Protein AF-0000000066578939 (afdb_homodimer)

Sequence (402 aa):
MLNGKLEQSAEQLTTLGKTLGEEHRAAEQANLSSRFVGEAQAFATSPAANLRFYAARGPRGLETGLQGSLHTEAAELLGLHNVAQIADRHGLTQVSMENLLRWQPDIILVQEAVTADFIRRDPLWQGVKAVAEQRILFLSGLPFGWLDAPPGINRLLGLRRLHAWLDPAINRQFKSDMQHYAQLFWHCSLSDADYQKLVASMLNGKLEQSAEQLTTLGKTLGEEHRAAEQANLSSRFVGEAQAFATSPAANLRFYAARGPRGLETGLQGSLHTEAAELLGLHNVAQIADRHGLTQVSMENLLRWQPDIILVQEAVTADFIRRDPLWQGVKAVAEQRILFLSGLPFGWLDAPPGINRLLGLRRLHAWLDPAINRQFKSDMQHYAQLFWHCSLSDADYQKLVAS

Radius of gyration: 23.44 Å; Cα contacts (8 Å, |Δi|>4): 737; chains: 2; bounding box: 38×71×52 Å

Secondary structure (DSSP, 8-state):
-----GGGHHHHHHHHHHHHT-HHHHHHHHHHHHHHHHHHHHHHTSGGG--EEEEEBSTTS-EEEPTT-GGGHHHHHTTPEES---TT--SEEE--HHHHHHH--SEEEE--HHHHHHHHH-TTGGGSHHHHTT-EEE--SSTTS-----TTHHHHHHHHHHHHHH-HHHHHHHHHHHHHHIIIII-----HHHHHHHHH-/-----GGGHHHHHHHHHHHHT-HHHHHHHHHHHHHHHHHHHHHHTSGGG--EEEEEBSTTS-EEEPTT-GGGHHHHHTTPEES---TT--SEEE--HHHHHHH--SEEEE--HHHHHHHHH-TTGGGSHHHHTT-EEE--SSTTS-----TTHHHHHHHHHHHHHH-HHHHHHHHHHHHHHIIIII-----HHHHHHHHH-

InterPro domains:
  IPR002491 ABC transporter periplasmic binding domain [PF01497] (7-139)
  IPR002491 ABC transporter periplasmic binding domain [PS50983] (1-170)
  IPR050902 ABC Transporter Solute-Binding [PTHR30535] (4-183)

Nearest PDB structures (foldseek):
  4pag-assembly1_A  TM=6.757E-01  e=1.975E-11  Sulfurospirillum deleyianum DSM 6946
  4hn9-assembly1_A  TM=6.663E-01  e=2.135E-07  Lachnospira eligens ATCC 27750
  2q8q-assembly1_A  TM=6.846E-01  e=2.444E-06  Staphylococcus aureus subsp. aureus N315
  4mlz-assembly2_B  TM=7.057E-01  e=8.767E-06  Jonesia denitrificans DSM 20603
  5ysc-assembly1_A  TM=7.267E-01  e=1.976E-05  Vibrio cholerae O395

Organism: Shigella dysenteriae serotype 1 (strain Sd197) (NCBI:txid300267)

pLDDT: mean 80.68, std 15.75, range [33.38, 97.94]

Foldseek 3Di:
DCPVQLCCQLVVLCVVCVVVVNNPVSNVVSVVSCVVLVVLQVQLPDPVLAFEEFEFDDLQRFKGFEPPAPRCRSSVSSNYHYLRHDPPDGTMDGHDLVSQLVSLTLAYEYADPSNLVNLLPPPSNCSRVNSVVVRYDHPYQQVVVVPPPPPCVVVVLVVLLVVLVVDVVSVVCNVVVVQVCCCVPVSDGQDPVNVCVVNVD/DCPVQLCCQLVVLCVVCVVVVNNPVSNVVSVVSCVVLVVLQVLLPDPVLAFEEFEFDDLQRFKGFEPPAPLCRSSVSSNYHYLRHDPPDGTMDGHDLVSQLVSQTLAYEYADPSNLVNLLPPPSNCSRVNSVVVRYDHPYQQVVVVPPPPPCVVVVLVVLLVVLVVDVVSVVCNVVVVQVCCCVPVSDGQDPVNVCVVNVD

Structure (mmCIF, N/CA/C/O backbone):
data_AF-0000000066578939-model_v1
#
loop_
_entity.id
_entity.type
_entity.pdbx_description
1 polymer 'ATP-binding protein of ABC transporter'
#
loop_
_atom_site.group_PDB
_atom_site.id
_atom_site.type_symbol
_atom_site.label_atom_id
_atom_site.label_alt_id
_atom_site.label_comp_id
_atom_site.label_asym_id
_atom_site.label_entity_id
_atom_site.label_seq_id
_atom_site.pdbx_PDB_ins_code
_atom_site.Cartn_x
_atom_site.Cartn_y
_atom_site.Cartn_z
_atom_site.occupancy
_atom_site.B_iso_or_equiv
_atom_site.auth_seq_id
_atom_site.auth_comp_id
_atom_site.auth_asym_id
_atom_site.auth_atom_id
_atom_site.pdbx_PDB_model_num
ATOM 1 N N . MET A 1 1 ? -7.539 -10.328 14.578 1 33.38 1 MET A N 1
ATOM 2 C CA . MET A 1 1 ? -6.172 -10.266 14.07 1 33.38 1 MET A CA 1
ATOM 3 C C . MET A 1 1 ? -6.152 -10.391 12.547 1 33.38 1 MET A C 1
ATOM 5 O O . MET A 1 1 ? -6.785 -11.281 11.984 1 33.38 1 MET A O 1
ATOM 9 N N . LEU A 1 2 ? -6.059 -9.266 11.867 1 47.5 2 LEU A N 1
ATOM 10 C CA . LEU A 1 2 ? -6.109 -9.227 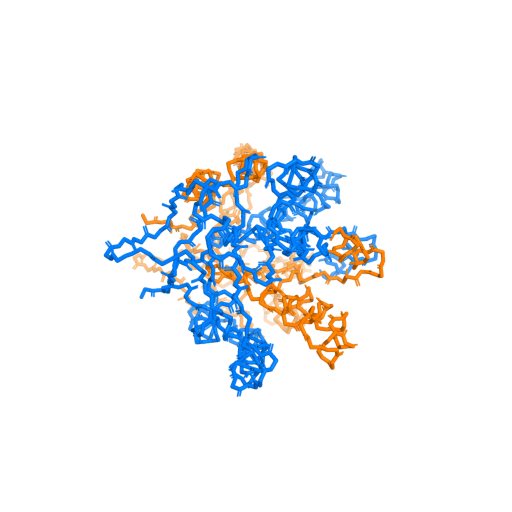10.406 1 47.5 2 LEU A CA 1
ATOM 11 C C . LEU A 1 2 ? -5.176 -10.273 9.805 1 47.5 2 LEU A C 1
ATOM 13 O O . LEU A 1 2 ? -3.961 -10.227 10.023 1 47.5 2 LEU A O 1
ATOM 17 N N . ASN A 1 3 ? -5.613 -11.5 9.859 1 54.28 3 ASN A N 1
ATOM 18 C CA . ASN A 1 3 ? -4.816 -12.664 9.477 1 54.28 3 ASN A CA 1
ATOM 19 C C . ASN A 1 3 ? -4.285 -12.523 8.047 1 54.28 3 ASN A C 1
ATOM 21 O O . ASN A 1 3 ? -3.527 -13.375 7.578 1 54.28 3 ASN A O 1
ATOM 25 N N . GLY A 1 4 ? -4.566 -11.359 7.441 1 67.12 4 GLY A N 1
ATOM 26 C CA . GLY A 1 4 ? -3.922 -11.008 6.188 1 67.12 4 GLY A CA 1
ATOM 27 C C . GLY A 1 4 ? -4.34 -11.898 5.035 1 67.12 4 GLY A C 1
ATOM 28 O O . GLY A 1 4 ? -3.787 -11.797 3.936 1 67.12 4 GLY A O 1
ATOM 29 N N . LYS A 1 5 ? -5.359 -12.938 5.25 1 80.12 5 LYS A N 1
ATOM 30 C CA . LYS A 1 5 ? -5.801 -13.797 4.16 1 80.12 5 LYS A CA 1
ATOM 31 C C . LYS A 1 5 ? -6.523 -13 3.08 1 80.12 5 LYS A C 1
ATOM 33 O O . LYS A 1 5 ? -7.32 -12.109 3.389 1 80.12 5 LYS A O 1
ATOM 38 N N . LEU A 1 6 ? -6.262 -13.383 1.863 1 83.44 6 LEU A N 1
ATOM 39 C CA . LEU A 1 6 ? -6.848 -12.68 0.728 1 83.44 6 LEU A CA 1
ATOM 40 C C . LEU A 1 6 ? -8.367 -12.773 0.76 1 83.44 6 LEU A C 1
ATOM 42 O O . LEU A 1 6 ? -9.062 -11.789 0.476 1 83.44 6 LEU A O 1
ATOM 46 N N . GLU A 1 7 ? -8.867 -13.883 1.212 1 88.56 7 GLU A N 1
ATOM 47 C CA . GLU A 1 7 ? -10.312 -14.094 1.229 1 88.56 7 GLU A CA 1
ATOM 48 C C . GLU A 1 7 ? -11 -13.141 2.199 1 88.56 7 GLU A C 1
ATOM 50 O O . GLU A 1 7 ? -12.188 -12.836 2.049 1 88.56 7 GLU A O 1
ATOM 55 N N . GLN A 1 8 ? -10.25 -12.648 3.1 1 87.31 8 GLN A N 1
ATOM 56 C CA . GLN A 1 8 ? -10.812 -11.766 4.121 1 87.31 8 GLN A CA 1
ATOM 57 C C . GLN A 1 8 ? -10.445 -10.312 3.859 1 87.31 8 GLN A C 1
ATOM 59 O O . GLN A 1 8 ? -10.695 -9.438 4.695 1 87.31 8 GLN A O 1
ATOM 64 N N . SER A 1 9 ? -9.859 -10.086 2.717 1 85 9 SER A N 1
ATOM 65 C CA . SER A 1 9 ? -9.336 -8.75 2.445 1 85 9 SER A CA 1
ATOM 66 C C . SER A 1 9 ? -10.453 -7.711 2.443 1 85 9 SER A C 1
ATOM 68 O O . SER A 1 9 ? -10.289 -6.613 2.984 1 85 9 SER A O 1
ATOM 70 N N . ALA A 1 10 ? -11.625 -8.07 1.878 1 87.69 10 ALA A N 1
ATOM 71 C CA . ALA A 1 10 ? -12.727 -7.113 1.847 1 87.69 10 ALA A CA 1
ATOM 72 C C . ALA A 1 10 ? -13.188 -6.766 3.258 1 87.69 10 ALA A C 1
ATOM 74 O O . ALA A 1 10 ? -13.398 -5.594 3.576 1 87.69 10 ALA A O 1
ATOM 75 N N . GLU A 1 11 ? -13.328 -7.734 4.086 1 88.56 11 GLU A N 1
ATOM 76 C CA . GLU A 1 11 ? -13.734 -7.516 5.473 1 88.56 11 GLU A CA 1
ATOM 77 C C . GLU A 1 11 ? -12.688 -6.715 6.238 1 88.56 11 GLU A C 1
ATOM 79 O O . GLU A 1 11 ? -13.023 -5.836 7.031 1 88.56 11 GLU A O 1
ATOM 84 N N . GLN A 1 12 ? -11.461 -7.066 6 1 81.62 12 GLN A N 1
ATOM 85 C CA . GLN A 1 12 ? -10.367 -6.359 6.66 1 81.62 12 GLN A CA 1
ATOM 86 C C . GLN A 1 12 ? -10.344 -4.891 6.258 1 81.62 12 GLN A C 1
ATOM 88 O O . GLN A 1 12 ? -10.141 -4.012 7.102 1 81.62 12 GLN A O 1
ATOM 93 N N . LEU A 1 13 ? -10.516 -4.645 4.977 1 81.12 13 LEU A N 1
ATOM 94 C CA . LEU A 1 13 ? -10.555 -3.275 4.477 1 81.12 13 LEU A CA 1
ATOM 95 C C . LEU A 1 13 ? -11.727 -2.508 5.07 1 81.12 13 LEU A C 1
ATOM 97 O O . LEU A 1 13 ? -11.578 -1.355 5.484 1 81.12 13 LEU A O 1
ATOM 101 N N . THR A 1 14 ? -12.867 -3.158 5.129 1 84.06 14 THR A N 1
ATOM 102 C CA . THR A 1 14 ? -14.055 -2.537 5.699 1 84.06 14 THR A CA 1
ATOM 103 C C . THR A 1 14 ? -13.836 -2.191 7.172 1 84.06 14 THR A C 1
ATOM 105 O O . THR A 1 14 ? -14.141 -1.081 7.605 1 84.06 14 THR A O 1
ATOM 108 N N . THR A 1 15 ? -13.289 -3.123 7.918 1 79.56 15 THR A N 1
ATOM 109 C CA . THR A 1 15 ? -13.023 -2.916 9.336 1 79.56 15 THR A CA 1
ATOM 110 C C . THR A 1 15 ? -12.016 -1.782 9.539 1 79.56 15 THR A C 1
ATOM 112 O O . THR A 1 15 ? -12.211 -0.921 10.398 1 79.56 15 THR A O 1
ATOM 115 N N . LEU A 1 16 ? -11.023 -1.852 8.734 1 71.12 16 LEU A N 1
ATOM 116 C CA . LEU A 1 16 ? -10.008 -0.807 8.82 1 71.12 16 LEU A CA 1
ATOM 117 C C . LEU A 1 16 ? -10.609 0.559 8.5 1 71.12 16 LEU A C 1
ATOM 119 O O . LEU A 1 16 ? -10.281 1.553 9.148 1 71.12 16 LEU A O 1
ATOM 123 N N . GLY A 1 17 ? -11.391 0.582 7.445 1 70.44 17 GLY A N 1
ATOM 124 C CA . GLY A 1 17 ? -12.062 1.822 7.094 1 70.44 17 GLY A CA 1
ATOM 125 C C . GLY A 1 17 ? -12.891 2.395 8.227 1 70.44 17 GLY A C 1
ATOM 126 O O . GLY A 1 17 ? -12.859 3.602 8.477 1 70.44 17 GLY A O 1
ATOM 127 N N . LYS A 1 18 ? -13.625 1.529 8.93 1 72 18 LYS A N 1
ATOM 128 C CA . LYS A 1 18 ? -14.422 1.959 10.078 1 72 18 LYS A CA 1
ATOM 129 C C . LYS A 1 18 ? -13.523 2.508 11.188 1 72 18 LYS A C 1
ATOM 131 O O . LYS A 1 18 ? -13.828 3.549 11.773 1 72 18 LYS A O 1
ATOM 136 N N . THR A 1 19 ? -12.469 1.725 11.383 1 62.31 19 THR A N 1
ATOM 137 C CA . THR A 1 19 ? -11.547 2.1 12.453 1 62.31 19 THR A CA 1
ATOM 138 C C . THR A 1 19 ? -10.906 3.453 12.164 1 62.31 19 THR A C 1
ATOM 140 O O . THR A 1 19 ? -10.688 4.25 13.078 1 62.31 19 THR A O 1
ATOM 143 N N . LEU A 1 20 ? -10.742 3.672 10.867 1 58.97 20 LEU A N 1
ATOM 144 C CA . LEU A 1 20 ? -9.992 4.863 10.484 1 58.97 20 LEU A CA 1
ATOM 145 C C . LEU A 1 20 ? -10.938 5.992 10.086 1 58.97 20 LEU A C 1
ATOM 147 O O . LEU A 1 20 ? -10.492 7.117 9.844 1 58.97 20 LEU A O 1
ATOM 151 N N . GLY A 1 21 ? -12.172 5.664 10.055 1 58.69 21 GLY A N 1
ATOM 152 C CA . GLY A 1 21 ? -13.125 6.664 9.602 1 58.69 21 GLY A CA 1
ATOM 153 C C . GLY A 1 21 ? -13.078 6.906 8.109 1 58.69 21 GLY A C 1
ATOM 154 O O . GLY A 1 21 ? -13.328 8.023 7.648 1 58.69 21 GLY A O 1
ATOM 155 N N . GLU A 1 22 ? -12.562 6.047 7.371 1 63.19 22 GLU A N 1
ATOM 156 C CA . GLU A 1 22 ? -12.469 6.109 5.914 1 63.19 22 GLU A CA 1
ATOM 157 C C . GLU A 1 22 ? -13.398 5.09 5.262 1 63.19 22 GLU A C 1
ATOM 159 O O . GLU A 1 22 ? -12.977 4.34 4.375 1 63.19 22 GLU A O 1
ATOM 164 N N . GLU A 1 23 ? -14.594 5.129 5.676 1 72.44 23 GLU A N 1
ATOM 165 C CA . GLU A 1 23 ? -15.531 4.074 5.293 1 72.44 23 GLU A CA 1
ATOM 166 C C . GLU A 1 23 ? -15.82 4.109 3.793 1 72.44 23 GLU A C 1
ATOM 168 O O . GLU A 1 23 ? -15.945 3.062 3.156 1 72.44 23 GLU A O 1
ATOM 17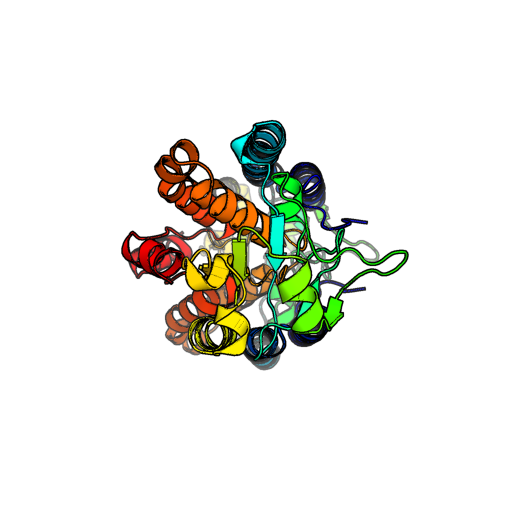3 N N . HIS A 1 24 ? -15.938 5.273 3.234 1 71.81 24 HIS A N 1
ATOM 174 C CA . HIS A 1 24 ? -16.281 5.367 1.82 1 71.81 24 HIS A CA 1
ATOM 175 C C . HIS A 1 24 ? -15.172 4.789 0.948 1 71.81 24 HIS A C 1
ATOM 177 O O . HIS A 1 24 ? -15.43 3.951 0.081 1 71.81 24 HIS A O 1
ATOM 183 N N . ARG A 1 25 ? -14.023 5.191 1.188 1 71.19 25 ARG A N 1
ATOM 184 C CA . ARG A 1 25 ? -12.883 4.68 0.436 1 71.19 25 ARG A CA 1
ATOM 185 C C . ARG A 1 25 ? -12.695 3.184 0.675 1 71.19 25 ARG A C 1
ATOM 187 O O . ARG A 1 25 ? -12.453 2.424 -0.265 1 71.19 25 ARG A O 1
ATOM 194 N N . ALA A 1 26 ? -12.766 2.834 1.927 1 77.12 26 ALA A N 1
ATOM 195 C CA . ALA A 1 26 ? -12.625 1.423 2.279 1 77.12 26 ALA A CA 1
ATOM 196 C C . ALA A 1 26 ? -13.672 0.571 1.562 1 77.12 26 ALA A C 1
ATOM 198 O O . ALA A 1 26 ? -13.391 -0.568 1.178 1 77.12 26 ALA A O 1
ATOM 199 N N . ALA A 1 27 ? -14.812 1.209 1.387 1 83 27 ALA A N 1
ATOM 200 C CA . ALA A 1 27 ? -15.875 0.472 0.704 1 83 27 ALA A CA 1
ATOM 201 C C . ALA A 1 27 ? -15.508 0.205 -0.753 1 83 27 ALA A C 1
ATOM 203 O O . ALA A 1 27 ? -15.734 -0.893 -1.268 1 83 27 ALA A O 1
ATOM 204 N N . GLU A 1 28 ? -14.953 1.174 -1.376 1 81.75 28 GLU A N 1
ATOM 205 C CA . GLU A 1 28 ? -14.523 0.999 -2.762 1 81.75 28 GLU A CA 1
ATOM 206 C C . GLU A 1 28 ? -13.406 -0.037 -2.867 1 81.75 28 GLU A C 1
ATOM 208 O O . GLU A 1 28 ? -13.422 -0.882 -3.764 1 81.75 28 GLU A O 1
ATOM 213 N N . GLN A 1 29 ? -12.477 0.012 -1.959 1 82.44 29 GLN A N 1
ATOM 214 C CA . GLN A 1 29 ? -11.383 -0.961 -1.92 1 82.44 29 GLN A CA 1
ATOM 215 C C . GLN A 1 29 ? -11.914 -2.363 -1.63 1 82.44 29 GLN A C 1
ATOM 217 O O . GLN A 1 29 ? -11.516 -3.33 -2.281 1 82.44 29 GLN A O 1
ATOM 222 N N . ALA A 1 30 ? -12.805 -2.414 -0.69 1 86.94 30 ALA A N 1
ATOM 223 C CA . ALA A 1 30 ? -13.398 -3.699 -0.318 1 86.94 30 ALA A CA 1
ATOM 224 C C . ALA A 1 30 ? -14.188 -4.297 -1.479 1 86.94 30 ALA A C 1
ATOM 226 O O . ALA A 1 30 ? -14.141 -5.508 -1.708 1 86.94 30 ALA A O 1
ATOM 227 N N . ASN A 1 31 ? -14.883 -3.455 -2.197 1 90.06 31 ASN A N 1
ATOM 228 C CA . ASN A 1 31 ? -15.648 -3.918 -3.352 1 90.06 31 ASN A CA 1
ATOM 229 C C . ASN A 1 31 ? -14.742 -4.516 -4.422 1 90.06 31 ASN A C 1
ATOM 231 O O . ASN A 1 31 ? -15.062 -5.559 -5 1 90.06 31 ASN A O 1
ATOM 235 N N . LEU A 1 32 ? -13.711 -3.871 -4.688 1 88.88 32 LEU A N 1
ATOM 236 C CA . LEU A 1 32 ? -12.773 -4.387 -5.676 1 88.88 32 LEU A CA 1
ATOM 237 C C . LEU A 1 32 ? -12.164 -5.707 -5.211 1 88.88 32 LEU A C 1
ATOM 239 O O . LEU A 1 32 ? -12.039 -6.652 -5.996 1 88.88 32 LEU A O 1
ATOM 243 N N . SER A 1 33 ? -11.789 -5.703 -3.924 1 89.06 33 SER A N 1
ATOM 244 C CA . SER A 1 33 ? -11.258 -6.934 -3.348 1 89.06 33 SER A CA 1
ATOM 245 C C . SER A 1 33 ? -12.258 -8.078 -3.477 1 89.06 33 SER A C 1
ATOM 247 O O . SER A 1 33 ? -11.898 -9.172 -3.916 1 89.06 33 SER A O 1
ATOM 249 N N . SER A 1 34 ? -13.484 -7.777 -3.141 1 93.25 34 SER A N 1
ATOM 250 C CA . SER A 1 34 ? -14.539 -8.781 -3.236 1 93.25 34 SER A CA 1
ATOM 251 C C . SER A 1 34 ? -14.703 -9.273 -4.668 1 93.25 34 SER A C 1
ATOM 253 O O . SER A 1 34 ? -14.906 -10.469 -4.898 1 93.25 34 SER A O 1
ATOM 255 N N . ARG A 1 35 ? -14.664 -8.445 -5.559 1 94 35 ARG A N 1
ATOM 256 C CA . ARG A 1 35 ? -14.812 -8.828 -6.957 1 94 35 ARG A CA 1
ATOM 257 C C . ARG A 1 35 ? -13.672 -9.742 -7.398 1 94 35 ARG A C 1
ATOM 259 O O . ARG A 1 35 ? -13.914 -10.812 -7.961 1 94 35 ARG A O 1
ATOM 266 N N . PHE A 1 36 ? -12.414 -9.32 -7.152 1 90.81 36 PHE A N 1
ATOM 267 C CA . PHE A 1 36 ? -11.258 -10.117 -7.547 1 90.81 36 PHE A CA 1
ATOM 268 C C . PHE A 1 36 ? -11.32 -11.5 -6.906 1 90.81 36 PHE A C 1
ATOM 270 O O . PHE A 1 36 ? -11.156 -12.516 -7.59 1 90.81 36 PHE A O 1
ATOM 277 N N . VAL A 1 37 ? -11.602 -11.523 -5.551 1 93.31 37 VAL A N 1
ATOM 278 C CA . VAL A 1 37 ? -11.617 -12.781 -4.805 1 93.31 37 VAL A CA 1
ATOM 279 C C . VAL A 1 37 ? -12.781 -13.648 -5.285 1 93.31 37 VAL A C 1
ATOM 281 O O . VAL A 1 37 ? -12.617 -14.852 -5.492 1 93.31 37 VAL A O 1
ATOM 284 N N . GLY A 1 38 ? -13.93 -13.031 -5.465 1 95 38 GLY A N 1
ATOM 285 C CA . GLY A 1 38 ? -15.086 -13.773 -5.941 1 95 38 GLY A CA 1
ATOM 286 C C . GLY A 1 38 ? -14.867 -14.406 -7.305 1 95 38 GLY A C 1
ATOM 287 O O . GLY A 1 38 ? -15.203 -15.57 -7.516 1 95 38 GLY A O 1
ATOM 288 N N . GLU A 1 39 ? -14.352 -13.68 -8.227 1 94.12 39 GLU A N 1
ATOM 289 C CA . GLU A 1 39 ? -14.094 -14.188 -9.57 1 94.12 39 GLU A CA 1
ATOM 290 C C . GLU A 1 39 ? -13.023 -15.281 -9.547 1 94.12 39 GLU A C 1
ATOM 292 O O . GLU A 1 39 ? -13.086 -16.234 -10.328 1 94.12 39 GLU A O 1
ATOM 297 N N . ALA A 1 40 ? -12.047 -15.109 -8.664 1 93.75 40 ALA A N 1
ATOM 298 C CA . ALA A 1 40 ? -11.031 -16.156 -8.5 1 93.75 40 ALA A CA 1
ATOM 299 C C . ALA A 1 40 ? -11.656 -17.453 -7.992 1 93.75 40 ALA A C 1
ATOM 301 O O . ALA A 1 40 ? -11.336 -18.531 -8.484 1 93.75 40 ALA A O 1
ATOM 302 N N . GLN A 1 41 ? -12.531 -17.297 -6.996 1 95.25 41 GLN A N 1
ATOM 303 C CA . GLN A 1 41 ? -13.195 -18.469 -6.434 1 95.25 41 GLN A CA 1
ATOM 304 C C . GLN A 1 41 ? -14.086 -19.156 -7.469 1 95.25 41 GLN A C 1
ATOM 306 O O . GLN A 1 41 ? -14.18 -20.375 -7.504 1 95.25 41 GLN A O 1
ATOM 311 N N . ALA A 1 42 ? -14.711 -18.359 -8.305 1 95.19 42 ALA A N 1
ATOM 312 C CA . ALA A 1 42 ? -15.5 -18.922 -9.398 1 95.19 42 ALA A CA 1
ATOM 313 C C . ALA A 1 42 ? -14.609 -19.672 -10.383 1 95.19 42 ALA A C 1
ATOM 315 O O . ALA A 1 42 ? -14.945 -20.781 -10.805 1 95.19 42 ALA A O 1
ATOM 316 N N . PHE A 1 43 ? -13.508 -19.109 -10.758 1 93.38 43 PHE A N 1
ATOM 317 C CA . PHE A 1 43 ? -12.547 -19.766 -11.648 1 93.38 43 PHE A CA 1
ATOM 318 C C . PHE A 1 43 ? -12.078 -21.078 -11.07 1 93.38 43 PHE A C 1
ATOM 320 O O . PHE A 1 43 ? -11.891 -22.062 -11.797 1 93.38 43 PHE A O 1
ATOM 327 N N . ALA A 1 44 ? -11.891 -21.062 -9.734 1 95.69 44 ALA A N 1
ATOM 328 C CA . ALA A 1 44 ? -11.344 -22.234 -9.039 1 95.69 44 ALA A CA 1
ATOM 329 C C . ALA A 1 44 ? -12.219 -23.453 -9.266 1 95.69 44 ALA A C 1
ATOM 331 O O . ALA A 1 44 ? -11.742 -24.594 -9.156 1 95.69 44 ALA A O 1
ATOM 332 N N . THR A 1 45 ? -13.453 -23.219 -9.594 1 95.88 45 THR A N 1
ATOM 333 C CA . THR A 1 45 ? -14.375 -24.344 -9.789 1 95.88 45 THR A CA 1
ATOM 334 C C . THR A 1 45 ? -14.414 -24.766 -11.258 1 95.88 45 THR A C 1
ATOM 336 O O . THR A 1 45 ? -15.086 -25.734 -11.609 1 95.88 45 THR A O 1
ATOM 339 N N . SER A 1 46 ? -13.711 -24.094 -12.141 1 94.19 46 SER A N 1
ATOM 340 C CA . SER A 1 46 ? -13.695 -24.422 -13.562 1 94.19 46 SER A CA 1
ATOM 341 C C . SER A 1 46 ? -12.625 -25.453 -13.891 1 94.19 46 SER A C 1
ATOM 343 O O . SER A 1 46 ? -11.656 -25.594 -13.148 1 94.19 46 SER A O 1
ATOM 345 N N . PRO A 1 47 ? -12.75 -26.156 -15 1 93.12 47 PRO A N 1
ATOM 346 C CA . PRO A 1 47 ? -11.734 -27.125 -15.422 1 93.12 47 PRO A CA 1
ATOM 347 C C . PRO A 1 47 ? -10.375 -26.469 -15.688 1 93.12 47 PRO A C 1
ATOM 349 O O . PRO A 1 47 ? -9.336 -27.125 -15.523 1 93.12 47 PRO A O 1
ATOM 352 N N . ALA A 1 48 ? -10.398 -25.219 -16.016 1 90.56 48 ALA A N 1
ATOM 353 C CA . ALA A 1 48 ? -9.156 -24.516 -16.359 1 90.56 48 ALA A CA 1
ATOM 354 C C . ALA A 1 48 ? -8.266 -24.359 -15.133 1 90.56 48 ALA A C 1
ATOM 356 O O . ALA A 1 48 ? -7.059 -24.156 -15.258 1 90.56 48 ALA A O 1
ATOM 357 N N . ALA A 1 49 ? -8.875 -24.484 -13.961 1 93.81 49 ALA A N 1
ATOM 358 C CA . ALA A 1 49 ? -8.117 -24.312 -12.727 1 93.81 49 ALA A CA 1
ATOM 359 C C . ALA A 1 49 ? -7.359 -25.578 -12.352 1 93.81 49 ALA A C 1
ATOM 361 O O . ALA A 1 49 ? -6.477 -25.547 -11.492 1 93.81 49 ALA A O 1
ATOM 362 N N . ASN A 1 50 ? -7.68 -26.672 -13 1 94.94 50 ASN A N 1
ATOM 363 C CA . ASN A 1 50 ? -7.059 -27.938 -12.656 1 94.94 50 ASN A CA 1
ATOM 364 C C . ASN A 1 50 ? -5.621 -28.016 -13.156 1 94.94 50 ASN A C 1
ATOM 366 O O . ASN A 1 50 ? -5.312 -28.797 -14.062 1 94.94 50 ASN A O 1
ATOM 370 N N . LEU A 1 51 ? -4.734 -27.234 -12.633 1 96 51 LEU A N 1
ATOM 371 C CA . LEU A 1 51 ? -3.312 -27.156 -12.961 1 96 51 LEU A CA 1
ATOM 372 C C . LEU A 1 51 ? -2.461 -27.328 -11.703 1 96 51 LEU A C 1
ATOM 374 O O . LEU A 1 51 ? -2.816 -26.844 -10.633 1 96 51 LEU A O 1
ATOM 378 N N . ARG A 1 52 ? -1.443 -28.062 -11.828 1 97.31 52 ARG A N 1
ATOM 379 C CA . ARG A 1 52 ? -0.429 -28.203 -10.781 1 97.31 52 ARG A CA 1
ATOM 380 C C . ARG A 1 52 ? 0.653 -27.125 -10.945 1 97.31 52 ARG A C 1
ATOM 382 O O . ARG A 1 52 ? 1.155 -26.906 -12.047 1 97.31 52 ARG A O 1
ATOM 389 N N . PHE A 1 53 ? 0.956 -26.484 -9.773 1 96.12 53 PHE A N 1
ATOM 390 C CA . PHE A 1 53 ? 1.939 -25.422 -9.914 1 96.12 53 PHE A CA 1
ATOM 391 C C . PHE A 1 53 ? 3.055 -25.578 -8.883 1 96.12 53 PHE A C 1
ATOM 393 O O . PHE A 1 53 ? 2.885 -26.266 -7.875 1 96.12 53 PHE A O 1
ATOM 400 N N . TYR A 1 54 ? 4.215 -25.016 -9.211 1 96.06 54 TYR A N 1
ATOM 401 C CA . TYR A 1 54 ? 5.367 -24.828 -8.336 1 96.06 54 TYR A CA 1
ATOM 402 C C . TYR A 1 54 ? 5.797 -23.359 -8.297 1 96.06 54 TYR A C 1
ATOM 404 O O . TYR A 1 54 ? 5.969 -22.734 -9.344 1 96.06 54 TYR A O 1
ATOM 412 N N . ALA A 1 55 ? 5.863 -22.922 -7.078 1 93 55 ALA A N 1
ATOM 413 C CA . ALA A 1 55 ? 6.32 -21.547 -6.91 1 93 55 ALA A CA 1
ATOM 414 C C . ALA A 1 55 ? 7.809 -21.5 -6.578 1 93 55 ALA A C 1
ATOM 416 O O . ALA A 1 55 ? 8.203 -21.719 -5.43 1 93 55 ALA A O 1
ATOM 417 N N . ALA A 1 56 ? 8.555 -21.078 -7.566 1 91.44 56 ALA A N 1
ATOM 418 C CA . ALA A 1 56 ? 10.008 -21.125 -7.43 1 91.44 56 ALA A CA 1
ATOM 419 C C . ALA A 1 56 ? 10.539 -19.844 -6.789 1 91.44 56 ALA A C 1
ATOM 421 O O . ALA A 1 56 ? 10.227 -18.734 -7.234 1 91.44 56 ALA A O 1
ATOM 422 N N . ARG A 1 57 ? 11.328 -20.109 -5.809 1 84.06 57 ARG A N 1
ATOM 423 C CA . ARG A 1 57 ? 12.008 -19.016 -5.121 1 84.06 57 ARG A CA 1
ATOM 424 C C . ARG A 1 57 ? 13.492 -19.297 -4.969 1 84.06 57 ARG A C 1
ATOM 426 O O . ARG A 1 57 ? 13.922 -20.453 -5.066 1 84.06 57 ARG A O 1
ATOM 433 N N . GLY A 1 58 ? 14.195 -18.172 -4.73 1 83.19 58 GLY A N 1
ATOM 434 C CA . GLY A 1 58 ? 15.633 -18.328 -4.543 1 83.19 58 GLY A CA 1
ATOM 435 C C . GLY A 1 58 ? 16.406 -18.344 -5.852 1 83.19 58 GLY A C 1
ATOM 436 O O . GLY A 1 58 ? 15.82 -18.531 -6.918 1 83.19 58 GLY A O 1
ATOM 437 N N . PRO A 1 59 ? 17.672 -18.203 -5.773 1 83.19 59 PRO A N 1
ATOM 438 C CA . PRO A 1 59 ? 18.484 -18.062 -6.988 1 83.19 59 PRO A CA 1
ATOM 439 C C . PRO A 1 59 ? 18.406 -19.281 -7.895 1 83.19 59 PRO A C 1
ATOM 441 O O . PRO A 1 59 ? 18.547 -19.172 -9.117 1 83.19 59 PRO A O 1
ATOM 444 N N . ARG A 1 60 ? 18.188 -20.484 -7.309 1 93.06 60 ARG A N 1
ATOM 445 C CA . ARG A 1 60 ? 18.172 -21.688 -8.125 1 93.06 60 ARG A CA 1
ATOM 446 C C . ARG A 1 60 ? 16.75 -22.234 -8.273 1 93.06 60 ARG A C 1
ATOM 448 O O . ARG A 1 60 ? 16.547 -23.297 -8.867 1 93.06 60 ARG A O 1
ATOM 455 N N . GLY A 1 61 ? 15.805 -21.484 -7.641 1 94.25 61 GLY A N 1
ATOM 456 C CA . GLY A 1 61 ? 14.414 -21.859 -7.809 1 94.25 61 GLY A CA 1
ATOM 457 C C . GLY A 1 61 ? 14 -23.047 -6.953 1 94.25 61 GLY A C 1
ATOM 458 O O . GLY A 1 61 ? 12.938 -23.641 -7.168 1 94.25 61 GLY A O 1
ATOM 459 N N . LEU A 1 62 ? 14.828 -23.359 -5.945 1 96.44 62 LEU A N 1
ATOM 460 C CA . LEU A 1 62 ? 14.555 -24.594 -5.215 1 96.44 62 LEU A CA 1
ATOM 461 C C . LEU A 1 62 ? 13.969 -24.297 -3.838 1 96.44 62 LEU A C 1
ATOM 463 O O . LEU A 1 62 ? 13.789 -25.203 -3.025 1 96.44 62 LEU A O 1
ATOM 467 N N . GLU A 1 63 ? 13.719 -23.078 -3.529 1 91.31 63 GLU A N 1
ATOM 468 C CA . GLU A 1 63 ? 12.898 -22.672 -2.391 1 91.31 63 GLU A CA 1
ATOM 469 C C . GLU A 1 63 ? 11.445 -22.453 -2.807 1 91.31 63 GLU A C 1
ATOM 471 O O . GLU A 1 63 ? 11.172 -21.938 -3.893 1 91.31 63 GLU A O 1
ATOM 476 N N . THR A 1 64 ? 10.516 -22.922 -1.932 1 90.75 64 THR A N 1
ATOM 477 C CA . THR A 1 64 ? 9.117 -22.75 -2.291 1 90.75 64 THR A CA 1
ATOM 478 C C . THR A 1 64 ? 8.242 -22.688 -1.043 1 90.75 64 THR A C 1
ATOM 480 O O . THR A 1 64 ? 8.672 -23.094 0.043 1 90.75 64 THR A O 1
ATOM 483 N N . GLY A 1 65 ? 7.133 -22.047 -1.216 1 88.12 65 GLY A N 1
ATOM 484 C CA . GLY A 1 65 ? 6.105 -22.109 -0.188 1 88.12 65 GLY A CA 1
ATOM 485 C C . GLY A 1 65 ? 5.297 -23.391 -0.243 1 88.12 65 GLY A C 1
ATOM 486 O O . GLY A 1 65 ? 4.852 -23.812 -1.315 1 88.12 65 GLY A O 1
ATOM 487 N N . LEU A 1 66 ? 5.102 -23.953 0.923 1 90.44 66 LEU A N 1
ATOM 488 C CA . LEU A 1 66 ? 4.234 -25.125 1.022 1 90.44 66 LEU A CA 1
ATOM 489 C C . LEU A 1 66 ? 2.768 -24.734 0.941 1 90.44 66 LEU A C 1
ATOM 491 O O . LEU A 1 66 ? 2.424 -23.562 1.14 1 90.44 66 LEU A O 1
ATOM 495 N N . GLN A 1 67 ? 1.966 -25.734 0.582 1 89.88 67 GLN A N 1
ATOM 496 C CA . GLN A 1 67 ? 0.529 -25.484 0.538 1 89.88 67 GLN A CA 1
ATOM 497 C C . GLN A 1 67 ? 0.052 -24.781 1.812 1 89.88 67 GLN A C 1
ATOM 499 O O . GLN A 1 67 ? 0.428 -25.188 2.916 1 89.88 67 GLN A O 1
ATOM 504 N N . GLY A 1 68 ? -0.76 -23.75 1.609 1 82.5 68 GLY A N 1
ATOM 505 C CA . GLY A 1 68 ? -1.297 -23.016 2.74 1 82.5 68 GLY A CA 1
ATOM 506 C C . GLY A 1 68 ? -0.445 -21.812 3.131 1 82.5 68 GLY A C 1
ATOM 507 O O . GLY A 1 68 ? -0.851 -21 3.965 1 82.5 68 GLY A O 1
ATOM 508 N N . SER A 1 69 ? 0.744 -21.781 2.553 1 77.12 69 SER A N 1
ATOM 509 C CA . SER A 1 69 ? 1.6 -20.641 2.824 1 77.12 69 SER A CA 1
ATOM 510 C C . SER A 1 69 ? 1.024 -19.359 2.213 1 77.12 69 SER A C 1
ATOM 512 O O . SER A 1 69 ? 0.306 -19.422 1.213 1 77.12 69 SER A O 1
ATOM 514 N N . LEU A 1 70 ? 1.347 -18.219 2.832 1 74.69 70 LEU A N 1
ATOM 515 C CA . LEU A 1 70 ? 0.969 -16.922 2.299 1 74.69 70 LEU A CA 1
ATOM 516 C C . LEU A 1 70 ? 1.523 -16.719 0.891 1 74.69 70 LEU A C 1
ATOM 518 O O . LEU A 1 70 ? 0.881 -16.094 0.045 1 74.69 70 LEU A O 1
ATOM 522 N N . HIS A 1 71 ? 2.609 -17.406 0.568 1 74.44 71 HIS A N 1
ATOM 523 C CA . HIS A 1 71 ? 3.338 -17.219 -0.684 1 74.44 71 HIS A CA 1
ATOM 524 C C . HIS A 1 71 ? 2.619 -17.906 -1.841 1 74.44 71 HIS A C 1
ATOM 526 O O . HIS A 1 71 ? 2.865 -17.594 -3.006 1 74.44 71 HIS A O 1
ATOM 532 N N . THR A 1 72 ? 1.781 -18.797 -1.495 1 85.81 72 THR A N 1
ATOM 533 C CA . THR A 1 72 ? 1.13 -19.562 -2.549 1 85.81 72 THR A CA 1
ATOM 534 C C . THR A 1 72 ? -0.383 -19.375 -2.502 1 85.81 72 THR A C 1
ATOM 536 O O . THR A 1 72 ? -1.114 -19.969 -3.293 1 85.81 72 THR A O 1
ATOM 539 N N . GLU A 1 73 ? -0.811 -18.531 -1.66 1 86 73 GLU A N 1
ATOM 540 C CA . GLU A 1 73 ? -2.236 -18.359 -1.386 1 86 73 GLU A CA 1
ATOM 541 C C . GLU A 1 73 ? -2.996 -17.953 -2.641 1 86 73 GLU A C 1
ATOM 543 O O . GLU A 1 73 ? -4.074 -18.469 -2.924 1 86 73 GLU A O 1
ATOM 548 N N . ALA A 1 74 ? -2.5 -16.984 -3.41 1 86.44 74 ALA A N 1
ATOM 549 C CA . ALA A 1 74 ? -3.186 -16.469 -4.59 1 86.44 74 ALA A CA 1
ATOM 550 C C . ALA A 1 74 ? -3.455 -17.578 -5.598 1 86.44 74 ALA A C 1
ATOM 552 O O . ALA A 1 74 ? -4.57 -17.703 -6.109 1 86.44 74 ALA A O 1
ATOM 553 N N . ALA A 1 75 ? -2.424 -18.375 -5.844 1 90.69 75 ALA A N 1
ATOM 554 C CA . ALA A 1 75 ? -2.576 -19.484 -6.789 1 90.69 75 ALA A CA 1
ATOM 555 C C . ALA A 1 75 ? -3.572 -20.516 -6.273 1 90.69 75 ALA A C 1
ATOM 557 O O . ALA A 1 75 ? -4.402 -21.016 -7.035 1 90.69 75 ALA A O 1
ATOM 558 N N . GLU A 1 76 ? -3.477 -20.766 -5.012 1 92.94 76 GLU A N 1
ATOM 559 C CA . GLU A 1 76 ? -4.367 -21.766 -4.414 1 92.94 76 GLU A CA 1
ATOM 560 C C . GLU A 1 76 ? -5.809 -21.266 -4.383 1 92.94 76 GLU A C 1
ATOM 562 O O . GLU A 1 76 ? -6.746 -22.047 -4.555 1 92.94 76 GLU A O 1
ATOM 567 N N . LEU A 1 77 ? -5.992 -19.969 -4.211 1 92.25 77 LEU A N 1
ATOM 568 C CA . LEU A 1 77 ? -7.324 -19.375 -4.246 1 92.25 77 LEU A CA 1
ATOM 569 C C . LEU A 1 77 ? -7.941 -19.516 -5.633 1 92.25 77 LEU A C 1
ATOM 571 O O . LEU A 1 77 ? -9.164 -19.594 -5.766 1 92.25 77 LEU A O 1
ATOM 575 N N . LEU A 1 78 ? -7.117 -19.578 -6.656 1 93.5 78 LEU A N 1
ATOM 576 C CA . LEU A 1 78 ? -7.562 -19.75 -8.031 1 93.5 78 LEU A CA 1
ATOM 577 C C . LEU A 1 78 ? -7.828 -21.234 -8.32 1 93.5 78 LEU A C 1
ATOM 579 O O . LEU A 1 78 ? -8.25 -21.578 -9.43 1 93.5 78 LEU A O 1
ATOM 583 N N . GLY A 1 79 ? -7.555 -22.078 -7.32 1 95.81 79 GLY A N 1
ATOM 584 C CA . GLY A 1 79 ? -7.871 -23.484 -7.457 1 95.81 79 GLY A CA 1
ATOM 585 C C . GLY A 1 79 ? -6.703 -24.312 -7.949 1 95.81 79 GLY A C 1
ATOM 586 O O . GLY A 1 79 ? -6.84 -25.531 -8.172 1 95.81 79 GLY A O 1
ATOM 587 N N . LEU A 1 80 ? -5.547 -23.672 -8.156 1 95.44 80 LEU A N 1
ATOM 588 C CA . LEU A 1 80 ? -4.379 -24.438 -8.602 1 95.44 80 LEU A CA 1
ATOM 589 C C . LEU A 1 80 ? -3.848 -25.328 -7.492 1 95.44 80 LEU A C 1
ATOM 591 O O . LEU A 1 80 ? -4.004 -25.016 -6.309 1 95.44 80 LEU A O 1
ATOM 595 N N . HIS A 1 81 ? -3.221 -26.391 -7.863 1 96.69 81 HIS A N 1
ATOM 596 C CA . HIS A 1 81 ? -2.713 -27.359 -6.902 1 96.69 81 HIS A CA 1
ATOM 597 C C . HIS A 1 81 ? -1.212 -27.188 -6.691 1 96.69 81 HIS A C 1
ATOM 599 O O . HIS A 1 81 ? -0.427 -27.328 -7.633 1 96.69 81 HIS A O 1
ATOM 605 N N . ASN A 1 82 ? -0.839 -26.938 -5.48 1 96.12 82 ASN A N 1
ATOM 606 C CA . ASN A 1 82 ? 0.57 -26.828 -5.117 1 96.12 82 ASN A CA 1
ATOM 607 C C . ASN A 1 82 ? 1.233 -28.203 -5.051 1 96.12 82 ASN A C 1
ATOM 609 O O . ASN A 1 82 ? 0.8 -29.078 -4.285 1 96.12 82 ASN A O 1
ATOM 613 N N . VAL A 1 83 ? 2.256 -28.391 -5.82 1 97.12 83 VAL A N 1
ATOM 614 C CA . VAL A 1 83 ? 2.883 -29.703 -5.855 1 97.12 83 VAL A CA 1
ATOM 615 C C . VAL A 1 83 ? 3.707 -29.922 -4.586 1 97.12 83 VAL A C 1
ATOM 617 O O . VAL A 1 83 ? 4.02 -31.062 -4.23 1 97.12 83 VAL A O 1
ATOM 620 N N . ALA A 1 84 ? 4.129 -28.781 -4.012 1 94.44 84 ALA A N 1
ATOM 621 C CA . ALA A 1 84 ? 4.922 -28.859 -2.789 1 94.44 84 ALA A CA 1
ATOM 622 C C . ALA A 1 84 ? 4.027 -29.016 -1.563 1 94.44 84 ALA A C 1
ATOM 624 O O . ALA A 1 84 ? 3.631 -28.016 -0.955 1 94.44 84 ALA A O 1
ATOM 625 N N . GLN A 1 85 ? 3.67 -30.219 -1.27 1 91.69 85 GLN A N 1
ATOM 626 C CA . GLN A 1 85 ? 2.871 -30.562 -0.097 1 91.69 85 GLN A CA 1
ATOM 627 C C . GLN A 1 85 ? 3.627 -31.516 0.828 1 91.69 85 GLN A C 1
ATOM 629 O O . GLN A 1 85 ? 4.062 -32.594 0.404 1 91.69 85 GLN A O 1
ATOM 634 N N . ILE A 1 86 ? 4.016 -31 1.85 1 81.94 86 ILE A N 1
ATOM 635 C CA . ILE A 1 86 ? 4.68 -31.844 2.846 1 81.94 86 ILE A CA 1
ATOM 636 C C . ILE A 1 86 ? 3.834 -31.891 4.117 1 81.94 86 ILE A C 1
ATOM 638 O O . ILE A 1 86 ? 3.459 -30.844 4.664 1 81.94 86 ILE A O 1
ATOM 642 N N . ALA A 1 87 ? 3.582 -33 4.492 1 80.69 87 ALA A N 1
ATOM 643 C CA . ALA A 1 87 ? 2.723 -33.219 5.656 1 80.69 87 ALA A CA 1
ATOM 644 C C . ALA A 1 87 ? 3.303 -32.531 6.891 1 80.69 87 ALA A C 1
ATOM 646 O O . ALA A 1 87 ? 4.504 -32.625 7.148 1 80.69 87 ALA A O 1
ATOM 647 N N . ASP A 1 88 ? 2.5 -31.766 7.582 1 77.81 88 ASP A N 1
ATOM 648 C CA . ASP A 1 88 ? 2.734 -31.156 8.891 1 77.81 88 ASP A CA 1
ATOM 649 C C . ASP A 1 88 ? 3.758 -30.031 8.797 1 77.81 88 ASP A C 1
ATOM 651 O O . ASP A 1 88 ? 4.371 -29.656 9.797 1 77.81 88 ASP A O 1
ATOM 655 N N . ARG A 1 89 ? 4.094 -29.781 7.656 1 77.31 89 ARG A N 1
ATOM 656 C CA . ARG A 1 89 ? 5.023 -28.672 7.516 1 77.31 89 ARG A CA 1
ATOM 657 C C . ARG A 1 89 ? 4.348 -27.469 6.852 1 77.31 89 ARG A C 1
ATOM 659 O O . ARG A 1 89 ? 3.418 -27.641 6.059 1 77.31 89 ARG A O 1
ATOM 666 N N . HIS A 1 90 ? 4.793 -26.266 7.348 1 79.38 90 HIS A N 1
ATOM 667 C CA . HIS A 1 90 ? 4.254 -25.031 6.781 1 79.38 90 HIS A CA 1
ATOM 668 C C . HIS A 1 90 ? 5.359 -24.016 6.496 1 79.38 90 HIS A C 1
ATOM 670 O O . HIS A 1 90 ? 6.5 -24.203 6.934 1 79.38 90 HIS A O 1
ATOM 676 N N . GLY A 1 91 ? 4.953 -23.125 5.68 1 78.69 91 GLY A N 1
ATOM 677 C CA . GLY A 1 91 ? 5.91 -22.062 5.402 1 78.69 91 GLY A CA 1
ATOM 678 C C . GLY A 1 91 ? 6.801 -22.359 4.211 1 78.69 91 GLY A C 1
ATOM 679 O O . GLY A 1 91 ? 6.352 -22.953 3.229 1 78.69 91 GLY A O 1
ATOM 680 N N . LEU A 1 92 ? 7.988 -21.844 4.246 1 82.38 92 LEU A N 1
ATOM 681 C CA . LEU A 1 92 ? 8.953 -22.016 3.164 1 82.38 92 LEU A CA 1
ATOM 682 C C . LEU A 1 92 ? 9.797 -23.266 3.381 1 82.38 92 LEU A C 1
ATOM 684 O O . LEU A 1 92 ? 10.086 -23.641 4.52 1 82.38 92 LEU A O 1
ATOM 688 N N . THR A 1 93 ? 10.125 -23.875 2.324 1 88.81 93 THR A N 1
ATOM 689 C CA . THR A 1 93 ? 10.984 -25.062 2.381 1 88.81 93 THR A CA 1
ATOM 690 C C . THR A 1 93 ? 11.891 -25.125 1.153 1 88.81 93 THR A C 1
ATOM 692 O O . THR A 1 93 ? 11.664 -24.422 0.168 1 88.81 93 THR A O 1
ATOM 695 N N . GLN A 1 94 ? 12.945 -25.875 1.326 1 93.19 94 GLN A N 1
ATOM 696 C CA . GLN A 1 94 ? 13.789 -26.234 0.193 1 93.19 94 GLN A CA 1
ATOM 697 C C . GLN A 1 94 ? 13.375 -27.578 -0.402 1 93.19 94 GLN A C 1
ATOM 699 O O . GLN A 1 94 ? 12.992 -28.5 0.329 1 93.19 94 GLN A O 1
ATOM 704 N N . VAL A 1 95 ? 13.406 -27.656 -1.702 1 95.56 95 VAL A N 1
ATOM 705 C CA . VAL A 1 95 ? 13.125 -28.922 -2.375 1 95.56 95 VAL A CA 1
ATOM 706 C C . VAL A 1 95 ? 14.289 -29.297 -3.279 1 95.56 95 VAL A C 1
ATOM 708 O O . VAL A 1 95 ? 15.156 -28.469 -3.562 1 95.56 95 VAL A O 1
ATOM 711 N N . SER A 1 96 ? 14.336 -30.562 -3.668 1 95.94 96 SER A N 1
ATOM 712 C CA . SER A 1 96 ? 15.375 -31.031 -4.578 1 95.94 96 SER A CA 1
ATOM 713 C C . SER A 1 96 ? 14.875 -31.047 -6.02 1 95.94 96 SER A C 1
ATOM 715 O O . SER A 1 96 ? 13.672 -31.047 -6.266 1 95.94 96 SER A O 1
ATOM 717 N N . MET A 1 97 ? 15.883 -31.094 -6.914 1 96.38 97 MET A N 1
ATOM 718 C CA . MET A 1 97 ? 15.516 -31.266 -8.32 1 96.38 97 MET A CA 1
ATOM 719 C C . MET A 1 97 ? 14.812 -32.594 -8.547 1 96.38 97 MET A C 1
ATOM 721 O O . MET A 1 97 ? 13.914 -32.688 -9.383 1 96.38 97 MET A O 1
ATOM 725 N N . GLU A 1 98 ? 15.211 -33.594 -7.816 1 96.88 98 GLU A N 1
ATOM 726 C CA . GLU A 1 98 ? 14.555 -34.875 -7.918 1 96.88 98 GLU A CA 1
ATOM 727 C C . GLU A 1 98 ? 13.062 -34.781 -7.602 1 96.88 98 GLU A C 1
ATOM 729 O O . GLU A 1 98 ? 12.234 -35.406 -8.266 1 96.88 98 GLU A O 1
ATOM 734 N N . ASN A 1 99 ? 12.68 -34 -6.551 1 96.5 99 ASN A N 1
ATOM 735 C CA . ASN A 1 99 ? 11.281 -33.719 -6.242 1 96.5 99 ASN A CA 1
ATOM 736 C C . ASN A 1 99 ? 10.547 -33.125 -7.441 1 96.5 99 ASN A C 1
ATOM 738 O O . ASN A 1 99 ? 9.492 -33.625 -7.84 1 96.5 99 ASN A O 1
ATOM 742 N N . LEU A 1 100 ? 11.133 -32.156 -8.031 1 97.62 100 LEU A N 1
ATOM 743 C CA . LEU A 1 100 ? 10.508 -31.438 -9.133 1 97.62 100 LEU A CA 1
ATOM 744 C C . LEU A 1 100 ? 10.328 -32.344 -10.344 1 97.62 100 LEU A C 1
ATOM 746 O O . LEU A 1 100 ? 9.297 -32.281 -11.023 1 97.62 100 LEU A O 1
ATOM 750 N N . LEU A 1 101 ? 11.336 -33.156 -10.641 1 97.56 101 LEU A N 1
ATOM 751 C CA . LEU A 1 101 ? 11.258 -34.094 -11.781 1 97.56 101 LEU A CA 1
ATOM 752 C C . LEU A 1 101 ? 10.188 -35.125 -11.555 1 97.56 101 LEU A C 1
ATOM 754 O O . LEU A 1 101 ? 9.602 -35.656 -12.516 1 97.56 101 LEU A O 1
ATOM 758 N N . ARG A 1 102 ? 9.938 -35.438 -10.305 1 97.06 102 ARG A N 1
ATOM 759 C CA . ARG A 1 102 ? 8.867 -36.375 -9.969 1 97.06 102 ARG A CA 1
ATOM 760 C C . ARG A 1 102 ? 7.508 -35.688 -10.008 1 97.06 102 ARG A C 1
ATOM 762 O O . ARG A 1 102 ? 6.539 -36.25 -10.523 1 97.06 102 ARG A O 1
ATOM 769 N N . TRP A 1 103 ? 7.398 -34.5 -9.5 1 96.88 103 TRP A N 1
ATOM 770 C CA . TRP A 1 103 ? 6.137 -33.781 -9.359 1 96.88 103 TRP A CA 1
ATOM 771 C C . TRP A 1 103 ? 5.613 -33.344 -10.711 1 96.88 103 TRP A C 1
ATOM 773 O O . TRP A 1 103 ? 4.398 -33.312 -10.945 1 96.88 103 TRP A O 1
ATOM 783 N N . GLN A 1 104 ? 6.508 -32.844 -11.57 1 97.94 104 GLN A N 1
ATOM 784 C CA . GLN A 1 104 ? 6.188 -32.375 -12.914 1 97.94 104 GLN A CA 1
ATOM 785 C C . GLN A 1 104 ? 5.043 -31.359 -12.875 1 97.94 104 GLN A C 1
ATOM 787 O O . GLN A 1 104 ? 3.969 -31.609 -13.422 1 97.94 104 GLN A O 1
ATOM 792 N N . PRO A 1 105 ? 5.211 -30.281 -12.266 1 97.94 105 PRO A N 1
ATOM 793 C CA . PRO A 1 105 ? 4.172 -29.25 -12.297 1 97.94 105 PRO A CA 1
ATOM 794 C C . PRO A 1 105 ? 3.809 -28.828 -13.719 1 97.94 105 PRO A C 1
ATOM 796 O O . PRO A 1 105 ? 4.641 -28.906 -14.625 1 97.94 105 PRO A O 1
ATOM 799 N N . ASP A 1 106 ? 2.592 -28.328 -13.891 1 96.75 106 ASP A N 1
ATOM 800 C CA . ASP A 1 106 ? 2.115 -27.844 -15.18 1 96.75 106 ASP A CA 1
ATOM 801 C C . ASP A 1 106 ? 2.635 -26.438 -15.453 1 96.75 106 ASP A C 1
ATOM 803 O O . ASP A 1 106 ? 2.803 -26.031 -16.609 1 96.75 106 ASP A O 1
ATOM 807 N N . ILE A 1 107 ? 2.826 -25.672 -14.336 1 94.44 107 ILE A N 1
ATOM 808 C CA . ILE A 1 107 ? 3.297 -24.297 -14.492 1 94.44 107 ILE A CA 1
ATOM 809 C C . ILE A 1 107 ? 4.277 -23.953 -13.367 1 94.44 107 ILE A C 1
ATOM 811 O O . ILE A 1 107 ? 4.168 -24.484 -12.258 1 94.44 107 ILE A O 1
ATOM 815 N N . ILE A 1 108 ? 5.23 -23.125 -13.695 1 94.44 108 ILE A N 1
ATOM 816 C CA . ILE A 1 108 ? 6.184 -22.578 -12.734 1 94.44 108 ILE A CA 1
ATOM 817 C C . ILE A 1 108 ? 5.918 -21.078 -12.531 1 94.44 108 ILE A C 1
ATOM 819 O O . ILE A 1 108 ? 5.809 -20.328 -13.5 1 94.44 108 ILE A O 1
ATOM 823 N N . LEU A 1 109 ? 5.684 -20.781 -11.305 1 90.38 109 LEU A N 1
ATOM 824 C CA . LEU A 1 109 ? 5.547 -19.375 -10.953 1 90.38 109 LEU A CA 1
ATOM 825 C C . LEU A 1 109 ? 6.855 -18.828 -10.398 1 90.38 109 LEU A C 1
ATOM 827 O O . LEU A 1 109 ? 7.496 -19.453 -9.562 1 90.38 109 LEU A O 1
ATOM 831 N N . VAL A 1 110 ? 7.336 -17.688 -10.906 1 84.19 110 VAL A N 1
ATOM 832 C CA . VAL A 1 110 ? 8.578 -17.062 -10.461 1 84.19 110 VAL A CA 1
ATOM 833 C C . VAL A 1 110 ? 8.375 -15.562 -10.281 1 84.19 110 VAL A C 1
ATOM 835 O O . VAL A 1 110 ? 7.598 -14.945 -11.016 1 84.19 110 VAL A O 1
ATOM 838 N N . GLN A 1 111 ? 9.062 -15.078 -9.289 1 75.38 111 GLN A N 1
ATOM 839 C CA . GLN A 1 111 ? 8.906 -13.648 -9.047 1 75.38 111 GLN A CA 1
ATOM 840 C C . GLN A 1 111 ? 10.227 -12.906 -9.234 1 75.38 111 GLN A C 1
ATOM 842 O O . GLN A 1 111 ? 10.242 -11.68 -9.344 1 75.38 111 GLN A O 1
ATOM 847 N N . GLU A 1 112 ? 11.273 -13.633 -9.211 1 71 112 GLU A N 1
ATOM 848 C CA . GLU A 1 112 ? 12.586 -13.008 -9.344 1 71 112 GLU A CA 1
ATOM 849 C C . GLU A 1 112 ? 13.211 -13.312 -10.703 1 71 112 GLU A C 1
ATOM 851 O O . GLU A 1 112 ? 13.188 -14.461 -11.156 1 71 112 GLU A O 1
ATOM 856 N N . ALA A 1 113 ? 13.742 -12.25 -11.25 1 71.75 113 ALA A N 1
ATOM 857 C CA . ALA A 1 113 ? 14.336 -12.406 -12.578 1 71.75 113 ALA A CA 1
ATOM 858 C C . ALA A 1 113 ? 15.5 -13.391 -12.547 1 71.75 113 ALA A C 1
ATOM 860 O O . ALA A 1 113 ? 15.648 -14.211 -13.461 1 71.75 113 ALA A O 1
ATOM 861 N N . VAL A 1 114 ? 16.312 -13.258 -11.555 1 77.06 114 VAL A N 1
ATOM 862 C CA . VAL A 1 114 ? 17.469 -14.133 -11.453 1 77.06 114 VAL A CA 1
ATOM 863 C C . VAL A 1 114 ? 17.016 -15.586 -11.391 1 77.06 114 VAL A C 1
ATOM 865 O O . VAL A 1 114 ? 17.641 -16.469 -11.977 1 77.06 114 VAL A O 1
ATOM 868 N N . THR A 1 115 ? 15.945 -15.82 -10.727 1 85.94 115 THR A N 1
ATOM 869 C CA . THR A 1 115 ? 15.398 -17.172 -10.609 1 85.94 115 THR A CA 1
ATOM 870 C C . THR A 1 115 ? 14.859 -17.641 -11.953 1 85.94 115 THR A C 1
ATOM 872 O O . THR A 1 115 ? 15.164 -18.766 -12.391 1 85.94 115 THR A O 1
ATOM 875 N N . ALA A 1 116 ? 14.109 -16.797 -12.609 1 84.44 116 ALA A N 1
ATOM 876 C CA . ALA A 1 116 ? 13.539 -17.156 -13.914 1 84.44 116 ALA A CA 1
ATOM 877 C C . ALA A 1 116 ? 14.633 -17.484 -14.922 1 84.44 116 ALA A C 1
ATOM 879 O O . ALA A 1 116 ? 14.539 -18.469 -15.641 1 84.44 116 ALA A O 1
ATOM 880 N N . ASP A 1 117 ? 15.602 -16.641 -14.945 1 84.62 117 ASP A N 1
ATOM 881 C CA . ASP A 1 117 ? 16.703 -16.844 -15.875 1 84.62 117 ASP A CA 1
ATOM 882 C C . ASP A 1 117 ? 17.422 -18.172 -15.625 1 84.62 117 ASP A C 1
ATOM 884 O O . ASP A 1 117 ? 17.734 -18.891 -16.562 1 84.62 117 ASP A O 1
ATOM 888 N N . PHE A 1 118 ? 17.656 -18.391 -14.398 1 92.44 118 PHE A N 1
ATOM 889 C CA . PHE A 1 118 ? 18.328 -19.641 -14.047 1 92.44 118 PHE A CA 1
ATOM 890 C C . PHE A 1 118 ? 17.5 -20.844 -14.492 1 92.44 118 PHE A C 1
ATOM 892 O O . PHE A 1 118 ? 18.031 -21.75 -15.133 1 92.44 118 PHE A O 1
ATOM 899 N N . ILE A 1 119 ? 16.25 -20.844 -14.211 1 94.75 119 ILE A N 1
ATOM 900 C CA . ILE A 1 119 ? 15.352 -21.969 -14.484 1 94.75 119 ILE A CA 1
ATOM 901 C C . ILE A 1 119 ? 15.281 -22.203 -15.992 1 94.75 119 ILE A C 1
ATOM 903 O O . ILE A 1 119 ? 15.297 -23.359 -16.438 1 94.75 119 ILE A O 1
ATOM 907 N N . ARG A 1 120 ? 15.273 -21.219 -16.719 1 91 120 ARG A N 1
ATOM 908 C CA . ARG A 1 120 ? 15.133 -21.312 -18.172 1 91 120 ARG A CA 1
ATOM 909 C C . ARG A 1 120 ? 16.375 -21.922 -18.797 1 91 120 ARG A C 1
ATOM 911 O O . ARG A 1 120 ? 16.297 -22.594 -19.828 1 91 120 ARG A O 1
ATOM 918 N N . ARG A 1 121 ? 17.484 -21.734 -18.156 1 92.69 121 ARG A N 1
ATOM 919 C CA . ARG A 1 121 ? 18.75 -22.078 -18.797 1 92.69 121 ARG A CA 1
ATOM 920 C C . ARG A 1 121 ? 19.328 -23.359 -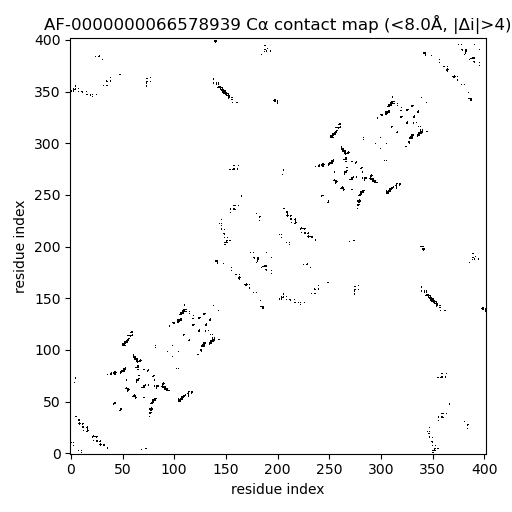18.219 1 92.69 121 ARG A C 1
ATOM 922 O O . ARG A 1 121 ? 20.156 -24.016 -18.859 1 92.69 121 ARG A O 1
ATOM 929 N N . ASP A 1 122 ? 18.969 -23.672 -17.062 1 95.62 122 ASP A N 1
ATOM 930 C CA . ASP A 1 122 ? 19.578 -24.797 -16.375 1 95.62 122 ASP A CA 1
ATOM 931 C C . ASP A 1 122 ? 19.156 -26.125 -17 1 95.62 122 ASP A C 1
ATOM 933 O O . ASP A 1 122 ? 17.969 -26.391 -17.125 1 95.62 122 ASP A O 1
ATOM 937 N N . PRO A 1 123 ? 20.109 -26.922 -17.344 1 96.62 123 PRO A N 1
ATOM 938 C CA . PRO A 1 123 ? 19.781 -28.203 -18 1 96.62 123 PRO A CA 1
ATOM 939 C C . PRO A 1 123 ? 18.922 -29.109 -17.125 1 96.62 123 PRO A C 1
ATOM 941 O O . PRO A 1 123 ? 18.078 -29.844 -17.641 1 96.62 123 PRO A O 1
ATOM 944 N N . LEU A 1 124 ? 19.141 -29.156 -15.867 1 96.62 124 LEU A N 1
ATOM 945 C CA . LEU A 1 124 ? 18.344 -30 -14.984 1 96.62 124 LEU A CA 1
ATOM 946 C C . LEU A 1 124 ? 16.875 -29.562 -15 1 96.62 124 LEU A C 1
ATOM 948 O O . LEU A 1 124 ? 15.977 -30.391 -15.031 1 96.62 124 LEU A O 1
ATOM 952 N N . TRP A 1 125 ? 16.656 -28.312 -15 1 97.25 125 TRP A N 1
ATOM 953 C CA . TRP A 1 125 ? 15.305 -27.766 -15.023 1 97.25 125 TRP A CA 1
ATOM 954 C C . TRP A 1 125 ? 14.602 -28.078 -16.328 1 97.25 125 TRP A C 1
ATOM 956 O O . TRP A 1 125 ? 13.367 -28.156 -16.391 1 97.25 125 TRP A O 1
ATOM 966 N N . GLN A 1 126 ? 15.352 -28.312 -17.375 1 96.38 126 GLN A N 1
ATOM 967 C CA . GLN A 1 126 ? 14.758 -28.656 -18.672 1 96.38 126 GLN A CA 1
ATOM 968 C C . GLN A 1 126 ? 14.07 -30.031 -18.609 1 96.38 126 GLN A C 1
ATOM 970 O O . GLN A 1 126 ? 13.273 -30.359 -19.484 1 96.38 126 GLN A O 1
ATOM 975 N N . GLY A 1 127 ? 14.398 -30.766 -17.609 1 97.5 127 GLY A N 1
ATOM 976 C CA . GLY A 1 127 ? 13.703 -32.031 -17.375 1 97.5 127 GLY A CA 1
ATOM 977 C C . GLY A 1 127 ? 12.297 -31.844 -16.844 1 97.5 127 GLY A C 1
ATOM 978 O O . GLY A 1 127 ? 11.5 -32.781 -16.859 1 97.5 127 GLY A O 1
ATOM 979 N N . VAL A 1 128 ? 11.984 -30.703 -16.422 1 97.06 128 VAL A N 1
ATOM 980 C CA . VAL A 1 128 ? 10.633 -30.359 -16 1 97.06 128 VAL A CA 1
ATOM 981 C C . VAL A 1 128 ? 9.82 -29.891 -17.203 1 97.06 128 VAL A C 1
ATOM 983 O O . VAL A 1 128 ? 10.188 -28.906 -17.859 1 97.06 128 VAL A O 1
ATOM 986 N N . LYS A 1 129 ? 8.781 -30.516 -17.5 1 96.44 129 LYS A N 1
ATOM 987 C CA . LYS A 1 129 ? 8.008 -30.266 -18.719 1 96.44 129 LYS A CA 1
ATOM 988 C C . LYS A 1 129 ? 7.578 -28.812 -18.812 1 96.44 129 LYS A C 1
ATOM 990 O O . LYS A 1 129 ? 7.633 -28.203 -19.891 1 96.44 129 LYS A O 1
ATOM 995 N N . ALA A 1 130 ? 7.07 -28.234 -17.688 1 95.56 130 ALA A N 1
ATOM 996 C CA . ALA A 1 130 ? 6.641 -26.844 -17.672 1 95.56 130 ALA A CA 1
ATOM 997 C C . ALA A 1 130 ? 7.758 -25.922 -18.156 1 95.56 130 ALA A C 1
ATOM 999 O O . ALA A 1 130 ? 7.504 -24.938 -18.844 1 95.56 130 ALA A O 1
ATOM 1000 N N . VAL A 1 131 ? 8.984 -26.188 -17.75 1 94.44 131 VAL A N 1
ATOM 1001 C CA . VAL A 1 131 ? 10.125 -25.375 -18.125 1 94.44 131 VAL A CA 1
ATOM 1002 C C . VAL A 1 131 ? 10.445 -25.594 -19.609 1 94.44 131 VAL A C 1
ATOM 1004 O O . VAL A 1 131 ? 10.625 -24.641 -20.359 1 94.44 131 VAL A O 1
ATOM 1007 N N . ALA A 1 132 ? 10.461 -26.859 -20 1 93.94 132 ALA A N 1
ATOM 1008 C CA . ALA A 1 132 ? 10.734 -27.203 -21.391 1 93.94 132 ALA A CA 1
ATOM 1009 C C . ALA A 1 132 ? 9.719 -26.562 -22.328 1 93.94 132 ALA A C 1
ATOM 1011 O O . ALA A 1 132 ? 10.055 -26.141 -23.438 1 93.94 132 ALA A O 1
ATOM 1012 N N . GLU A 1 133 ? 8.523 -26.484 -21.922 1 92.31 133 GLU A N 1
ATOM 1013 C CA . GLU A 1 133 ? 7.438 -25.953 -22.734 1 92.31 133 GLU A CA 1
ATOM 1014 C C . GLU A 1 133 ? 7.238 -24.453 -22.469 1 92.31 133 GLU A C 1
ATOM 1016 O O . GLU A 1 133 ? 6.25 -23.875 -22.922 1 92.31 133 GLU A O 1
ATOM 1021 N N . GLN A 1 134 ? 8.07 -23.812 -21.594 1 89.5 134 GLN A N 1
ATOM 1022 C CA . GLN A 1 134 ? 8.102 -22.375 -21.312 1 89.5 134 GLN A CA 1
ATOM 1023 C C . GLN A 1 134 ? 6.812 -21.922 -20.641 1 89.5 134 GLN A C 1
ATOM 1025 O O . GLN A 1 134 ? 6.281 -20.859 -20.969 1 89.5 134 GLN A O 1
ATOM 1030 N N . ARG A 1 135 ? 6.305 -22.797 -19.844 1 89.88 135 ARG A N 1
ATOM 1031 C CA . ARG A 1 135 ? 5.148 -22.438 -19.031 1 89.88 135 ARG A CA 1
ATOM 1032 C C . ARG A 1 135 ? 5.582 -21.859 -17.688 1 89.88 135 ARG A C 1
ATOM 1034 O O . ARG A 1 135 ? 5.18 -22.359 -16.641 1 89.88 135 ARG A O 1
ATOM 1041 N N . ILE A 1 136 ? 6.359 -20.859 -17.797 1 88.44 136 ILE A N 1
ATOM 1042 C CA . ILE A 1 136 ? 6.875 -20.109 -16.672 1 88.44 136 ILE A CA 1
ATOM 1043 C C . ILE A 1 136 ? 6.215 -18.734 -16.625 1 88.44 136 ILE A C 1
ATOM 1045 O O . ILE A 1 136 ? 6.297 -17.969 -17.594 1 88.44 136 ILE A O 1
ATOM 1049 N N . LEU A 1 137 ? 5.477 -18.562 -15.555 1 81.5 137 LEU A N 1
ATOM 1050 C CA . LEU A 1 137 ? 4.887 -17.25 -15.375 1 81.5 137 LEU A CA 1
ATOM 1051 C C . LEU A 1 137 ? 5.738 -16.391 -14.453 1 81.5 137 LEU A C 1
ATOM 1053 O O . LEU A 1 137 ? 5.934 -16.734 -13.281 1 81.5 137 LEU A O 1
ATOM 1057 N N . PHE A 1 138 ? 6.266 -15.406 -15.031 1 74.06 138 PHE A N 1
ATOM 1058 C CA . PHE A 1 138 ? 7.035 -14.422 -14.281 1 74.06 138 PHE A CA 1
ATOM 1059 C C . PHE A 1 138 ? 6.125 -13.336 -13.727 1 74.06 138 PHE A C 1
ATOM 1061 O O . PHE A 1 138 ? 5.57 -12.531 -14.477 1 74.06 138 PHE A O 1
ATOM 1068 N N . LEU A 1 139 ? 5.797 -13.469 -12.625 1 65.62 139 LEU A N 1
ATOM 1069 C CA . LEU A 1 139 ? 4.992 -12.469 -11.93 1 65.62 139 LEU A CA 1
ATOM 1070 C C . LEU A 1 139 ? 5.867 -11.344 -11.391 1 65.62 139 LEU A C 1
ATOM 1072 O O . LEU A 1 139 ? 6.109 -11.258 -10.18 1 65.62 139 LEU A O 1
ATOM 1076 N N . SER A 1 140 ? 6.625 -10.539 -12.492 1 52.28 140 SER A N 1
ATOM 1077 C CA . SER A 1 140 ? 7.535 -9.438 -12.18 1 52.28 140 SER A CA 1
ATOM 1078 C C . SER A 1 140 ? 6.766 -8.148 -11.898 1 52.28 140 SER A C 1
ATOM 1080 O O . SER A 1 140 ? 5.574 -8.055 -12.203 1 52.28 140 SER A O 1
ATOM 1082 N N . GLY A 1 141 ? 7.598 -7.184 -11.203 1 44.09 141 GLY A N 1
ATOM 1083 C CA . GLY A 1 141 ? 7.188 -5.789 -11.164 1 44.09 141 GLY A CA 1
ATOM 1084 C C . GLY A 1 141 ? 6.109 -5.516 -10.133 1 44.09 141 GLY A C 1
ATOM 1085 O O . GLY A 1 141 ? 5.922 -4.371 -9.719 1 44.09 141 GLY A O 1
ATOM 1086 N N . LEU A 1 142 ? 5.09 -6.258 -10.578 1 43.25 142 LEU A N 1
ATOM 1087 C CA . LEU A 1 142 ? 4.062 -5.863 -9.617 1 43.25 142 LEU A CA 1
ATOM 1088 C C . LEU A 1 142 ? 4.59 -5.945 -8.195 1 43.25 142 LEU A C 1
ATOM 1090 O O . LEU A 1 142 ? 5.504 -6.723 -7.906 1 43.25 142 LEU A O 1
ATOM 1094 N N . PRO A 1 143 ? 4.387 -4.816 -7.602 1 40.69 143 PRO A N 1
ATOM 1095 C CA . PRO A 1 143 ? 4.703 -4.965 -6.176 1 40.69 143 PRO A CA 1
ATOM 1096 C C . PRO A 1 143 ? 4.461 -6.383 -5.66 1 40.69 143 PRO A C 1
ATOM 1098 O O . PRO A 1 143 ? 4.391 -6.598 -4.449 1 40.69 143 PRO A O 1
ATOM 1101 N N . PHE A 1 144 ? 4.098 -7.207 -6.547 1 42.38 144 PHE A N 1
ATOM 1102 C CA . PHE A 1 144 ? 3.811 -8.477 -5.887 1 42.38 144 PHE A CA 1
ATOM 1103 C C . PHE A 1 144 ? 4.93 -8.852 -4.922 1 42.38 144 PHE A C 1
ATOM 1105 O O . PHE A 1 144 ? 5.031 -10 -4.5 1 42.38 144 PHE A O 1
ATOM 1112 N N . GLY A 1 145 ? 6.145 -8.375 -5.129 1 40.56 145 GLY A N 1
ATOM 1113 C CA . GLY A 1 145 ? 6.551 -8.609 -3.754 1 40.56 145 GLY A CA 1
ATOM 1114 C C . GLY A 1 145 ? 5.57 -8.055 -2.738 1 40.56 145 GLY A C 1
ATOM 1115 O O . GLY A 1 145 ? 4.941 -7.023 -2.98 1 40.56 145 GLY A O 1
ATOM 1116 N N . TRP A 1 146 ? 4.816 -8.992 -2.133 1 39.94 146 TRP A N 1
ATOM 1117 C CA . TRP A 1 146 ? 3.764 -8.992 -1.122 1 39.94 146 TRP A CA 1
ATOM 1118 C C . TRP A 1 146 ? 4.008 -7.91 -0.079 1 39.94 146 TRP A C 1
ATOM 1120 O O . TRP A 1 146 ? 3.328 -7.867 0.95 1 39.94 146 TRP A O 1
ATOM 1130 N N . LEU A 1 147 ? 5.184 -7.199 -0.163 1 40.81 147 LEU A N 1
ATOM 1131 C CA . LEU A 1 147 ? 5.438 -6.648 1.162 1 40.81 147 LEU A CA 1
ATOM 1132 C C . LEU A 1 147 ? 4.328 -5.691 1.576 1 40.81 147 LEU A C 1
ATOM 1134 O O . LEU A 1 147 ? 4.027 -4.734 0.857 1 40.81 147 LEU A O 1
ATOM 1138 N N . ASP A 1 148 ? 3.24 -6.312 2.027 1 45.16 148 ASP A N 1
ATOM 1139 C CA . ASP A 1 148 ? 2.24 -5.652 2.859 1 45.16 148 ASP A CA 1
ATOM 1140 C C . ASP A 1 148 ? 2.861 -4.516 3.668 1 45.16 148 ASP A C 1
ATOM 1142 O O . ASP A 1 148 ? 3.828 -4.727 4.406 1 45.16 148 ASP A O 1
ATOM 1146 N N . ALA A 1 149 ? 3.025 -3.439 2.99 1 49.38 149 ALA A N 1
ATOM 1147 C CA . ALA A 1 149 ? 3.551 -2.33 3.781 1 49.38 149 ALA A CA 1
ATOM 1148 C C . ALA A 1 149 ? 2.877 -2.264 5.148 1 49.38 149 ALA A C 1
ATOM 1150 O O . ALA A 1 149 ? 1.71 -2.637 5.293 1 49.38 149 ALA A O 1
ATOM 1151 N N . PRO A 1 150 ? 3.748 -2.197 6.145 1 51.72 150 PRO A N 1
ATOM 1152 C CA . PRO A 1 150 ? 3.164 -1.98 7.469 1 51.72 150 PRO A CA 1
ATOM 1153 C C . PRO A 1 150 ? 2.041 -0.946 7.457 1 51.72 150 PRO A C 1
ATOM 1155 O O . PRO A 1 150 ? 2.055 -0.025 6.637 1 51.72 150 PRO A O 1
ATOM 1158 N N . PRO A 1 151 ? 1.098 -1.241 8.25 1 52.47 151 PRO A N 1
ATOM 1159 C CA . PRO A 1 151 ? 0.088 -0.196 8.438 1 52.47 151 PRO A CA 1
ATOM 1160 C C . PRO A 1 151 ? 0.7 1.188 8.641 1 52.47 151 PRO A C 1
ATOM 1162 O O . PRO A 1 151 ? 1.729 1.319 9.312 1 52.47 151 PRO A O 1
ATOM 1165 N N . GLY A 1 152 ? 0.264 2.115 7.832 1 60.41 152 GLY A N 1
ATOM 1166 C CA . GLY A 1 152 ? 0.656 3.498 8.062 1 60.41 152 GLY A CA 1
ATOM 1167 C C . GLY A 1 152 ? 1.723 3.984 7.102 1 60.41 152 GLY A C 1
ATOM 1168 O O . GLY A 1 152 ? 2.131 5.145 7.156 1 60.41 152 GLY A O 1
ATOM 1169 N N . ILE A 1 153 ? 2.115 3.078 6.23 1 67.31 153 ILE A N 1
ATOM 1170 C CA . ILE A 1 153 ? 3.244 3.471 5.395 1 67.31 153 ILE A CA 1
ATOM 1171 C C . ILE A 1 153 ? 2.85 4.656 4.52 1 67.31 153 ILE A C 1
ATOM 1173 O O . ILE A 1 153 ? 3.684 5.516 4.211 1 67.31 153 ILE A O 1
ATOM 1177 N N . ASN A 1 154 ? 1.686 4.77 4.211 1 68.44 154 ASN A N 1
ATOM 1178 C CA . ASN A 1 154 ? 1.234 5.914 3.426 1 68.44 154 ASN A CA 1
ATOM 1179 C C . ASN A 1 154 ? 1.32 7.211 4.227 1 68.44 154 ASN A C 1
ATOM 1181 O O . ASN A 1 154 ? 1.425 8.297 3.648 1 68.44 154 ASN A O 1
ATOM 1185 N N . ARG A 1 155 ? 1.293 7.113 5.535 1 76.62 155 ARG A N 1
ATOM 1186 C CA . ARG A 1 155 ? 1.477 8.289 6.379 1 76.62 155 ARG A CA 1
ATOM 1187 C C . ARG A 1 155 ? 2.877 8.875 6.207 1 76.62 155 ARG A C 1
ATOM 1189 O O . ARG A 1 155 ? 3.094 10.062 6.453 1 76.62 155 ARG A O 1
ATOM 1196 N N . LEU A 1 156 ? 3.787 7.98 5.797 1 80.31 156 LEU A N 1
ATOM 1197 C CA . LEU A 1 156 ? 5.137 8.453 5.516 1 80.31 156 LEU A CA 1
ATOM 1198 C C . LEU A 1 156 ? 5.129 9.5 4.406 1 80.31 156 LEU A C 1
ATOM 1200 O O . LEU A 1 156 ? 5.848 10.5 4.48 1 80.31 156 LEU A O 1
ATOM 1204 N N . LEU A 1 157 ? 4.367 9.266 3.379 1 78 157 LEU A N 1
ATOM 1205 C CA . LEU A 1 157 ? 4.262 10.242 2.295 1 78 157 LEU A CA 1
ATOM 1206 C C . LEU A 1 157 ? 3.564 11.508 2.771 1 78 157 LEU A C 1
ATOM 1208 O O . LEU A 1 157 ? 3.912 12.609 2.34 1 78 157 LEU A O 1
ATOM 1212 N N . GLY A 1 158 ? 2.561 11.367 3.594 1 78 158 GLY A N 1
ATOM 1213 C CA . GLY A 1 158 ? 1.932 12.523 4.211 1 78 158 GLY A CA 1
ATOM 1214 C C . GLY A 1 158 ? 2.9 13.375 5.012 1 78 158 GLY A C 1
ATOM 1215 O O . GLY A 1 158 ? 2.855 14.602 4.949 1 78 158 GLY A O 1
ATOM 1216 N N . LEU A 1 159 ? 3.73 12.695 5.75 1 84.62 159 LEU A N 1
ATOM 1217 C CA . LEU A 1 159 ? 4.785 13.391 6.484 1 84.62 159 LEU A CA 1
ATOM 1218 C C . LEU A 1 159 ? 5.66 14.203 5.535 1 84.62 159 LEU A C 1
ATOM 1220 O O . LEU A 1 159 ? 5.934 15.375 5.793 1 84.62 159 LEU A O 1
ATOM 1224 N N . ARG A 1 160 ? 6.02 13.57 4.418 1 85.62 160 ARG A N 1
ATOM 1225 C CA . ARG A 1 160 ? 6.914 14.242 3.479 1 85.62 160 ARG A CA 1
ATOM 1226 C C . ARG A 1 160 ? 6.219 15.422 2.812 1 85.62 160 ARG A C 1
ATOM 1228 O O . ARG A 1 160 ? 6.832 16.469 2.598 1 85.62 160 ARG A O 1
ATOM 1235 N N . ARG A 1 161 ? 5.004 15.305 2.479 1 80.75 161 ARG A N 1
ATOM 1236 C CA . ARG A 1 161 ? 4.23 16.375 1.854 1 80.75 161 ARG A CA 1
ATOM 1237 C C . ARG A 1 161 ? 4.098 17.578 2.787 1 80.75 161 ARG A C 1
ATOM 1239 O O . ARG A 1 161 ? 4.293 18.719 2.367 1 80.75 161 ARG A O 1
ATOM 1246 N N . LEU A 1 162 ? 3.719 17.266 4.035 1 83.5 162 LEU A N 1
ATOM 1247 C CA . LEU A 1 162 ? 3.605 18.359 5.004 1 83.5 162 LEU A CA 1
ATOM 1248 C C . LEU A 1 162 ? 4.949 19.047 5.203 1 83.5 162 LEU A C 1
ATOM 1250 O O . LEU A 1 162 ? 5.016 20.281 5.242 1 83.5 162 LEU A O 1
ATOM 1254 N N . HIS A 1 163 ? 5.984 18.25 5.293 1 89.12 163 HIS A N 1
ATOM 1255 C CA . HIS A 1 163 ? 7.328 18.797 5.406 1 89.12 163 HIS A CA 1
ATOM 1256 C C . HIS A 1 163 ? 7.652 19.703 4.227 1 89.12 163 HIS A C 1
ATOM 1258 O O . HIS A 1 163 ? 8.203 20.797 4.41 1 89.12 163 HIS A O 1
ATOM 1264 N N . ALA A 1 164 ? 7.309 19.281 3.045 1 83.38 164 ALA A N 1
ATOM 1265 C CA . ALA A 1 164 ? 7.555 20.047 1.83 1 83.38 164 ALA A CA 1
ATOM 1266 C C . ALA A 1 164 ? 6.805 21.375 1.859 1 83.38 164 ALA A C 1
ATOM 1268 O O . ALA A 1 164 ? 7.309 22.391 1.383 1 83.38 164 ALA A O 1
ATOM 1269 N N . TRP A 1 165 ? 5.617 21.312 2.396 1 80.25 165 TRP A N 1
ATOM 1270 C CA . TRP A 1 165 ? 4.82 22.531 2.5 1 80.25 165 TRP A CA 1
ATOM 1271 C C . TRP A 1 165 ? 5.457 23.516 3.475 1 80.25 165 TRP A C 1
ATOM 1273 O O . TRP A 1 165 ? 5.391 24.734 3.27 1 80.25 165 TRP A O 1
ATOM 1283 N N . LEU A 1 166 ? 6.102 23.062 4.453 1 87.19 166 LEU A N 1
ATOM 1284 C CA . LEU A 1 166 ? 6.641 23.891 5.52 1 87.19 166 LEU A CA 1
ATOM 1285 C C . LEU A 1 166 ? 8.055 24.359 5.184 1 87.19 166 LEU A C 1
ATOM 1287 O O . LEU A 1 166 ? 8.516 25.391 5.695 1 87.19 166 LEU A O 1
ATOM 1291 N N . ASP A 1 167 ? 8.82 23.625 4.324 1 89.5 167 ASP A N 1
ATOM 1292 C CA . ASP A 1 167 ? 10.242 23.844 4.082 1 89.5 167 ASP A CA 1
ATOM 1293 C C . ASP A 1 167 ? 10.539 23.906 2.584 1 89.5 167 ASP A C 1
ATOM 1295 O O . ASP A 1 167 ? 10.562 22.875 1.906 1 89.5 167 ASP A O 1
ATOM 1299 N N . PRO A 1 168 ? 10.844 25.047 2.094 1 87.12 168 PRO A N 1
ATOM 1300 C CA . PRO A 1 168 ? 11.094 25.219 0.661 1 87.12 168 PRO A CA 1
ATOM 1301 C C . PRO A 1 168 ? 12.188 24.297 0.139 1 87.12 168 PRO A C 1
ATOM 1303 O O . PRO A 1 168 ? 12.133 23.859 -1.015 1 87.12 168 PRO A O 1
ATOM 1306 N N . ALA A 1 169 ? 13.18 23.984 0.915 1 88.81 169 ALA A N 1
ATOM 1307 C CA . ALA A 1 169 ? 14.25 23.078 0.473 1 88.81 169 ALA A CA 1
ATOM 1308 C C . ALA A 1 169 ? 13.711 21.672 0.215 1 88.81 169 ALA A C 1
ATOM 1310 O O . ALA A 1 169 ? 14.109 21.016 -0.749 1 88.81 169 ALA A O 1
ATOM 1311 N N . ILE A 1 170 ? 12.852 21.266 1.1 1 89.19 170 ILE A N 1
ATOM 1312 C CA . ILE A 1 170 ? 12.234 19.953 0.92 1 89.19 170 ILE A CA 1
ATOM 1313 C C . ILE A 1 170 ? 11.266 20 -0.26 1 89.19 170 ILE A C 1
ATOM 1315 O O . ILE A 1 170 ? 11.172 19.047 -1.034 1 89.19 170 ILE A O 1
ATOM 1319 N N . ASN A 1 171 ? 10.523 21.156 -0.389 1 86.06 171 ASN A N 1
ATOM 1320 C CA . ASN A 1 171 ? 9.578 21.312 -1.487 1 86.06 171 ASN A CA 1
ATOM 1321 C C . ASN A 1 171 ? 10.258 21.141 -2.842 1 86.06 171 ASN A C 1
ATOM 1323 O O . ASN A 1 171 ? 9.688 20.531 -3.754 1 86.06 171 ASN A O 1
ATOM 1327 N N . ARG A 1 172 ? 11.453 21.562 -2.91 1 86.75 172 ARG A N 1
ATOM 1328 C CA . ARG A 1 172 ? 12.188 21.484 -4.168 1 86.75 172 ARG A CA 1
ATOM 1329 C C . ARG A 1 172 ? 12.477 20.031 -4.551 1 86.75 172 ARG A C 1
ATOM 1331 O O . ARG A 1 172 ? 12.562 19.703 -5.734 1 86.75 172 ARG A O 1
ATOM 1338 N N . GLN A 1 173 ? 12.594 19.203 -3.584 1 86.75 173 GLN A N 1
ATOM 1339 C CA . GLN A 1 173 ? 12.93 17.812 -3.832 1 86.75 173 GLN A CA 1
ATOM 1340 C C . GLN A 1 173 ? 11.688 16.922 -3.812 1 86.75 173 GLN A C 1
ATOM 1342 O O . GLN A 1 173 ? 11.766 15.727 -4.094 1 86.75 173 GLN A O 1
ATOM 1347 N N . PHE A 1 174 ? 10.562 17.531 -3.541 1 85 174 PHE A N 1
ATOM 1348 C CA . PHE A 1 174 ? 9.383 16.734 -3.217 1 85 174 PHE A CA 1
ATOM 1349 C C . PHE A 1 174 ? 8.93 15.922 -4.426 1 85 174 PHE A C 1
ATOM 1351 O O . PHE A 1 174 ? 8.523 14.766 -4.285 1 85 174 PHE A O 1
ATOM 1358 N N . LYS A 1 175 ? 8.969 16.453 -5.582 1 77.5 175 LYS A N 1
ATOM 1359 C CA . LYS A 1 175 ? 8.562 15.711 -6.77 1 77.5 175 LYS A CA 1
ATOM 1360 C C . LYS A 1 175 ? 9.414 14.453 -6.941 1 77.5 175 LYS A C 1
ATOM 1362 O O . LYS A 1 175 ? 8.875 13.367 -7.168 1 77.5 175 LYS A O 1
ATOM 1367 N N . SER A 1 176 ? 10.703 14.617 -6.824 1 80.88 176 SER A N 1
ATOM 1368 C CA . SER A 1 176 ? 11.602 13.477 -6.926 1 80.88 176 SER A CA 1
ATOM 1369 C C . SER A 1 176 ? 11.359 12.477 -5.801 1 80.88 176 SER A C 1
ATOM 1371 O O . SER A 1 176 ? 11.398 11.266 -6.02 1 80.88 176 SER A O 1
ATOM 1373 N N . ASP A 1 177 ? 11.125 12.953 -4.551 1 84 177 ASP A N 1
ATOM 1374 C CA . ASP A 1 177 ? 10.828 12.094 -3.414 1 84 177 ASP A CA 1
ATOM 1375 C C . ASP A 1 177 ? 9.555 11.281 -3.66 1 84 177 ASP A C 1
ATOM 1377 O O . ASP A 1 177 ? 9.508 10.086 -3.365 1 84 177 ASP A O 1
ATOM 1381 N N . MET A 1 178 ? 8.562 11.953 -4.184 1 77.31 178 MET A N 1
ATOM 1382 C CA . MET A 1 178 ? 7.297 11.273 -4.473 1 77.31 178 MET A CA 1
ATOM 1383 C C . MET A 1 178 ? 7.484 10.219 -5.559 1 77.31 178 MET A C 1
ATOM 1385 O O . MET A 1 178 ? 6.91 9.133 -5.477 1 77.31 178 MET A O 1
ATOM 1389 N N . GLN A 1 179 ? 8.195 10.547 -6.551 1 73.5 179 GLN A N 1
ATOM 1390 C CA . GLN A 1 179 ? 8.469 9.578 -7.609 1 73.5 179 GLN A CA 1
ATOM 1391 C C . GLN A 1 179 ? 9.195 8.359 -7.059 1 73.5 179 GLN A C 1
ATOM 1393 O O . GLN A 1 179 ? 8.859 7.219 -7.398 1 73.5 179 GLN A O 1
ATOM 1398 N N . HIS A 1 180 ? 10.219 8.617 -6.262 1 78 180 HIS A N 1
ATOM 1399 C CA . HIS A 1 180 ? 10.961 7.531 -5.637 1 78 180 HIS A CA 1
ATOM 1400 C C . HIS A 1 180 ? 10.062 6.688 -4.746 1 78 180 HIS A C 1
ATOM 1402 O O . HIS A 1 180 ? 10.133 5.457 -4.773 1 78 180 HIS A O 1
ATOM 1408 N N . TYR A 1 181 ? 9.234 7.348 -4.012 1 80.31 181 TYR A N 1
ATOM 1409 C CA . TYR A 1 181 ? 8.281 6.645 -3.162 1 80.31 181 TYR A CA 1
ATOM 1410 C C . TYR A 1 181 ? 7.348 5.773 -3.996 1 80.31 181 TYR A C 1
ATOM 1412 O O . TYR A 1 181 ? 7.137 4.602 -3.68 1 80.31 181 TYR A O 1
ATOM 1420 N N . ALA A 1 182 ? 6.789 6.43 -5.02 1 70.44 182 ALA A N 1
ATOM 1421 C CA . ALA A 1 182 ? 5.879 5.695 -5.891 1 70.44 182 ALA A CA 1
ATOM 1422 C C . ALA A 1 182 ? 6.559 4.461 -6.48 1 70.44 182 ALA A C 1
ATOM 1424 O O . ALA A 1 182 ? 5.957 3.389 -6.551 1 70.44 182 ALA A O 1
ATOM 1425 N N . GLN A 1 183 ? 7.746 4.57 -6.844 1 70.88 183 GLN A N 1
ATOM 1426 C CA . GLN A 1 183 ? 8.5 3.447 -7.387 1 70.88 183 GLN A CA 1
ATOM 1427 C C . GLN A 1 183 ? 8.695 2.357 -6.332 1 70.88 183 GLN A C 1
ATOM 1429 O O . GLN A 1 183 ? 8.492 1.175 -6.613 1 70.88 183 GLN A O 1
ATOM 1434 N N . LEU A 1 184 ? 9.07 2.738 -5.145 1 71.25 184 LEU A N 1
ATOM 1435 C CA . LEU A 1 184 ? 9.445 1.778 -4.113 1 71.25 184 LEU A CA 1
ATOM 1436 C C . LEU A 1 184 ? 8.211 1.129 -3.496 1 71.25 184 LEU A C 1
ATOM 1438 O O . LEU A 1 184 ? 8.227 -0.064 -3.186 1 71.25 184 LEU A O 1
ATOM 1442 N N . PHE A 1 185 ? 7.234 1.969 -3.367 1 71.38 185 PHE A N 1
ATOM 1443 C CA . PHE A 1 185 ? 6.117 1.489 -2.561 1 71.38 185 PHE A CA 1
ATOM 1444 C C . PHE A 1 185 ? 4.941 1.091 -3.443 1 71.38 185 PHE A C 1
ATOM 1446 O O . PHE A 1 185 ? 4.168 0.195 -3.094 1 71.38 185 PHE A O 1
ATOM 1453 N N . TRP A 1 186 ? 4.848 1.956 -4.582 1 62.25 186 TRP A N 1
ATOM 1454 C CA . TRP A 1 186 ? 3.676 1.701 -5.414 1 62.25 186 TRP A CA 1
ATOM 1455 C C . TRP A 1 186 ? 4.062 0.953 -6.684 1 62.25 186 TRP A C 1
ATOM 1457 O O . TRP A 1 186 ? 3.197 0.443 -7.402 1 62.25 186 TRP A O 1
ATOM 1467 N N . HIS A 1 187 ? 5.316 0.93 -6.93 1 60.31 187 HIS A N 1
ATOM 1468 C CA . HIS A 1 187 ? 5.844 0.266 -8.117 1 60.31 187 HIS A CA 1
ATOM 1469 C C . HIS A 1 187 ? 5.309 0.909 -9.391 1 60.31 187 HIS A C 1
ATOM 1471 O O . HIS A 1 187 ? 4.941 0.209 -10.336 1 60.31 187 HIS A O 1
ATOM 1477 N N . CYS A 1 188 ? 4.992 2.145 -9.266 1 59.69 188 CYS A N 1
ATOM 1478 C CA . CYS A 1 188 ? 4.504 2.885 -10.43 1 59.69 188 CYS A CA 1
ATOM 1479 C C . CYS A 1 188 ? 5.371 4.109 -10.695 1 59.69 188 CYS A C 1
ATOM 1481 O O . CYS A 1 188 ? 5.98 4.66 -9.773 1 59.69 188 CYS A O 1
ATOM 1483 N N . SER A 1 189 ? 5.496 4.328 -11.977 1 59.31 189 SER A N 1
ATOM 1484 C CA . SER A 1 189 ? 6.086 5.617 -12.32 1 59.31 189 SER A CA 1
ATOM 1485 C C . SER A 1 189 ? 5.07 6.746 -12.18 1 59.31 189 SER A C 1
ATOM 1487 O O . SER A 1 189 ? 3.926 6.613 -12.625 1 59.31 189 SER A O 1
ATOM 1489 N N . LEU A 1 190 ? 5.348 7.629 -11.383 1 54.75 190 LEU A N 1
ATOM 1490 C CA . LEU A 1 190 ? 4.496 8.797 -11.211 1 54.75 190 LEU A CA 1
ATOM 1491 C C . LEU A 1 190 ? 4.797 9.852 -12.273 1 54.75 190 LEU A C 1
ATOM 1493 O O . LEU A 1 190 ? 5.863 10.469 -12.258 1 54.75 190 LEU A O 1
ATOM 1497 N N . SER A 1 191 ? 3.896 9.898 -13.281 1 60.09 191 SER A N 1
ATOM 1498 C CA . SER A 1 191 ? 4.047 10.922 -14.305 1 60.09 191 SER A CA 1
ATOM 1499 C C . SER A 1 191 ? 3.877 12.32 -13.719 1 60.09 191 SER A C 1
ATOM 1501 O O . SER A 1 191 ? 3.426 12.477 -12.586 1 60.09 191 SER A O 1
ATOM 1503 N N . ASP A 1 192 ? 4.312 13.344 -14.492 1 59.94 192 ASP A N 1
ATOM 1504 C CA . ASP A 1 192 ? 4.082 14.734 -14.086 1 59.94 192 ASP A CA 1
ATOM 1505 C C . ASP A 1 192 ? 2.59 15.008 -13.906 1 59.94 192 ASP A C 1
ATOM 1507 O O . ASP A 1 192 ? 2.191 15.719 -12.984 1 59.94 192 ASP A O 1
ATOM 1511 N N . ALA A 1 193 ? 1.837 14.438 -14.75 1 58.84 193 ALA A N 1
ATOM 1512 C CA . ALA A 1 193 ? 0.389 14.617 -14.68 1 58.84 193 ALA A CA 1
ATOM 1513 C C . ALA A 1 193 ? -0.18 13.992 -13.414 1 58.84 193 ALA A C 1
ATOM 1515 O O . ALA A 1 193 ? -1.018 14.594 -12.734 1 58.84 193 ALA A O 1
ATOM 1516 N N . ASP A 1 194 ? 0.386 12.859 -13.086 1 58.81 194 ASP A N 1
ATOM 1517 C CA . ASP A 1 194 ? -0.071 12.18 -11.875 1 58.81 194 ASP A CA 1
ATOM 1518 C C . ASP A 1 194 ? 0.355 12.93 -10.625 1 58.81 194 ASP A C 1
ATOM 1520 O O . ASP A 1 194 ? -0.416 13.047 -9.664 1 58.81 194 ASP A O 1
ATOM 1524 N N . TYR A 1 195 ? 1.572 13.445 -10.695 1 56.97 195 TYR A N 1
ATOM 1525 C CA . TYR A 1 195 ? 2.074 14.234 -9.578 1 56.97 195 TYR A CA 1
ATOM 1526 C C . TYR A 1 195 ? 1.205 15.469 -9.344 1 56.97 195 TYR A C 1
ATOM 1528 O O . TYR A 1 195 ? 0.829 15.766 -8.211 1 56.97 195 TYR A O 1
ATOM 1536 N N . GLN A 1 196 ? 0.917 16.234 -10.398 1 55.88 196 GLN A N 1
ATOM 1537 C CA . GLN A 1 196 ? 0.112 17.438 -10.281 1 55.88 196 GLN A CA 1
ATOM 1538 C C . GLN A 1 196 ? -1.266 17.141 -9.703 1 55.88 196 GLN A C 1
ATOM 1540 O O . GLN A 1 196 ? -1.804 17.922 -8.922 1 55.88 196 GLN A O 1
ATOM 1545 N N . LYS A 1 197 ? -1.732 16.062 -10.039 1 56.75 197 LYS A N 1
ATOM 1546 C CA . LYS A 1 197 ? -3.033 15.648 -9.508 1 56.75 197 LYS A CA 1
ATOM 1547 C C . LYS A 1 197 ? -2.963 15.391 -8.008 1 56.75 197 LYS A C 1
ATOM 1549 O O . LYS A 1 197 ? -3.902 15.711 -7.273 1 56.75 197 LYS A O 1
ATOM 1554 N N . LEU A 1 198 ? -1.807 14.867 -7.664 1 51.41 198 LEU A N 1
ATOM 1555 C CA . LEU A 1 198 ? -1.638 14.484 -6.266 1 51.41 198 LEU A CA 1
ATOM 1556 C C . LEU A 1 198 ? -1.368 15.703 -5.391 1 51.41 198 LEU A C 1
ATOM 1558 O O . LEU A 1 198 ? -1.759 15.727 -4.223 1 51.41 198 LEU A O 1
ATOM 1562 N N . VAL A 1 199 ? -0.722 16.828 -6.035 1 51.38 199 VAL A N 1
ATOM 1563 C CA . VAL A 1 199 ? -0.332 17.938 -5.184 1 51.38 199 VAL A CA 1
ATOM 1564 C C . VAL A 1 199 ? -1.3 19.109 -5.383 1 51.38 199 VAL A C 1
ATOM 1566 O O . VAL A 1 199 ? -1.327 20.047 -4.582 1 51.38 199 VAL A O 1
ATOM 1569 N N . ALA A 1 200 ? -1.85 19.234 -6.695 1 49.06 200 ALA A N 1
ATOM 1570 C CA . ALA A 1 200 ? -2.738 20.359 -6.996 1 49.06 200 ALA A CA 1
ATOM 1571 C C . ALA A 1 200 ? -3.924 20.391 -6.035 1 49.06 200 ALA A C 1
ATOM 1573 O O . ALA A 1 200 ? -4.555 21.438 -5.855 1 49.06 200 ALA A O 1
ATOM 1574 N N . SER A 1 201 ? -4.309 19.188 -5.496 1 39.12 201 SER A N 1
ATOM 1575 C CA . SER A 1 201 ? -5.527 19.469 -4.746 1 39.12 201 SER A CA 1
ATOM 1576 C C . SER A 1 201 ? -5.211 20.141 -3.41 1 39.12 201 SER A C 1
ATOM 1578 O O . SER A 1 201 ? -4.184 19.844 -2.791 1 39.12 201 SER A O 1
ATOM 1580 N N . MET B 1 1 ? 4.727 -5.992 18.031 1 33.44 1 MET B N 1
ATOM 1581 C CA . MET B 1 1 ? 3.477 -5.52 17.453 1 33.44 1 MET B CA 1
ATOM 1582 C C . MET B 1 1 ? 3.703 -4.246 16.641 1 33.44 1 MET B C 1
ATOM 1584 O O . MET B 1 1 ? 4.348 -3.311 17.109 1 33.44 1 MET B O 1
ATOM 1588 N N . LEU B 1 2 ? 3.795 -4.375 15.336 1 47.47 2 LEU B N 1
ATOM 1589 C CA . LEU B 1 2 ? 4.078 -3.246 14.461 1 47.47 2 LEU B CA 1
ATOM 1590 C C . LEU B 1 2 ? 3.17 -2.064 14.781 1 47.47 2 LEU B C 1
ATOM 1592 O O . LEU B 1 2 ? 1.945 -2.168 14.68 1 47.47 2 LEU B O 1
ATOM 1596 N N . ASN B 1 3 ? 3.492 -1.397 15.844 1 54.28 3 ASN B N 1
ATOM 1597 C CA . ASN B 1 3 ? 2.678 -0.326 16.406 1 54.28 3 ASN B CA 1
ATOM 1598 C C . ASN B 1 3 ? 2.404 0.77 15.383 1 54.28 3 ASN B C 1
ATOM 1600 O O . ASN B 1 3 ? 1.658 1.711 15.656 1 54.28 3 ASN B O 1
ATOM 1604 N N . GLY B 1 4 ? 2.861 0.522 14.148 1 66.94 4 GLY B N 1
ATOM 1605 C CA . GLY B 1 4 ? 2.469 1.366 13.031 1 66.94 4 GLY B CA 1
ATOM 1606 C C . GLY B 1 4 ? 2.992 2.785 13.141 1 66.94 4 GLY B C 1
ATOM 1607 O O . GLY B 1 4 ? 2.645 3.646 12.328 1 66.94 4 GLY B O 1
ATOM 1608 N N . LYS B 1 5 ? 3.861 3.162 14.273 1 79.75 5 LYS B N 1
ATOM 1609 C CA . LYS B 1 5 ? 4.402 4.512 14.406 1 79.75 5 LYS B CA 1
ATOM 1610 C C . LYS B 1 5 ? 5.363 4.832 13.258 1 79.75 5 LYS B C 1
ATOM 1612 O O . LYS B 1 5 ? 6.172 3.99 12.867 1 79.75 5 LYS B O 1
ATOM 1617 N N . LEU B 1 6 ? 5.27 6.047 12.805 1 83.44 6 LEU B N 1
ATOM 1618 C CA . LEU B 1 6 ? 6.094 6.484 11.688 1 83.44 6 LEU B CA 1
ATOM 1619 C C . LEU B 1 6 ? 7.578 6.391 12.031 1 83.44 6 LEU B C 1
ATOM 1621 O O . LEU B 1 6 ? 8.391 5.973 11.203 1 83.44 6 LEU B O 1
ATOM 1625 N N . GLU B 1 7 ? 7.895 6.656 13.273 1 88.44 7 GLU B N 1
ATOM 1626 C CA . GLU B 1 7 ? 9.289 6.656 13.695 1 88.44 7 GLU B CA 1
ATOM 1627 C C . GLU B 1 7 ? 9.891 5.258 13.617 1 88.44 7 GLU B C 1
ATOM 1629 O O . GLU B 1 7 ? 11.109 5.105 13.484 1 88.44 7 GLU B O 1
ATOM 1634 N N . GLN B 1 8 ? 9.055 4.301 13.617 1 87.19 8 GLN B N 1
ATOM 1635 C CA . GLN B 1 8 ? 9.516 2.918 13.617 1 87.19 8 GLN B CA 1
ATOM 1636 C C . GLN B 1 8 ? 9.328 2.277 12.242 1 87.19 8 GLN B C 1
ATOM 1638 O O . GLN B 1 8 ? 9.523 1.071 12.086 1 87.19 8 GLN B O 1
ATOM 1643 N N . SER B 1 9 ? 8.961 3.098 11.297 1 85.06 9 SER B N 1
ATOM 1644 C CA . SER B 1 9 ? 8.609 2.551 9.992 1 85.06 9 SER B CA 1
ATOM 1645 C C . SER B 1 9 ? 9.797 1.842 9.352 1 85.06 9 SER B C 1
ATOM 1647 O O . SER B 1 9 ? 9.648 0.765 8.766 1 85.06 9 SER B O 1
ATOM 1649 N N . ALA B 1 10 ? 11.016 2.432 9.508 1 87.75 10 ALA B N 1
ATOM 1650 C CA . ALA B 1 10 ? 12.188 1.796 8.906 1 87.75 10 ALA B CA 1
ATOM 1651 C C . ALA B 1 10 ? 12.445 0.428 9.531 1 87.75 10 ALA B C 1
ATOM 1653 O O . ALA B 1 10 ? 12.711 -0.545 8.82 1 87.75 10 ALA B O 1
ATOM 1654 N N . GLU B 1 11 ? 12.359 0.34 10.812 1 88.56 11 GLU B N 1
ATOM 1655 C CA . GLU B 1 11 ? 12.555 -0.924 11.516 1 88.56 11 GLU B CA 1
ATOM 1656 C C . GLU B 1 11 ? 11.477 -1.936 11.148 1 88.56 11 GLU B C 1
ATOM 1658 O O . GLU B 1 11 ? 11.766 -3.121 10.969 1 88.56 11 GLU B O 1
ATOM 1663 N N . GLN B 1 12 ? 10.281 -1.451 11.078 1 81.44 12 GLN B N 1
ATOM 1664 C CA . GLN B 1 12 ? 9.172 -2.32 10.719 1 81.44 12 GLN B CA 1
ATOM 1665 C C . GLN B 1 12 ? 9.336 -2.881 9.312 1 81.44 12 GLN B C 1
ATOM 1667 O O . GLN B 1 12 ? 9.086 -4.062 9.07 1 81.44 12 GLN B O 1
ATOM 1672 N N . LEU B 1 13 ? 9.734 -2.023 8.406 1 81 13 LEU B N 1
ATOM 1673 C CA . LEU B 1 13 ? 9.969 -2.449 7.031 1 81 13 LEU B CA 1
ATOM 1674 C C . LEU B 1 13 ? 11.094 -3.473 6.965 1 81 13 LEU B C 1
ATOM 1676 O O . LEU B 1 13 ? 10.984 -4.484 6.266 1 81 13 LEU B O 1
ATOM 1680 N N . THR B 1 14 ? 12.148 -3.209 7.699 1 84.31 14 THR B N 1
ATOM 1681 C CA . THR B 1 14 ? 13.281 -4.125 7.738 1 84.31 14 THR B CA 1
ATOM 1682 C C . THR B 1 14 ? 12.859 -5.488 8.281 1 84.31 14 THR B C 1
ATOM 1684 O O . THR B 1 14 ? 13.195 -6.523 7.703 1 84.31 14 THR B O 1
ATOM 1687 N N . THR B 1 15 ? 12.125 -5.488 9.367 1 79.94 15 THR B N 1
ATOM 1688 C CA . THR B 1 15 ? 11.648 -6.723 9.984 1 79.94 15 THR B CA 1
ATOM 1689 C C . THR B 1 15 ? 10.734 -7.48 9.031 1 79.94 15 THR B C 1
ATOM 1691 O O . THR B 1 15 ? 10.859 -8.695 8.875 1 79.94 15 THR B O 1
ATOM 1694 N N . LEU B 1 16 ? 9.883 -6.723 8.453 1 71.31 16 LEU B N 1
ATOM 1695 C CA . LEU B 1 16 ? 8.961 -7.344 7.504 1 71.31 16 LEU B CA 1
ATOM 1696 C C . LEU B 1 16 ? 9.727 -7.949 6.332 1 71.31 16 LEU B C 1
ATOM 1698 O O . LEU B 1 16 ? 9.391 -9.039 5.863 1 71.31 16 LEU B O 1
ATOM 1702 N N . GLY B 1 17 ? 10.664 -7.191 5.824 1 70.56 17 GLY B N 1
ATOM 1703 C CA . GLY B 1 17 ? 11.5 -7.703 4.746 1 70.56 17 GLY B CA 1
ATOM 1704 C C . GLY B 1 17 ? 12.18 -9.016 5.086 1 70.56 17 GLY B C 1
ATOM 1705 O O . GLY B 1 17 ? 12.219 -9.938 4.266 1 70.56 17 GLY B O 1
ATOM 1706 N N . LYS B 1 18 ? 12.711 -9.117 6.305 1 72.44 18 LYS B N 1
ATOM 1707 C CA . LYS B 1 18 ? 13.336 -10.352 6.762 1 72.44 18 LYS B CA 1
ATOM 1708 C C . LYS B 1 18 ? 12.328 -11.492 6.82 1 72.44 18 LYS B C 1
ATOM 1710 O O . LYS B 1 18 ? 12.625 -12.609 6.387 1 72.44 18 LYS B O 1
ATOM 1715 N N . THR B 1 19 ? 11.188 -11.102 7.375 1 62.59 19 THR B N 1
ATOM 1716 C CA . THR B 1 19 ? 10.148 -12.109 7.547 1 62.59 19 THR B CA 1
ATOM 1717 C C . THR B 1 19 ? 9.68 -12.633 6.191 1 62.59 19 THR B C 1
ATOM 1719 O O . THR B 1 19 ? 9.391 -13.828 6.051 1 62.59 19 THR B O 1
ATOM 1722 N N . LEU B 1 20 ? 9.742 -11.734 5.242 1 58.94 20 LEU B N 1
ATOM 1723 C CA . LEU B 1 20 ? 9.172 -12.078 3.947 1 58.94 20 LEU B CA 1
ATOM 1724 C C . LEU B 1 20 ? 10.258 -12.508 2.969 1 58.94 20 LEU B C 1
ATOM 1726 O O . LEU B 1 20 ? 9.961 -12.953 1.857 1 58.94 20 LEU B O 1
ATOM 1730 N N . GLY B 1 21 ? 11.461 -12.391 3.408 1 59.12 21 GLY B N 1
ATOM 1731 C CA . GLY B 1 21 ? 12.562 -12.695 2.512 1 59.12 21 GLY B CA 1
ATOM 1732 C C . GLY B 1 21 ? 12.781 -11.641 1.44 1 59.12 21 GLY B C 1
ATOM 1733 O O . GLY B 1 21 ? 13.195 -11.961 0.326 1 59.12 21 GLY B O 1
ATOM 1734 N N . GLU B 1 22 ? 12.312 -10.508 1.619 1 62.94 22 GLU B N 1
ATOM 1735 C CA . GLU B 1 22 ? 12.453 -9.375 0.708 1 62.94 22 GLU B CA 1
ATOM 1736 C C . GLU B 1 22 ? 13.383 -8.312 1.29 1 62.94 22 GLU B C 1
ATOM 1738 O O . GLU B 1 22 ? 13.047 -7.129 1.301 1 62.94 22 GLU B O 1
ATOM 1743 N N . GLU B 1 23 ? 14.492 -8.758 1.716 1 72.69 23 GLU B N 1
ATOM 1744 C CA . GLU B 1 23 ? 15.383 -7.891 2.484 1 72.69 23 GLU B CA 1
ATOM 1745 C C . GLU B 1 23 ? 15.906 -6.742 1.632 1 72.69 23 GLU B C 1
ATOM 1747 O O . GLU B 1 23 ? 16.031 -5.613 2.113 1 72.69 23 GLU B O 1
ATOM 1752 N N . HIS B 1 24 ? 16.219 -7.012 0.401 1 71.94 24 HIS B N 1
ATOM 1753 C CA . HIS B 1 24 ? 16.797 -5.965 -0.44 1 71.94 24 HIS B CA 1
ATOM 1754 C C . HIS B 1 24 ? 15.789 -4.84 -0.679 1 71.94 24 HIS B C 1
ATOM 1756 O O . HIS B 1 24 ? 16.109 -3.666 -0.481 1 71.94 24 HIS B O 1
ATOM 1762 N N . ARG B 1 25 ? 14.664 -5.188 -1.049 1 71.25 25 ARG B N 1
ATOM 1763 C CA . ARG B 1 25 ? 13.625 -4.195 -1.275 1 71.25 25 ARG B CA 1
ATOM 1764 C C . ARG B 1 25 ? 13.258 -3.475 0.02 1 71.25 25 ARG B C 1
ATOM 1766 O O . ARG B 1 25 ? 13.102 -2.252 0.032 1 71.25 25 ARG B O 1
ATOM 1773 N N . ALA B 1 26 ? 13.102 -4.262 1.049 1 77.19 26 ALA B N 1
ATOM 1774 C CA . ALA B 1 26 ? 12.773 -3.688 2.352 1 77.19 26 ALA B CA 1
ATOM 1775 C C . ALA B 1 26 ? 13.844 -2.682 2.785 1 77.19 26 ALA B C 1
ATOM 1777 O O . ALA B 1 26 ? 13.531 -1.671 3.418 1 77.19 26 ALA B O 1
ATOM 1778 N N . ALA B 1 27 ? 15.047 -3.006 2.359 1 83.19 27 ALA B N 1
ATOM 1779 C CA . ALA B 1 27 ? 16.141 -2.102 2.727 1 83.19 27 ALA B CA 1
ATOM 1780 C C . ALA B 1 27 ? 15.984 -0.752 2.029 1 83.19 27 ALA B C 1
ATOM 1782 O O . ALA B 1 27 ? 16.203 0.297 2.643 1 83.19 27 ALA B O 1
ATOM 1783 N N . GLU B 1 28 ? 15.625 -0.787 0.807 1 81.81 28 GLU B N 1
ATOM 1784 C CA . GLU B 1 28 ? 15.414 0.455 0.07 1 81.81 28 GLU B CA 1
ATOM 1785 C C . GLU B 1 28 ? 14.242 1.246 0.645 1 81.81 28 GLU B C 1
ATOM 1787 O O . GLU B 1 28 ? 14.32 2.467 0.795 1 81.81 28 GLU B O 1
ATOM 1792 N N . GLN B 1 29 ? 13.188 0.562 0.976 1 82.44 29 GLN B N 1
ATOM 1793 C CA . GLN B 1 29 ? 12.023 1.196 1.593 1 82.44 29 GLN B CA 1
ATOM 1794 C C . GLN B 1 29 ? 12.375 1.764 2.965 1 82.44 29 GLN B C 1
ATOM 1796 O O . GLN B 1 29 ? 12 2.895 3.289 1 82.44 29 GLN B O 1
ATOM 1801 N N . ALA B 1 30 ? 13.094 0.979 3.701 1 87.12 30 ALA B N 1
ATOM 1802 C CA . ALA B 1 30 ? 13.5 1.405 5.039 1 87.12 30 ALA B CA 1
ATOM 1803 C C . ALA B 1 30 ? 14.406 2.629 4.973 1 87.12 30 ALA B C 1
ATOM 1805 O O . ALA B 1 30 ? 14.289 3.541 5.793 1 87.12 30 ALA B O 1
ATOM 1806 N N . ASN B 1 31 ? 15.281 2.648 3.996 1 90.25 31 ASN B N 1
ATOM 1807 C CA . ASN B 1 31 ? 16.188 3.783 3.822 1 90.25 31 ASN B CA 1
ATOM 1808 C C . ASN B 1 31 ? 15.414 5.066 3.518 1 90.25 31 ASN B C 1
ATOM 1810 O O . ASN B 1 31 ? 15.719 6.125 4.062 1 90.25 31 ASN B O 1
ATOM 1814 N N . LEU B 1 32 ? 14.492 4.961 2.684 1 89 32 LEU B N 1
ATOM 1815 C CA . LEU B 1 32 ? 13.688 6.133 2.359 1 89 32 LEU B CA 1
ATOM 1816 C C . LEU B 1 32 ? 12.898 6.602 3.576 1 89 32 LEU B C 1
ATOM 1818 O O . LEU B 1 32 ? 12.82 7.801 3.846 1 89 32 LEU B O 1
ATOM 1822 N N . SER B 1 33 ? 12.328 5.605 4.262 1 89.12 33 SER B N 1
ATOM 1823 C CA . SER B 1 33 ? 11.602 5.926 5.488 1 89.12 33 SER B CA 1
ATOM 1824 C C . SER B 1 33 ? 12.5 6.637 6.492 1 89.12 33 SER B C 1
ATOM 1826 O O . SER B 1 33 ? 12.125 7.668 7.051 1 89.12 33 SER B O 1
ATOM 1828 N N . SER B 1 34 ? 13.672 6.094 6.648 1 93.31 34 SER B N 1
ATOM 1829 C CA . SER B 1 34 ? 14.633 6.691 7.57 1 93.31 34 SER B CA 1
ATOM 1830 C C . SER B 1 34 ? 14.984 8.117 7.156 1 93.31 34 SER B C 1
ATOM 1832 O O . SER B 1 34 ? 15.117 9 8 1 93.31 34 SER B O 1
ATOM 1834 N N . ARG B 1 35 ? 15.164 8.328 5.961 1 94 35 ARG B N 1
ATOM 1835 C CA . ARG B 1 35 ? 15.508 9.664 5.477 1 94 35 ARG B CA 1
ATOM 1836 C C . ARG B 1 35 ? 14.383 10.648 5.758 1 94 35 ARG B C 1
ATOM 1838 O O . ARG B 1 35 ? 14.617 11.727 6.316 1 94 35 ARG B O 1
ATOM 1845 N N . PHE B 1 36 ? 13.141 10.297 5.359 1 90.94 36 PHE B N 1
ATOM 1846 C CA . PHE B 1 36 ? 12 11.188 5.578 1 90.94 36 PHE B CA 1
ATOM 1847 C C . PHE B 1 36 ? 11.836 11.5 7.059 1 90.94 36 PHE B C 1
ATOM 1849 O O . PHE B 1 36 ? 11.688 12.664 7.441 1 90.94 36 PHE B O 1
ATOM 1856 N N . VAL B 1 37 ? 11.891 10.414 7.914 1 93.25 37 VAL B N 1
ATOM 1857 C CA . VAL B 1 37 ? 11.68 10.562 9.352 1 93.25 37 VAL B CA 1
ATOM 1858 C C . VAL B 1 37 ? 12.82 11.375 9.953 1 93.25 37 VAL B C 1
ATOM 1860 O O . VAL B 1 37 ? 12.586 12.273 10.766 1 93.25 37 VAL B O 1
ATOM 1863 N N . GLY B 1 38 ? 14.031 11.062 9.547 1 94.94 38 GLY B N 1
ATOM 1864 C CA . GLY B 1 38 ? 15.18 11.797 10.047 1 94.94 38 GLY B CA 1
ATOM 1865 C C . GLY B 1 38 ? 15.133 13.281 9.719 1 94.94 38 GLY B C 1
ATOM 1866 O O . GLY B 1 38 ? 15.398 14.125 10.578 1 94.94 38 GLY B O 1
ATOM 1867 N N . GLU B 1 39 ? 14.836 13.625 8.516 1 94.25 39 GLU B N 1
ATOM 1868 C CA . GLU B 1 39 ? 14.75 15.016 8.094 1 94.25 39 GLU B CA 1
ATOM 1869 C C . GLU B 1 39 ? 13.609 15.734 8.797 1 94.25 39 GLU B C 1
ATOM 1871 O O . GLU B 1 39 ? 13.711 16.922 9.109 1 94.25 39 GLU B O 1
ATOM 1876 N N . ALA B 1 40 ? 12.516 15 9.016 1 93.88 40 ALA B N 1
ATOM 1877 C CA . ALA B 1 40 ? 11.398 15.57 9.773 1 93.88 40 ALA B CA 1
ATOM 1878 C C . ALA B 1 40 ? 11.812 15.898 11.203 1 93.88 40 ALA B C 1
ATOM 1880 O O . ALA B 1 40 ? 11.484 16.969 11.719 1 93.88 40 ALA B O 1
ATOM 1881 N N . GLN B 1 41 ? 12.523 14.953 11.812 1 95.12 41 GLN B N 1
ATOM 1882 C CA . GLN B 1 41 ? 12.984 15.156 13.18 1 95.12 41 GLN B CA 1
ATOM 1883 C C . GLN B 1 41 ? 13.969 16.312 13.273 1 95.12 41 GLN B C 1
ATOM 1885 O O . GLN B 1 41 ? 13.953 17.078 14.242 1 95.12 41 GLN B O 1
ATOM 1890 N N . ALA B 1 42 ? 14.789 16.453 12.25 1 95.19 42 ALA B N 1
ATOM 1891 C CA . ALA B 1 42 ? 15.688 17.609 12.195 1 95.19 42 ALA B CA 1
ATOM 1892 C C . ALA B 1 42 ? 14.906 18.906 12.078 1 95.19 42 ALA B C 1
ATOM 1894 O O . ALA B 1 42 ? 15.211 19.891 12.766 1 95.19 42 ALA B O 1
ATOM 1895 N N . PHE B 1 43 ? 13.938 18.969 11.219 1 93.31 43 PHE B N 1
ATOM 1896 C CA . PHE B 1 43 ? 13.086 20.125 11.047 1 93.31 43 PHE B CA 1
ATOM 1897 C C . PHE B 1 43 ? 12.398 20.5 12.359 1 93.31 43 PHE B C 1
ATOM 1899 O O . PHE B 1 43 ? 12.25 21.688 12.672 1 93.31 43 PHE B O 1
ATOM 1906 N N . ALA B 1 44 ? 12.016 19.422 13.094 1 95.69 44 ALA B N 1
ATOM 1907 C CA . ALA B 1 44 ? 11.266 19.609 14.336 1 95.69 44 ALA B CA 1
ATOM 1908 C C . ALA B 1 44 ? 12.047 20.469 15.328 1 95.69 44 ALA B C 1
ATOM 1910 O O . ALA B 1 44 ? 11.461 21.094 16.219 1 95.69 44 ALA B O 1
ATOM 1911 N N . THR B 1 45 ? 13.336 20.5 15.164 1 95.94 45 THR B N 1
ATOM 1912 C CA . THR B 1 45 ? 14.172 21.25 16.094 1 95.94 45 THR B CA 1
ATOM 1913 C C . THR B 1 45 ? 14.406 22.672 15.586 1 95.94 45 THR B C 1
ATOM 1915 O O . THR B 1 45 ? 15.031 23.484 16.266 1 95.94 45 THR B O 1
ATOM 1918 N N . SER B 1 46 ? 13.914 23.047 14.414 1 94.06 46 SER B N 1
ATOM 1919 C CA . SER B 1 46 ? 14.109 24.375 13.836 1 94.06 46 SER B CA 1
ATOM 1920 C C . SER B 1 46 ? 13.016 25.328 14.289 1 94.06 46 SER B C 1
ATOM 1922 O O . SER B 1 46 ? 11.922 24.906 14.68 1 94.06 46 SER B O 1
ATOM 1924 N N . PRO B 1 47 ? 13.242 26.609 14.219 1 93.06 47 PRO B N 1
ATOM 1925 C CA . PRO B 1 47 ? 12.234 27.609 14.57 1 93.06 47 PRO B CA 1
ATOM 1926 C C . PRO B 1 47 ? 11 27.531 13.672 1 93.06 47 PRO B C 1
ATOM 1928 O O . PRO B 1 47 ? 9.891 27.875 14.109 1 93.06 47 PRO B O 1
ATOM 1931 N N . ALA B 1 48 ? 11.195 27.047 12.477 1 90.38 48 ALA B N 1
ATOM 1932 C CA . ALA B 1 48 ? 10.094 27 11.516 1 90.38 48 ALA B CA 1
ATOM 1933 C C . ALA B 1 48 ? 9.031 26 11.953 1 90.38 48 ALA B C 1
ATOM 1935 O O . ALA B 1 48 ? 7.883 26.062 11.516 1 90.38 48 ALA B O 1
ATOM 1936 N N . ALA B 1 49 ? 9.438 25.094 12.836 1 93.75 49 ALA B N 1
ATOM 1937 C CA . ALA B 1 49 ? 8.508 24.047 13.281 1 93.75 49 ALA B CA 1
ATOM 1938 C C . ALA B 1 49 ? 7.586 24.578 14.383 1 93.75 49 ALA B C 1
ATOM 1940 O O . ALA B 1 49 ? 6.586 23.938 14.719 1 93.75 49 ALA B O 1
ATOM 1941 N N . ASN B 1 50 ? 7.898 25.719 14.938 1 94.81 50 ASN B N 1
ATOM 1942 C CA . ASN B 1 50 ? 7.121 26.266 16.047 1 94.81 50 ASN B CA 1
ATOM 1943 C C . ASN B 1 50 ? 5.781 26.812 15.57 1 94.81 50 ASN B C 1
ATOM 1945 O O . ASN B 1 50 ? 5.559 28.031 15.617 1 94.81 50 ASN B O 1
ATOM 1949 N N . LEU B 1 51 ? 4.891 26 15.086 1 95.94 51 LEU B N 1
ATOM 1950 C CA . LEU B 1 51 ? 3.555 26.328 14.602 1 95.94 51 LEU B CA 1
ATOM 1951 C C . LEU B 1 51 ? 2.498 25.516 15.328 1 95.94 51 LEU B C 1
ATOM 1953 O O . LEU B 1 51 ? 2.717 24.328 15.625 1 95.94 51 LEU B O 1
ATOM 1957 N N . ARG B 1 52 ? 1.452 26.109 15.68 1 97.25 52 ARG B N 1
ATOM 1958 C CA . ARG B 1 52 ? 0.274 25.438 16.219 1 97.25 52 ARG B CA 1
ATOM 1959 C C . ARG B 1 52 ? -0.669 25.016 15.094 1 97.25 52 ARG B C 1
ATOM 1961 O O . ARG B 1 52 ? -0.959 25.797 14.188 1 97.25 52 ARG B O 1
ATOM 1968 N N . PHE B 1 53 ? -1.092 23.734 15.211 1 96.12 53 PHE B N 1
ATOM 1969 C CA . PHE B 1 53 ? -1.942 23.281 14.117 1 96.12 53 PHE B CA 1
ATOM 1970 C C . PHE B 1 53 ? -3.219 22.641 14.656 1 96.12 53 PHE B C 1
ATOM 1972 O O . PHE B 1 53 ? -3.277 22.234 15.82 1 96.12 53 PHE B O 1
ATOM 1979 N N . TYR B 1 54 ? -4.27 22.656 13.82 1 96.06 54 TYR B N 1
ATOM 1980 C CA . TYR B 1 54 ? -5.527 21.938 13.992 1 96.06 54 TYR B CA 1
ATOM 1981 C C . TYR B 1 54 ? -5.824 21.062 12.781 1 96.06 54 TYR B C 1
ATOM 1983 O O . TYR B 1 54 ? -5.766 21.531 11.641 1 96.06 54 TYR B O 1
ATOM 1991 N N . ALA B 1 55 ? -6.047 19.812 13.117 1 92.94 55 ALA B N 1
ATOM 1992 C CA . ALA B 1 55 ? -6.402 18.891 12.047 1 92.94 55 ALA B CA 1
ATOM 1993 C C . ALA B 1 55 ? -7.918 18.719 11.953 1 92.94 55 ALA B C 1
ATOM 1995 O O . ALA B 1 55 ? -8.508 17.969 12.734 1 92.94 55 ALA B O 1
ATOM 1996 N N . ALA B 1 56 ? -8.461 19.328 10.914 1 91.31 56 ALA B N 1
ATOM 1997 C CA . ALA B 1 56 ? -9.914 19.359 10.789 1 91.31 56 ALA B CA 1
ATOM 1998 C C . ALA B 1 56 ? -10.43 18.125 10.055 1 91.31 56 ALA B C 1
ATOM 2000 O O . ALA B 1 56 ? -9.945 17.781 8.969 1 91.31 56 ALA B O 1
ATOM 2001 N N . ARG B 1 57 ? -11.391 17.562 10.703 1 84 57 ARG B N 1
ATOM 2002 C CA . ARG B 1 57 ? -12.062 16.406 10.117 1 84 57 ARG B CA 1
ATOM 2003 C C . ARG B 1 57 ? -13.578 16.562 10.18 1 84 57 ARG B C 1
ATOM 2005 O O . ARG B 1 57 ? -14.094 17.359 10.969 1 84 57 ARG B O 1
ATOM 2012 N N . GLY B 1 58 ? -14.195 15.766 9.312 1 82.94 58 GLY B N 1
ATOM 2013 C CA . GLY B 1 58 ? -15.648 15.812 9.297 1 82.94 58 GLY B CA 1
ATOM 2014 C C . GLY B 1 58 ? -16.203 16.922 8.422 1 82.94 58 GLY B C 1
ATOM 2015 O O . GLY B 1 58 ? -15.461 17.844 8.039 1 82.94 58 GLY B O 1
ATOM 2016 N N . PRO B 1 59 ? -17.469 16.891 8.141 1 82.81 59 PRO B N 1
ATOM 2017 C CA . PRO B 1 59 ? -18.047 17.828 7.18 1 82.81 59 PRO B CA 1
ATOM 2018 C C . PRO B 1 59 ? -17.938 19.281 7.645 1 82.81 59 PRO B C 1
ATOM 2020 O O . PRO B 1 59 ? -17.859 20.188 6.816 1 82.81 59 PRO B O 1
ATOM 2023 N N . ARG B 1 60 ? -17.922 19.5 8.969 1 93.06 60 ARG B N 1
ATOM 2024 C CA . ARG B 1 60 ? -17.891 20.87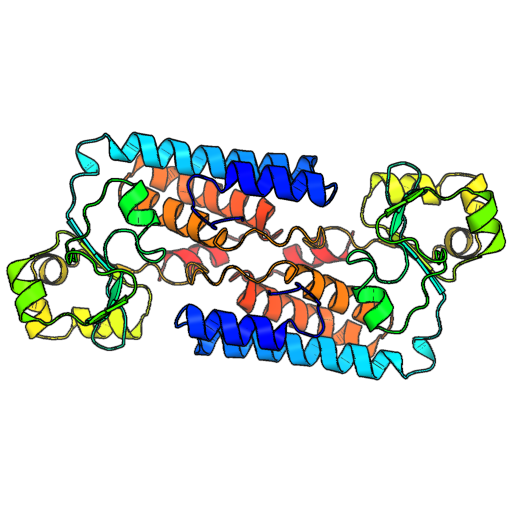5 9.469 1 93.06 60 ARG B CA 1
ATOM 2025 C C . ARG B 1 60 ? -16.516 21.203 10.039 1 93.06 60 ARG B C 1
ATOM 2027 O O . ARG B 1 60 ? -16.312 22.297 10.57 1 93.06 60 ARG B O 1
ATOM 2034 N N . GLY B 1 61 ? -15.625 20.188 9.984 1 94.19 61 GLY B N 1
ATOM 2035 C CA . GLY B 1 61 ? -14.258 20.438 10.406 1 94.19 61 GLY B CA 1
ATOM 2036 C C . GLY B 1 61 ? -14.094 20.422 11.914 1 94.19 61 GLY B C 1
ATOM 2037 O O . GLY B 1 61 ? -13.062 20.859 12.438 1 94.19 61 GLY B O 1
ATOM 2038 N N . LEU B 1 62 ? -15.086 19.875 12.625 1 96.38 62 LEU B N 1
ATOM 2039 C CA . LEU B 1 62 ? -15.039 20.031 14.078 1 96.38 62 LEU B CA 1
ATOM 2040 C C . LEU B 1 62 ? -14.672 18.703 14.742 1 96.38 62 LEU B C 1
ATOM 2042 O O . LEU B 1 62 ? -14.711 18.594 15.969 1 96.38 62 LEU B O 1
ATOM 2046 N N . GLU B 1 63 ? -14.352 17.719 14 1 91.12 63 GLU B N 1
ATOM 2047 C CA . GLU B 1 63 ? -13.695 16.5 14.484 1 91.12 63 GLU B CA 1
ATOM 2048 C C . GLU B 1 63 ? -12.18 16.594 14.312 1 91.12 63 GLU B C 1
ATOM 2050 O O . GLU B 1 63 ? -11.695 17.125 13.312 1 91.12 63 GLU B O 1
ATOM 2055 N N . THR B 1 64 ? -11.461 16.109 15.344 1 90.75 64 THR B N 1
ATOM 2056 C CA . THR B 1 64 ? -10.008 16.172 15.234 1 90.75 64 THR B CA 1
ATOM 2057 C C . THR B 1 64 ? -9.344 15.078 16.062 1 90.75 64 THR B C 1
ATOM 2059 O O . THR B 1 64 ? -9.977 14.484 16.938 1 90.75 64 THR B O 1
ATOM 2062 N N . GLY B 1 65 ? -8.172 14.727 15.625 1 87.94 65 GLY B N 1
ATOM 2063 C CA . GLY B 1 65 ? -7.336 13.875 16.453 1 87.94 65 GLY B CA 1
ATOM 2064 C C . GLY B 1 65 ? -6.648 14.625 17.578 1 87.94 65 GLY B C 1
ATOM 2065 O O . GLY B 1 65 ? -6.07 15.688 17.359 1 87.94 65 GLY B O 1
ATOM 2066 N N . LEU B 1 66 ? -6.699 14.016 18.734 1 90.25 66 LEU B N 1
ATOM 2067 C CA . LEU B 1 66 ? -5.973 14.57 19.875 1 90.25 66 LEU B CA 1
ATOM 2068 C C . LEU B 1 66 ? -4.477 14.281 19.766 1 90.25 66 LEU B C 1
ATOM 2070 O O . LEU B 1 66 ? -4.066 13.406 19 1 90.25 66 LEU B O 1
ATOM 2074 N N . GLN B 1 67 ? -3.717 15.094 20.484 1 89.75 67 GLN B N 1
ATOM 2075 C CA . GLN B 1 67 ? -2.275 14.875 20.5 1 89.75 67 GLN B CA 1
ATOM 2076 C C . GLN B 1 67 ? -1.949 13.406 20.766 1 89.75 67 GLN B C 1
ATOM 2078 O O . GLN B 1 67 ? -2.533 12.789 21.656 1 89.75 67 GLN B O 1
ATOM 2083 N N . GLY B 1 68 ? -1.023 12.883 19.969 1 82.44 68 GLY B N 1
ATOM 2084 C CA . GLY B 1 68 ? -0.612 11.5 20.125 1 82.44 68 GLY B CA 1
ATOM 2085 C C . GLY B 1 68 ? -1.408 10.539 19.25 1 82.44 68 GLY B C 1
ATOM 2086 O O . GLY B 1 68 ? -1.075 9.359 19.172 1 82.44 68 GLY B O 1
ATOM 2087 N N . SER B 1 69 ? -2.467 11.07 18.703 1 76.94 69 SER B N 1
ATOM 2088 C CA . SER B 1 69 ? -3.252 10.234 17.797 1 76.94 69 SER B CA 1
ATOM 2089 C C . SER B 1 69 ? -2.479 9.906 16.531 1 76.94 69 SER B C 1
ATOM 2091 O O . SER B 1 69 ? -1.618 10.688 16.109 1 76.94 69 SER B O 1
ATOM 2093 N N . LEU B 1 70 ? -2.803 8.766 15.93 1 74.56 70 LEU B N 1
ATOM 2094 C CA . LEU B 1 70 ? -2.234 8.383 14.641 1 74.56 70 LEU B CA 1
ATOM 2095 C C . LEU B 1 70 ? -2.541 9.43 13.57 1 74.56 70 LEU B C 1
ATOM 2097 O O . LEU B 1 70 ? -1.723 9.672 12.68 1 74.56 70 LEU B O 1
ATOM 2101 N N . HIS B 1 71 ? -3.611 10.18 13.742 1 74.31 71 HIS B N 1
ATOM 2102 C CA . HIS B 1 71 ? -4.109 11.133 12.75 1 74.31 71 HIS B CA 1
ATOM 2103 C C . HIS B 1 71 ? -3.273 12.406 12.742 1 74.31 71 HIS B C 1
ATOM 2105 O O . HIS B 1 71 ? -3.293 13.156 11.758 1 74.31 71 HIS B O 1
ATOM 2111 N N . THR B 1 72 ? -2.58 12.586 13.781 1 85.69 72 THR B N 1
ATOM 2112 C CA . THR B 1 72 ? -1.838 13.836 13.891 1 85.69 72 THR B CA 1
ATOM 2113 C C . THR B 1 72 ? -0.341 13.57 14.023 1 85.69 72 THR B C 1
ATOM 2115 O O . THR B 1 72 ? 0.452 14.5 14.164 1 85.69 72 THR B O 1
ATOM 2118 N N . GLU B 1 73 ? 0.018 12.352 13.914 1 86.06 73 GLU B N 1
ATOM 2119 C CA . GLU B 1 73 ? 1.388 11.93 14.188 1 86.06 73 GLU B CA 1
ATOM 2120 C C . GLU B 1 73 ? 2.375 12.617 13.25 1 86.06 73 GLU B C 1
ATOM 2122 O O . GLU B 1 73 ? 3.434 13.078 13.688 1 86.06 73 GLU B O 1
ATOM 2127 N N . ALA B 1 74 ? 2.104 12.688 11.953 1 86.44 74 ALA B N 1
ATOM 2128 C CA . ALA B 1 74 ? 3.014 13.266 10.969 1 86.44 74 ALA B CA 1
ATOM 2129 C C . ALA B 1 74 ? 3.346 14.719 11.312 1 86.44 74 ALA B C 1
ATOM 2131 O O . ALA B 1 74 ? 4.512 15.109 11.305 1 86.44 74 ALA B O 1
ATOM 2132 N N . ALA B 1 75 ? 2.299 15.469 11.633 1 90.69 75 ALA B N 1
ATOM 2133 C CA . ALA B 1 75 ? 2.504 16.875 11.977 1 90.69 75 ALA B CA 1
ATOM 2134 C C . ALA B 1 75 ? 3.307 17.016 13.273 1 90.69 75 ALA B C 1
ATOM 2136 O O . ALA B 1 75 ? 4.195 17.859 13.367 1 90.69 75 ALA B O 1
ATOM 2137 N N . GLU B 1 76 ? 2.994 16.156 14.195 1 92.88 76 GLU B N 1
ATOM 2138 C CA . GLU B 1 76 ? 3.682 16.203 15.477 1 92.88 76 GLU B CA 1
ATOM 2139 C C . GLU B 1 76 ? 5.137 15.773 15.344 1 92.88 76 GLU B C 1
ATOM 2141 O O . GLU B 1 76 ? 6.016 16.312 16.031 1 92.88 76 GLU B O 1
ATOM 2146 N N . LEU B 1 77 ? 5.41 14.859 14.445 1 92.12 77 LEU B N 1
ATOM 2147 C CA . LEU B 1 77 ? 6.773 14.422 14.172 1 92.12 77 LEU B CA 1
ATOM 2148 C C . LEU B 1 77 ? 7.598 15.562 13.578 1 92.12 77 LEU B C 1
ATOM 2150 O O . LEU B 1 77 ? 8.812 15.625 13.773 1 92.12 77 LEU B O 1
ATOM 2154 N N . LEU B 1 78 ? 6.949 16.469 12.891 1 93.44 78 LEU B N 1
ATOM 2155 C CA . LEU B 1 78 ? 7.598 17.641 12.312 1 93.44 78 LEU B CA 1
ATOM 2156 C C . LEU B 1 78 ? 7.773 18.75 13.359 1 93.44 78 LEU B C 1
ATOM 2158 O O . LEU B 1 78 ? 8.336 19.797 13.07 1 93.44 78 LEU B O 1
ATOM 2162 N N . GLY B 1 79 ? 7.262 18.469 14.57 1 95.75 79 GLY B N 1
ATOM 2163 C CA . GLY B 1 79 ? 7.473 19.406 15.672 1 95.75 79 GLY B CA 1
ATOM 2164 C C . GLY B 1 79 ? 6.328 20.391 15.844 1 95.75 79 GLY B C 1
ATOM 2165 O O . GLY B 1 79 ? 6.391 21.281 16.703 1 95.75 79 GLY B O 1
ATOM 2166 N N . LEU B 1 80 ? 5.285 20.25 15.023 1 95.38 80 LEU B N 1
ATOM 2167 C CA . LEU B 1 80 ? 4.145 21.141 15.164 1 95.38 80 LEU B CA 1
ATOM 2168 C C . LEU B 1 80 ? 3.361 20.844 16.438 1 95.38 80 LEU B C 1
ATOM 2170 O O . LEU B 1 80 ? 3.35 19.688 16.906 1 95.38 80 LEU B O 1
ATOM 2174 N N . HIS B 1 81 ? 2.707 21.812 16.953 1 96.62 81 HIS B N 1
ATOM 2175 C CA . HIS B 1 81 ? 1.961 21.672 18.203 1 96.62 81 HIS B CA 1
ATOM 2176 C C . HIS B 1 81 ? 0.467 21.531 17.938 1 96.62 81 HIS B C 1
ATOM 2178 O O . HIS B 1 81 ? -0.16 22.422 17.359 1 96.62 81 HIS B O 1
ATOM 2184 N N . ASN B 1 82 ? -0.081 20.438 18.375 1 96.06 82 ASN B N 1
ATOM 2185 C CA . ASN B 1 82 ? -1.517 20.203 18.281 1 96.06 82 ASN B CA 1
ATOM 2186 C C . ASN B 1 82 ? -2.297 21.016 19.297 1 96.06 82 ASN B C 1
ATOM 2188 O O . ASN B 1 82 ? -2.068 20.891 20.5 1 96.06 82 ASN B O 1
ATOM 2192 N N . VAL B 1 83 ? -3.189 21.828 18.812 1 97 83 VAL B N 1
ATOM 2193 C CA . VAL B 1 83 ? -3.916 22.688 19.734 1 97 83 VAL B CA 1
ATOM 2194 C C . VAL B 1 83 ? -4.949 21.875 20.5 1 97 83 VAL B C 1
ATOM 2196 O O . VAL B 1 83 ? -5.414 22.297 21.562 1 97 83 VAL B O 1
ATOM 2199 N N . ALA B 1 84 ? -5.352 20.766 19.859 1 94.31 84 ALA B N 1
ATOM 2200 C CA . ALA B 1 84 ? -6.34 19.906 20.516 1 94.31 84 ALA B CA 1
ATOM 2201 C C . ALA B 1 84 ? -5.676 18.953 21.5 1 94.31 84 ALA B C 1
ATOM 2203 O O . ALA B 1 84 ? -5.305 17.828 21.125 1 94.31 84 ALA B O 1
ATOM 2204 N N . GLN B 1 85 ? -5.484 19.422 22.688 1 91.31 85 GLN B N 1
ATOM 2205 C CA . GLN B 1 85 ? -4.922 18.625 23.781 1 91.31 85 GLN B CA 1
ATOM 2206 C C . GLN B 1 85 ? -5.906 18.516 24.938 1 91.31 85 GLN B C 1
ATOM 2208 O O . GLN B 1 85 ? -6.371 19.531 25.469 1 91.31 85 GLN B O 1
ATOM 2213 N N . ILE B 1 86 ? -6.402 17.422 25.062 1 81.38 86 ILE B N 1
ATOM 2214 C CA . ILE B 1 86 ? -7.293 17.172 26.188 1 81.38 86 ILE B CA 1
ATOM 2215 C C . ILE B 1 86 ? -6.676 16.125 27.109 1 81.38 86 ILE B C 1
ATOM 2217 O O . ILE B 1 86 ? -6.305 15.039 26.672 1 81.38 86 ILE B O 1
ATOM 2221 N N . ALA B 1 87 ? -6.594 16.484 28.266 1 80.06 87 ALA B N 1
ATOM 2222 C CA . ALA B 1 87 ? -5.957 15.609 29.234 1 80.06 87 ALA B CA 1
ATOM 2223 C C . ALA B 1 87 ? -6.672 14.266 29.312 1 80.06 87 ALA B C 1
ATOM 2225 O O . ALA B 1 87 ? -7.902 14.211 29.328 1 80.06 87 ALA B O 1
ATOM 2226 N N . ASP B 1 88 ? -5.934 13.195 29.266 1 77.19 88 ASP B N 1
ATOM 2227 C CA . ASP B 1 88 ? -6.332 11.812 29.5 1 77.19 88 ASP B CA 1
ATOM 2228 C C . ASP B 1 88 ? -7.219 11.289 28.375 1 77.19 88 ASP B C 1
ATOM 2230 O O . ASP B 1 88 ? -7.949 10.312 28.562 1 77.19 88 ASP B O 1
ATOM 2234 N N . ARG B 1 89 ? -7.332 12.078 27.453 1 76.94 89 ARG B N 1
ATOM 2235 C CA . ARG B 1 89 ? -8.117 11.586 26.328 1 76.94 89 ARG B CA 1
ATOM 2236 C C . ARG B 1 89 ? -7.238 11.344 25.109 1 76.94 89 ARG B C 1
ATOM 2238 O O . ARG B 1 89 ? -6.207 12 24.938 1 76.94 89 ARG B O 1
ATOM 2245 N N . HIS B 1 90 ? -7.652 10.25 24.344 1 79.19 90 HIS B N 1
ATOM 2246 C CA . HIS B 1 90 ? -6.918 9.922 23.141 1 79.19 90 HIS B CA 1
ATOM 2247 C C . HIS B 1 90 ? -7.863 9.633 21.984 1 79.19 90 HIS B C 1
ATOM 2249 O O . HIS B 1 90 ? -9.07 9.492 22.172 1 79.19 90 HIS B O 1
ATOM 2255 N N . GLY B 1 91 ? -7.25 9.711 20.859 1 78.44 91 GLY B N 1
ATOM 2256 C CA . GLY B 1 91 ? -8.047 9.375 19.703 1 78.44 91 GLY B CA 1
ATOM 2257 C C . GLY B 1 91 ? -8.75 10.57 19.078 1 78.44 91 GLY B C 1
ATOM 2258 O O . GLY B 1 91 ? -8.203 11.672 19.062 1 78.44 91 GLY B O 1
ATOM 2259 N N . LEU B 1 92 ? -9.898 10.328 18.5 1 82.38 92 LEU B N 1
ATOM 2260 C CA . LEU B 1 92 ? -10.68 11.367 17.844 1 82.38 92 LEU B CA 1
ATOM 2261 C C . LEU B 1 92 ? -11.656 12.008 18.828 1 82.38 92 LEU B C 1
ATOM 2263 O O . LEU B 1 92 ? -12.156 11.344 19.734 1 82.38 92 LEU B O 1
ATOM 2267 N N . THR B 1 93 ? -11.867 13.25 18.641 1 88.56 93 THR B N 1
ATOM 2268 C CA . THR B 1 93 ? -12.82 13.977 19.469 1 88.56 93 THR B CA 1
ATOM 2269 C C . THR B 1 93 ? -13.516 15.07 18.656 1 88.56 93 THR B C 1
ATOM 2271 O O . THR B 1 93 ? -13.07 15.406 17.562 1 88.56 93 THR B O 1
ATOM 2274 N N . GLN B 1 94 ? -14.648 15.453 19.172 1 93.12 94 GLN B N 1
ATOM 2275 C CA . GLN B 1 94 ? -15.328 16.641 18.656 1 93.12 94 GLN B CA 1
ATOM 2276 C C . GLN B 1 94 ? -14.938 17.891 19.453 1 93.12 94 GLN B C 1
ATOM 2278 O O . GLN B 1 94 ? -14.766 17.828 20.672 1 93.12 94 GLN B O 1
ATOM 2283 N N . VAL B 1 95 ? -14.758 18.969 18.734 1 95.44 95 VAL B N 1
ATOM 2284 C CA . VAL B 1 95 ? -14.484 20.25 19.406 1 95.44 95 VAL B CA 1
ATOM 2285 C C . VAL B 1 95 ? -15.523 21.281 18.984 1 95.44 95 VAL B C 1
ATOM 2287 O O . VAL B 1 95 ? -16.266 21.078 18.016 1 95.44 95 VAL B O 1
ATOM 2290 N N . SER B 1 96 ? -15.617 22.344 19.766 1 95.88 96 SER B N 1
ATOM 2291 C CA . SER B 1 96 ? -16.531 23.438 19.422 1 95.88 96 SER B CA 1
ATOM 2292 C C . SER B 1 96 ? -15.812 24.562 18.688 1 95.88 96 SER B C 1
ATOM 2294 O O . SER B 1 96 ? -14.586 24.656 18.75 1 95.88 96 SER B O 1
ATOM 2296 N N . MET B 1 97 ? -16.656 25.375 18.031 1 96.38 97 MET B N 1
ATOM 2297 C CA . MET B 1 97 ? -16.078 26.562 17.406 1 96.38 97 MET B CA 1
ATOM 2298 C C . MET B 1 97 ? -15.469 27.5 18.453 1 96.38 97 MET B C 1
ATOM 2300 O O . MET B 1 97 ? -14.453 28.141 18.203 1 96.38 97 MET B O 1
ATOM 2304 N N . GLU B 1 98 ? -16.062 27.531 19.594 1 96.81 98 GLU B N 1
ATOM 2305 C CA . GLU B 1 98 ? -15.516 28.344 20.688 1 96.81 98 GLU B CA 1
ATOM 2306 C C . GLU B 1 98 ? -14.094 27.906 21.031 1 96.81 98 GLU B C 1
ATOM 2308 O O . GLU B 1 98 ? -13.227 28.75 21.281 1 96.81 98 GLU B O 1
ATOM 2313 N N . ASN B 1 99 ? -13.812 26.594 21.094 1 96.38 99 ASN B N 1
ATOM 2314 C CA . ASN B 1 99 ? -12.469 26.078 21.297 1 96.38 99 ASN B CA 1
ATOM 2315 C C . ASN B 1 99 ? -11.5 26.609 20.25 1 96.38 99 ASN B C 1
ATOM 2317 O O . ASN B 1 99 ? -10.445 27.156 20.594 1 96.38 99 ASN B O 1
ATOM 2321 N N . LEU B 1 100 ? -11.883 26.547 19.016 1 97.56 100 LEU B N 1
ATOM 2322 C CA . LEU B 1 100 ? -11.023 26.938 17.906 1 97.56 100 LEU B CA 1
ATOM 2323 C C . LEU B 1 100 ? -10.734 28.438 17.953 1 97.56 100 LEU B C 1
ATOM 2325 O O . LEU B 1 100 ? -9.602 28.859 17.688 1 97.56 100 LEU B O 1
ATOM 2329 N N . LEU B 1 101 ? -11.75 29.234 18.266 1 97.5 101 LEU B N 1
ATOM 2330 C CA . LEU B 1 101 ? -11.578 30.688 18.344 1 97.5 101 LEU B CA 1
ATOM 2331 C C . LEU B 1 101 ? -10.648 31.062 19.5 1 97.5 101 LEU B C 1
ATOM 2333 O O . LEU B 1 101 ? -9.961 32.094 19.438 1 97.5 101 LEU B O 1
ATOM 2337 N N . ARG B 1 102 ? -10.641 30.234 20.516 1 97 102 ARG B N 1
ATOM 2338 C CA . ARG B 1 102 ? -9.727 30.453 21.641 1 97 102 ARG B CA 1
ATOM 2339 C C . ARG B 1 102 ? -8.32 29.969 21.312 1 97 102 ARG B C 1
ATOM 2341 O O . ARG B 1 102 ? -7.336 30.641 21.625 1 97 102 ARG B O 1
ATOM 2348 N N . TRP B 1 103 ? -8.195 28.812 20.672 1 96.81 103 TRP B N 1
ATOM 2349 C CA . TRP B 1 103 ? -6.91 28.172 20.391 1 96.81 103 TRP B CA 1
ATOM 2350 C C . TRP B 1 103 ? -6.133 28.938 19.328 1 96.81 103 TRP B C 1
ATOM 2352 O O . TRP B 1 103 ? -4.906 29.016 19.375 1 96.81 103 TRP B O 1
ATOM 2362 N N . GLN B 1 104 ? -6.824 29.406 18.297 1 97.94 104 GLN B N 1
ATOM 2363 C CA . GLN B 1 104 ? -6.25 30.156 17.188 1 97.94 104 GLN B CA 1
ATOM 2364 C C . GLN B 1 104 ? -5.043 29.438 16.594 1 97.94 104 GLN B C 1
ATOM 2366 O O . GLN B 1 104 ? -3.92 29.938 16.656 1 97.94 104 GLN B O 1
ATOM 2371 N N . PRO B 1 105 ? -5.219 28.312 16.062 1 97.88 105 PRO B N 1
ATOM 2372 C CA . PRO B 1 105 ? -4.098 27.641 15.391 1 97.88 105 PRO B CA 1
ATOM 2373 C C . PRO B 1 105 ? -3.473 28.484 14.289 1 97.88 105 PRO B C 1
ATOM 2375 O O . PRO B 1 105 ? -4.148 29.328 13.688 1 97.88 105 PRO B O 1
ATOM 2378 N N . ASP B 1 106 ? -2.199 28.25 14.016 1 96.75 106 ASP B N 1
ATOM 2379 C CA . ASP B 1 106 ? -1.479 28.938 12.953 1 96.75 106 ASP B CA 1
ATOM 2380 C C . ASP B 1 106 ? -1.817 28.344 11.586 1 96.75 106 ASP B C 1
ATOM 2382 O O . ASP B 1 106 ? -1.756 29.047 10.57 1 96.75 106 ASP B O 1
ATOM 2386 N N . ILE B 1 107 ? -2.129 27.016 11.594 1 94.38 107 ILE B N 1
ATOM 2387 C CA . ILE B 1 107 ? -2.441 26.359 10.336 1 94.38 107 ILE B CA 1
ATOM 2388 C C . ILE B 1 107 ? -3.557 25.328 10.547 1 94.38 107 ILE B C 1
ATOM 2390 O O . ILE B 1 107 ? -3.674 24.75 11.633 1 94.38 107 ILE B O 1
ATOM 2394 N N . ILE B 1 108 ? -4.375 25.172 9.531 1 94.56 108 ILE B N 1
ATOM 2395 C CA . ILE B 1 108 ? -5.422 24.156 9.5 1 94.56 108 ILE B CA 1
ATOM 2396 C C . ILE B 1 108 ? -5.059 23.078 8.477 1 94.56 108 ILE B C 1
ATOM 2398 O O . ILE B 1 108 ? -4.738 23.391 7.328 1 94.56 108 ILE B O 1
ATOM 2402 N N . LEU B 1 109 ? -5 21.906 8.992 1 90.44 109 LEU B N 1
ATOM 2403 C CA . LEU B 1 109 ? -4.797 20.766 8.102 1 90.44 109 LEU B CA 1
ATOM 2404 C C . LEU B 1 109 ? -6.125 20.094 7.766 1 90.44 109 LEU B C 1
ATOM 2406 O O . LEU B 1 109 ? -6.945 19.859 8.648 1 90.44 109 LEU B O 1
ATOM 2410 N N . VAL B 1 110 ? -6.418 19.859 6.488 1 84.12 110 VAL B N 1
ATOM 2411 C CA . VAL B 1 110 ? -7.656 19.219 6.043 1 84.12 110 VAL B CA 1
ATOM 2412 C C . VAL B 1 110 ? -7.348 18.156 4.992 1 84.12 110 VAL B C 1
ATOM 2414 O O . VAL B 1 110 ? -6.41 18.312 4.203 1 84.12 110 VAL B O 1
ATOM 2417 N N . GLN B 1 111 ? -8.141 17.141 5.059 1 75.31 111 GLN B N 1
ATOM 2418 C CA . GLN B 1 111 ? -7.895 16.078 4.09 1 75.31 111 GLN B CA 1
ATOM 2419 C C . GLN B 1 111 ? -9.094 15.883 3.17 1 75.31 111 GLN B C 1
ATOM 2421 O O . GLN B 1 111 ? -8.992 15.242 2.125 1 75.31 111 GLN B O 1
ATOM 2426 N N . GLU B 1 112 ? -10.195 16.375 3.578 1 70.94 112 GLU B N 1
ATOM 2427 C CA . GLU B 1 112 ? -11.406 16.219 2.781 1 70.94 112 GLU B CA 1
ATOM 2428 C C . GLU B 1 112 ? -11.82 17.531 2.125 1 70.94 112 GLU B C 1
ATOM 2430 O O . GLU B 1 112 ? -11.828 18.578 2.773 1 70.94 112 GLU B O 1
ATOM 2435 N N . ALA B 1 113 ? -12.172 17.375 0.876 1 71.56 113 ALA B N 1
ATOM 2436 C CA . ALA B 1 113 ? -12.547 18.562 0.123 1 71.56 113 ALA B CA 1
ATOM 2437 C C . ALA B 1 113 ? -13.781 19.219 0.728 1 71.56 113 ALA B C 1
ATOM 2439 O O . ALA B 1 113 ? -13.852 20.453 0.82 1 71.56 113 ALA B O 1
ATOM 2440 N N . VAL B 1 114 ? -14.727 18.422 1.078 1 76.81 114 VAL B N 1
ATOM 2441 C CA . VAL B 1 114 ? -15.961 18.953 1.64 1 76.81 114 VAL B CA 1
ATOM 2442 C C . VAL B 1 114 ? -15.656 19.734 2.91 1 76.81 114 VAL B C 1
ATOM 2444 O O . VAL B 1 114 ? -16.25 20.797 3.158 1 76.81 114 VAL B O 1
ATOM 2447 N N . THR B 1 115 ? -14.734 19.266 3.666 1 85.88 115 THR B N 1
ATOM 2448 C CA . THR B 1 115 ? -14.328 19.938 4.895 1 85.88 115 THR B CA 1
ATOM 2449 C C . THR B 1 115 ? -13.633 21.25 4.586 1 85.88 115 THR B C 1
ATOM 2451 O O . THR B 1 115 ? -13.953 22.281 5.176 1 85.88 115 THR B O 1
ATOM 2454 N N . ALA B 1 116 ? -12.703 21.203 3.648 1 84.44 116 ALA B N 1
ATOM 2455 C CA . ALA B 1 116 ? -11.961 22.406 3.262 1 84.44 116 ALA B CA 1
ATOM 2456 C C . ALA B 1 116 ? -12.906 23.5 2.754 1 84.44 116 ALA B C 1
ATOM 2458 O O . ALA B 1 116 ? -12.789 24.656 3.137 1 84.44 116 ALA B O 1
ATOM 2459 N N . ASP B 1 117 ? -13.789 23.094 1.917 1 84.44 117 ASP B N 1
ATOM 2460 C CA . ASP B 1 117 ? -14.742 24.031 1.338 1 84.44 117 ASP B CA 1
ATOM 2461 C C . ASP B 1 117 ? -15.594 24.688 2.422 1 84.44 117 ASP B C 1
ATOM 2463 O O . ASP B 1 117 ? -15.828 25.891 2.396 1 84.44 117 ASP B O 1
ATOM 2467 N N . PHE B 1 118 ? -16.047 23.859 3.271 1 92.31 118 PHE B N 1
ATOM 2468 C CA . PHE B 1 118 ? -16.875 24.375 4.355 1 92.31 118 PHE B CA 1
ATOM 2469 C C . PHE B 1 118 ? -16.109 25.391 5.195 1 92.31 118 PHE B C 1
ATOM 2471 O O . PHE B 1 118 ? -16.594 26.484 5.457 1 92.31 118 PHE B O 1
ATOM 2478 N N . ILE B 1 119 ? -14.922 25.062 5.582 1 94.69 119 ILE B N 1
ATOM 2479 C CA . ILE B 1 119 ? -14.086 25.891 6.457 1 94.69 119 ILE B CA 1
ATOM 2480 C C . ILE B 1 119 ? -13.797 27.234 5.785 1 94.69 119 ILE B C 1
ATOM 2482 O O . ILE B 1 119 ? -13.844 28.281 6.434 1 94.69 119 ILE B O 1
ATOM 2486 N N . ARG B 1 120 ? -13.578 27.219 4.578 1 90.75 120 ARG B N 1
ATOM 2487 C CA . ARG B 1 120 ? -13.211 28.422 3.84 1 90.75 120 ARG B CA 1
ATOM 2488 C C . ARG B 1 120 ? -14.383 29.375 3.738 1 90.75 120 ARG B C 1
ATOM 2490 O O . ARG B 1 120 ? -14.195 30.594 3.691 1 90.75 120 ARG B O 1
ATOM 2497 N N . ARG B 1 121 ? -15.57 28.844 3.793 1 92.81 121 ARG B N 1
ATOM 2498 C CA . ARG B 1 121 ? -16.734 29.672 3.477 1 92.81 121 ARG B CA 1
ATOM 2499 C C . ARG B 1 121 ? -17.516 30.031 4.738 1 92.81 121 ARG B C 1
ATOM 2501 O O . ARG B 1 121 ? -18.281 31 4.754 1 92.81 121 ARG B O 1
ATOM 2508 N N . ASP B 1 122 ? -17.375 29.25 5.703 1 95.56 122 ASP B N 1
ATOM 2509 C CA . ASP B 1 122 ? -18.188 29.422 6.906 1 95.56 122 ASP B CA 1
ATOM 2510 C C . ASP B 1 122 ? -17.781 30.688 7.672 1 95.56 122 ASP B C 1
ATOM 2512 O O . ASP B 1 122 ? -16.609 30.859 8 1 95.56 122 ASP B O 1
ATOM 2516 N N . PRO B 1 123 ? -18.75 31.516 7.945 1 96.56 123 PRO B N 1
ATOM 2517 C CA . PRO B 1 123 ? -18.438 32.781 8.625 1 96.56 123 PRO B CA 1
ATOM 2518 C C . PRO B 1 123 ? -17.828 32.562 10.008 1 96.56 123 PRO B C 1
ATOM 2520 O O . PRO B 1 123 ? -16.969 33.344 10.438 1 96.56 123 PRO B O 1
ATOM 2523 N N . LEU B 1 124 ? -18.234 31.594 10.734 1 96.56 124 LEU B N 1
ATOM 2524 C CA . LEU B 1 124 ? -17.656 31.344 12.047 1 96.56 124 LEU B CA 1
ATOM 2525 C C . LEU B 1 124 ? -16.188 30.969 11.938 1 96.56 124 LEU B C 1
ATOM 2527 O O . LEU B 1 124 ? -15.359 31.438 12.734 1 96.56 124 LEU B O 1
ATOM 2531 N N . TRP B 1 125 ? -15.844 30.203 10.977 1 97.19 125 TRP B N 1
ATOM 2532 C CA . TRP B 1 125 ? -14.461 29.781 10.758 1 97.19 125 TRP B CA 1
ATOM 2533 C C . TRP B 1 125 ? -13.586 30.969 10.359 1 97.19 125 TRP B C 1
ATOM 2535 O O . TRP B 1 125 ? -12.375 30.953 10.594 1 97.19 125 TRP B O 1
ATOM 2545 N N . GLN B 1 126 ? -14.188 32 9.82 1 96.31 126 GLN B N 1
ATOM 2546 C CA . GLN B 1 126 ? -13.422 33.188 9.438 1 96.31 126 GLN B CA 1
ATOM 2547 C C . GLN B 1 126 ? -12.875 33.906 10.664 1 96.31 126 GLN B C 1
ATOM 2549 O O . GLN B 1 126 ? -11.977 34.75 10.555 1 96.31 126 GLN B O 1
ATOM 2554 N N . GLY B 1 127 ? -13.414 33.594 11.789 1 97.44 127 GLY B N 1
ATOM 2555 C CA . GLY B 1 127 ? -12.883 34.125 13.039 1 97.44 127 GLY B CA 1
ATOM 2556 C C . GLY B 1 127 ? -11.57 33.469 13.445 1 97.44 127 GLY B C 1
ATOM 2557 O O . GLY B 1 127 ? -10.859 33.969 14.312 1 97.44 127 GLY B O 1
ATOM 2558 N N . VAL B 1 128 ? -11.227 32.406 12.836 1 97.06 128 VAL B N 1
ATOM 2559 C CA . VAL B 1 128 ? -9.938 31.766 13.031 1 97.06 128 VAL B CA 1
ATOM 2560 C C . VAL B 1 128 ? -8.906 32.375 12.094 1 97.06 128 VAL B C 1
ATOM 2562 O O . VAL B 1 128 ? -9.07 32.344 10.867 1 97.06 128 VAL B O 1
ATOM 2565 N N . LYS B 1 129 ? -7.883 32.906 12.594 1 96.5 129 LYS B N 1
ATOM 2566 C CA . LYS B 1 129 ? -6.902 33.688 11.828 1 96.5 129 LYS B CA 1
ATOM 2567 C C . LYS B 1 129 ? -6.336 32.844 10.68 1 96.5 129 LYS B C 1
ATOM 2569 O O . LYS B 1 129 ? -6.164 33.344 9.57 1 96.5 129 LYS B O 1
ATOM 2574 N N . ALA B 1 130 ? -5.98 31.562 10.977 1 95.56 130 ALA B N 1
ATOM 2575 C CA . ALA B 1 130 ? -5.438 30.672 9.945 1 95.56 130 ALA B CA 1
ATOM 2576 C C . ALA B 1 130 ? -6.375 30.594 8.742 1 95.56 130 ALA B C 1
ATOM 2578 O O . ALA B 1 130 ? -5.926 30.531 7.598 1 95.56 130 ALA B O 1
ATOM 2579 N N . VAL B 1 131 ? -7.66 30.531 8.992 1 94.38 131 VAL B N 1
ATOM 2580 C CA . VAL B 1 131 ? -8.648 30.422 7.922 1 94.38 131 VAL B CA 1
ATOM 2581 C C . VAL B 1 131 ? -8.75 31.766 7.191 1 94.38 131 VAL B C 1
ATOM 2583 O O . VAL B 1 131 ? -8.711 31.812 5.957 1 94.38 131 VAL B O 1
ATOM 2586 N N . ALA B 1 132 ? -8.828 32.844 7.969 1 93.94 132 ALA B N 1
ATOM 2587 C CA . ALA B 1 132 ? -8.898 34.188 7.387 1 93.94 132 ALA B CA 1
ATOM 2588 C C . ALA B 1 132 ? -7.688 34.438 6.504 1 93.94 132 ALA B C 1
ATOM 2590 O O . ALA B 1 132 ? -7.805 35.125 5.469 1 93.94 132 ALA B O 1
ATOM 2591 N N . GLU B 1 133 ? -6.57 34 6.871 1 92.25 133 GLU B N 1
ATOM 2592 C CA . GLU B 1 133 ? -5.324 34.25 6.152 1 92.25 133 GLU B CA 1
ATOM 2593 C C . GLU B 1 133 ? -5.031 33.125 5.156 1 92.25 133 GLU B C 1
ATOM 2595 O O . GLU B 1 133 ? -3.936 33.062 4.598 1 92.25 133 GLU B O 1
ATOM 2600 N N . GLN B 1 134 ? -5.93 32.094 5.004 1 89.31 134 GLN B N 1
ATOM 2601 C CA . GLN B 1 134 ? -5.883 31.016 4.027 1 89.31 134 GLN B CA 1
ATOM 2602 C C . GLN B 1 134 ? -4.684 30.109 4.277 1 89.31 134 GLN B C 1
ATOM 2604 O O . GLN B 1 134 ? -4.008 29.688 3.332 1 89.31 134 GLN B O 1
ATOM 2609 N N . ARG B 1 135 ? -4.391 29.953 5.523 1 89.69 135 ARG B N 1
ATOM 2610 C CA . ARG B 1 135 ? -3.355 29 5.898 1 89.69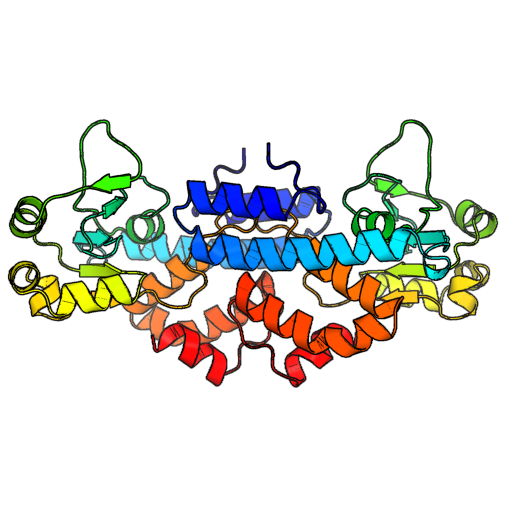 135 ARG B CA 1
ATOM 2611 C C . ARG B 1 135 ? -3.949 27.609 6.148 1 89.69 135 ARG B C 1
ATOM 2613 O O . ARG B 1 135 ? -3.77 27.047 7.227 1 89.69 135 ARG B O 1
ATOM 2620 N N . ILE B 1 136 ? -4.609 27.172 5.164 1 88.44 136 ILE B N 1
ATOM 2621 C CA . ILE B 1 136 ? -5.234 25.859 5.133 1 88.44 136 ILE B CA 1
ATOM 2622 C C . ILE B 1 136 ? -4.469 24.953 4.176 1 88.44 136 ILE B C 1
ATOM 2624 O O . ILE B 1 136 ? -4.316 25.266 2.994 1 88.44 136 ILE B O 1
ATOM 2628 N N . LEU B 1 137 ? -3.914 23.938 4.789 1 81.62 137 LEU B N 1
ATOM 2629 C CA . LEU B 1 137 ? -3.24 22.953 3.939 1 81.62 137 LEU B CA 1
ATOM 2630 C C . LEU B 1 137 ? -4.152 21.766 3.65 1 81.62 137 LEU B C 1
ATOM 2632 O O . LEU B 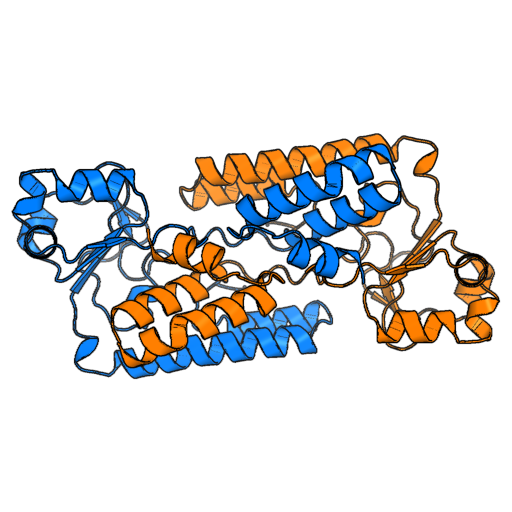1 137 ? -4.57 21.062 4.57 1 81.62 137 LEU B O 1
ATOM 2636 N N . PHE B 1 138 ? -4.488 21.688 2.447 1 73.75 138 PHE B N 1
ATOM 2637 C CA . PHE B 1 138 ? -5.277 20.562 1.974 1 73.75 138 PHE B CA 1
ATOM 2638 C C . PHE B 1 138 ? -4.375 19.391 1.591 1 73.75 138 PHE B C 1
ATOM 2640 O O . PHE B 1 138 ? -3.631 19.469 0.611 1 73.75 138 PHE B O 1
ATOM 2647 N N . LEU B 1 139 ? -4.25 18.578 2.398 1 65.5 139 LEU B N 1
ATOM 2648 C CA . LEU B 1 139 ? -3.486 17.359 2.15 1 65.5 139 LEU B CA 1
ATOM 2649 C C . LEU B 1 139 ? -4.34 16.328 1.422 1 65.5 139 LEU B C 1
ATOM 2651 O O . LEU B 1 139 ? -4.758 15.328 2.018 1 65.5 139 LEU B O 1
ATOM 2655 N N . SER B 1 140 ? -4.824 16.766 0.032 1 51.31 140 SER B N 1
ATOM 2656 C CA . SER B 1 140 ? -5.676 15.945 -0.814 1 51.31 140 SER B CA 1
ATOM 2657 C C . SER B 1 140 ? -4.871 14.867 -1.531 1 51.31 140 SER B C 1
ATOM 2659 O O . SER B 1 140 ? -3.641 14.945 -1.601 1 51.31 140 SER B O 1
ATOM 2661 N N . GLY B 1 141 ? -5.742 13.797 -1.979 1 44.03 141 GLY B N 1
ATOM 2662 C CA . GLY B 1 141 ? -5.238 12.875 -2.982 1 44.03 141 GLY B CA 1
ATOM 2663 C C . GLY B 1 141 ? -4.316 11.812 -2.41 1 44.03 141 GLY B C 1
ATOM 2664 O O . GLY B 1 141 ? -4.152 10.75 -3 1 44.03 141 GLY B O 1
ATOM 2665 N N . LEU B 1 142 ? -3.295 12.578 -1.902 1 42.91 142 LEU B N 1
ATOM 2666 C CA . LEU B 1 142 ? -2.385 11.516 -1.479 1 42.91 142 LEU B CA 1
ATOM 2667 C C . LEU B 1 142 ? -3.111 10.492 -0.616 1 42.91 142 LEU B C 1
ATOM 2669 O O . LEU B 1 142 ? -4.102 10.812 0.043 1 42.91 142 LEU B O 1
ATOM 2673 N N . PRO B 1 143 ? -2.906 9.32 -1.078 1 40.34 143 PRO B N 1
ATOM 2674 C CA . PRO B 1 143 ? -3.408 8.297 -0.158 1 40.34 143 PRO B CA 1
ATOM 2675 C C . PRO B 1 143 ? -3.312 8.727 1.306 1 40.34 143 PRO B C 1
ATOM 2677 O O . PRO B 1 143 ? -3.389 7.883 2.203 1 40.34 143 PRO B O 1
ATOM 2680 N N . PHE B 1 144 ? -2.893 9.93 1.463 1 41.84 144 PHE B N 1
ATOM 2681 C CA . PHE B 1 144 ? -2.822 10.164 2.9 1 41.84 144 PHE B CA 1
ATOM 2682 C C . PHE B 1 144 ? -4.086 9.664 3.592 1 41.84 144 PHE B C 1
ATOM 2684 O O . PHE B 1 144 ? -4.316 9.961 4.766 1 41.84 144 PHE B O 1
ATOM 2691 N N . GLY B 1 145 ? -5.184 9.617 2.805 1 40.25 145 GLY B N 1
ATOM 2692 C CA . GLY B 1 145 ? -5.906 8.672 3.637 1 40.25 145 GLY B CA 1
ATOM 2693 C C . GLY B 1 145 ? -5.113 7.41 3.928 1 40.25 145 GLY B C 1
ATOM 2694 O O . GLY B 1 145 ? -4.449 6.871 3.041 1 40.25 145 GLY B O 1
ATOM 2695 N N . TRP B 1 146 ? -4.555 7.426 5.117 1 39.06 146 TRP B N 1
ATOM 2696 C CA . TRP B 1 146 ? -3.703 6.535 5.898 1 39.06 146 TRP B CA 1
ATOM 2697 C C . TRP B 1 146 ? -4.043 5.074 5.621 1 39.06 146 TRP B C 1
ATOM 2699 O O . TRP B 1 146 ? -3.572 4.18 6.324 1 39.06 146 TRP B O 1
ATOM 2709 N N . LEU B 1 147 ? -5.141 4.844 4.797 1 40.09 147 LEU B N 1
ATOM 2710 C CA . LEU B 1 147 ? -5.566 3.479 5.074 1 40.09 147 LEU B CA 1
ATOM 2711 C C . LEU B 1 147 ? -4.461 2.484 4.734 1 40.09 147 LEU B C 1
ATOM 2713 O O . LEU B 1 147 ? -3.971 2.457 3.604 1 40.09 147 LEU B O 1
ATOM 2717 N N . ASP B 1 148 ? -3.535 2.422 5.664 1 45.22 148 ASP B N 1
ATOM 2718 C CA . ASP B 1 148 ? -2.625 1.288 5.797 1 45.22 148 ASP B CA 1
ATOM 2719 C C . ASP B 1 148 ? -3.26 0.008 5.262 1 45.22 148 ASP B C 1
ATOM 2721 O O . ASP B 1 148 ? -4.344 -0.385 5.699 1 45.22 148 ASP B O 1
ATOM 2725 N N . ALA B 1 149 ? -3.207 -0.077 4 1 49.56 149 ALA B N 1
ATOM 2726 C CA . ALA B 1 149 ? -3.738 -1.337 3.486 1 49.56 149 ALA B CA 1
ATOM 2727 C C . ALA B 1 149 ? -3.301 -2.512 4.355 1 49.56 149 ALA B C 1
ATOM 2729 O O . ALA B 1 149 ? -2.217 -2.488 4.945 1 49.56 149 ALA B O 1
ATOM 2730 N N . PRO B 1 150 ? -4.328 -3.281 4.727 1 52.06 150 PRO B N 1
ATOM 2731 C CA . PRO B 1 150 ? -3.953 -4.508 5.438 1 52.06 150 PRO B CA 1
ATOM 2732 C C . PRO B 1 150 ? -2.75 -5.211 4.812 1 52.06 150 PRO B C 1
ATOM 2734 O O . PRO B 1 150 ? -2.539 -5.117 3.6 1 52.06 150 PRO B O 1
ATOM 2737 N N . PRO B 1 151 ? -1.978 -5.738 5.691 1 52.72 151 PRO B N 1
ATOM 2738 C CA . PRO B 1 151 ? -0.923 -6.602 5.152 1 52.72 151 PRO B CA 1
ATOM 2739 C C . PRO B 1 151 ? -1.431 -7.543 4.062 1 52.72 151 PRO B C 1
ATOM 2741 O O . PRO B 1 151 ? -2.541 -8.07 4.168 1 52.72 151 PRO B O 1
ATOM 2744 N N . GLY B 1 152 ? -0.779 -7.492 2.932 1 60.88 152 GLY B N 1
ATOM 2745 C CA . GLY B 1 152 ? -1.074 -8.477 1.898 1 60.88 152 GLY B CA 1
ATOM 2746 C C . GLY B 1 152 ? -1.936 -7.922 0.779 1 60.88 152 GLY B C 1
ATOM 2747 O O . GLY B 1 152 ? -2.246 -8.633 -0.181 1 60.88 152 GLY B O 1
ATOM 2748 N N . ILE B 1 153 ? -2.283 -6.652 0.939 1 67.94 153 ILE B N 1
ATOM 2749 C CA . ILE B 1 153 ? -3.234 -6.137 -0.04 1 67.94 153 ILE B CA 1
ATOM 2750 C C . ILE B 1 153 ? -2.617 -6.188 -1.436 1 67.94 153 ILE B C 1
ATOM 2752 O O . ILE B 1 153 ? -3.322 -6.391 -2.426 1 67.94 153 ILE B O 1
ATOM 2756 N N . ASN B 1 154 ? -1.398 -6.117 -1.513 1 68.56 154 ASN B N 1
ATOM 2757 C CA . ASN B 1 154 ? -0.74 -6.215 -2.811 1 68.56 154 ASN B CA 1
ATOM 2758 C C . ASN B 1 154 ? -0.861 -7.617 -3.398 1 68.56 154 ASN B C 1
ATOM 2760 O O . ASN B 1 154 ? -0.778 -7.797 -4.617 1 68.56 154 ASN B O 1
ATOM 2764 N N . ARG B 1 155 ? -1.064 -8.602 -2.568 1 76.81 155 ARG B N 1
ATOM 2765 C CA . ARG B 1 155 ? -1.296 -9.953 -3.047 1 76.81 155 ARG B CA 1
ATOM 2766 C C . ARG B 1 155 ? -2.594 -10.047 -3.842 1 76.81 155 ARG B C 1
ATOM 2768 O O . ARG B 1 155 ? -2.756 -10.938 -4.68 1 76.81 155 ARG B O 1
ATOM 2775 N N . LEU B 1 156 ? -3.488 -9.109 -3.525 1 80.38 156 LEU B N 1
ATOM 2776 C CA . LEU B 1 156 ? -4.73 -9.047 -4.289 1 80.38 156 LEU B CA 1
ATOM 2777 C C . LEU B 1 156 ? -4.449 -8.797 -5.766 1 80.38 156 LEU B C 1
ATOM 2779 O O . LEU B 1 156 ? -5.082 -9.398 -6.633 1 80.38 156 LEU B O 1
ATOM 2783 N N . LEU B 1 157 ? -3.553 -7.91 -6.047 1 78.12 157 LEU B N 1
ATOM 2784 C CA . LEU B 1 157 ? -3.189 -7.641 -7.434 1 78.12 157 LEU B CA 1
ATOM 2785 C C . LEU B 1 157 ? -2.486 -8.844 -8.055 1 78.12 157 LEU B C 1
ATOM 2787 O O . LEU B 1 157 ? -2.67 -9.133 -9.242 1 78.12 157 LEU B O 1
ATOM 2791 N N . GLY B 1 158 ? -1.644 -9.5 -7.305 1 78.25 158 GLY B N 1
ATOM 2792 C CA . GLY B 1 158 ? -1.041 -10.742 -7.762 1 78.25 158 GLY B CA 1
ATOM 2793 C C . GLY B 1 158 ? -2.064 -11.797 -8.133 1 78.25 158 GLY B C 1
ATOM 2794 O O . GLY B 1 158 ? -1.914 -12.492 -9.141 1 78.25 158 GLY B O 1
ATOM 2795 N N . LEU B 1 159 ? -3.045 -11.898 -7.293 1 84.81 159 LEU B N 1
ATOM 2796 C CA . LEU B 1 159 ? -4.148 -12.805 -7.59 1 84.81 159 LEU B CA 1
ATOM 2797 C C . LEU B 1 159 ? -4.789 -12.461 -8.93 1 84.81 159 LEU B C 1
ATOM 2799 O O . LEU B 1 159 ? -5.004 -13.352 -9.766 1 84.81 159 LEU B O 1
ATOM 2803 N N . ARG B 1 160 ? -5.012 -11.172 -9.133 1 85.81 160 ARG B N 1
ATOM 2804 C CA . ARG B 1 160 ? -5.68 -10.75 -10.359 1 85.81 160 ARG B CA 1
ATOM 2805 C C . ARG B 1 160 ? -4.793 -10.992 -11.578 1 85.81 160 ARG B C 1
ATOM 2807 O O . ARG B 1 160 ? -5.277 -11.398 -12.641 1 85.81 160 ARG B O 1
ATOM 2814 N N . ARG B 1 161 ? -3.551 -10.766 -11.477 1 81.06 161 ARG B N 1
ATOM 2815 C CA . ARG B 1 161 ? -2.6 -10.977 -12.562 1 81.06 161 ARG B CA 1
ATOM 2816 C C . ARG B 1 161 ? -2.533 -12.445 -12.953 1 81.06 161 ARG B C 1
ATOM 2818 O O . ARG B 1 161 ? -2.57 -12.781 -14.141 1 81.06 161 ARG B O 1
ATOM 2825 N N . LEU B 1 162 ? -2.391 -13.289 -11.93 1 83.69 162 LEU B N 1
ATOM 2826 C CA . LEU B 1 162 ? -2.355 -14.719 -12.211 1 83.69 162 LEU B CA 1
ATOM 2827 C C . LEU B 1 162 ? -3.654 -15.18 -12.867 1 83.69 162 LEU B C 1
ATOM 2829 O O . LEU B 1 162 ? -3.631 -15.938 -13.836 1 83.69 162 LEU B O 1
ATOM 2833 N N . HIS B 1 163 ? -4.75 -14.664 -12.344 1 89.31 163 HIS B N 1
ATOM 2834 C CA . HIS B 1 163 ? -6.047 -14.977 -12.938 1 89.31 163 HIS B CA 1
ATOM 2835 C C . HIS B 1 163 ? -6.094 -14.555 -14.398 1 89.31 163 HIS B C 1
ATOM 2837 O O . HIS B 1 163 ? -6.582 -15.305 -15.25 1 89.31 163 HIS B O 1
ATOM 2843 N N . ALA B 1 164 ? -5.59 -13.391 -14.688 1 83.44 164 ALA B N 1
ATOM 2844 C CA . ALA B 1 164 ? -5.566 -12.867 -16.047 1 83.44 164 ALA B CA 1
ATOM 2845 C C . ALA B 1 164 ? -4.727 -13.75 -16.969 1 83.44 164 ALA B C 1
ATOM 2847 O O . ALA B 1 164 ? -5.066 -13.945 -18.141 1 83.44 164 ALA B O 1
ATOM 2848 N N . TRP B 1 165 ? -3.662 -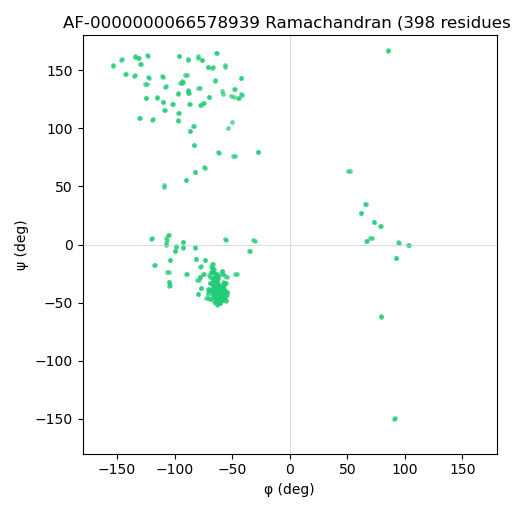14.258 -16.422 1 80.31 165 TRP B N 1
ATOM 2849 C CA . TRP B 1 165 ? -2.799 -15.141 -17.188 1 80.31 165 TRP B CA 1
ATOM 2850 C C . TRP B 1 165 ? -3.506 -16.453 -17.516 1 80.31 165 TRP B C 1
ATOM 2852 O O . TRP B 1 165 ? -3.312 -17.031 -18.578 1 80.31 165 TRP B O 1
ATOM 2862 N N . LEU B 1 166 ? -4.344 -16.891 -16.688 1 87.44 166 LEU B N 1
ATOM 2863 C CA . LEU B 1 166 ? -4.988 -18.203 -16.812 1 87.44 166 LEU B CA 1
ATOM 2864 C C . LEU B 1 166 ? -6.281 -18.078 -17.609 1 87.44 166 LEU B C 1
ATOM 2866 O O . LEU B 1 166 ? -6.738 -19.062 -18.203 1 87.44 166 LEU B O 1
ATOM 2870 N N . ASP B 1 167 ? -6.953 -16.891 -17.641 1 89.75 167 ASP B N 1
ATOM 2871 C CA . ASP B 1 167 ? -8.289 -16.719 -18.203 1 89.75 167 ASP B CA 1
ATOM 2872 C C . ASP B 1 167 ? -8.328 -15.539 -19.172 1 89.75 167 ASP B C 1
ATOM 2874 O O . ASP B 1 167 ? -8.312 -14.375 -18.75 1 89.75 167 ASP B O 1
ATOM 2878 N N . PRO B 1 168 ? -8.438 -15.797 -20.422 1 87.56 168 PRO B N 1
ATOM 2879 C CA . PRO B 1 168 ? -8.43 -14.742 -21.422 1 87.56 168 PRO B CA 1
ATOM 2880 C C . PRO B 1 168 ? -9.492 -13.672 -21.172 1 87.56 168 PRO B C 1
ATOM 2882 O O . PRO B 1 168 ? -9.289 -12.5 -21.484 1 87.56 168 PRO B O 1
ATOM 2885 N N . ALA B 1 169 ? -10.625 -14.016 -20.625 1 89.06 169 ALA B N 1
ATOM 2886 C CA . ALA B 1 169 ? -11.672 -13.039 -20.344 1 89.06 169 ALA B CA 1
ATOM 2887 C C . ALA B 1 169 ? -11.211 -12.031 -19.297 1 89.06 169 ALA B C 1
ATOM 2889 O O . ALA B 1 169 ? -11.5 -10.836 -19.406 1 89.06 169 ALA B O 1
ATOM 2890 N N . ILE B 1 170 ? -10.555 -12.57 -18.312 1 89.38 170 ILE B N 1
ATOM 2891 C CA . ILE B 1 170 ? -10.023 -11.695 -17.281 1 89.38 170 ILE B CA 1
ATOM 2892 C C . ILE B 1 170 ? -8.867 -10.867 -17.844 1 89.38 170 ILE B C 1
ATOM 2894 O O . ILE B 1 170 ? -8.734 -9.68 -17.516 1 89.38 170 ILE B O 1
ATOM 2898 N N . ASN B 1 171 ? -8.039 -11.516 -18.703 1 86.25 171 ASN B N 1
ATOM 2899 C CA . ASN B 1 171 ? -6.91 -10.82 -19.312 1 86.25 171 ASN B CA 1
ATOM 2900 C C . ASN B 1 171 ? -7.363 -9.578 -20.078 1 86.25 171 ASN B C 1
ATOM 2902 O O . ASN B 1 171 ? -6.707 -8.539 -20.031 1 86.25 171 ASN B O 1
ATOM 2906 N N . ARG B 1 172 ? -8.484 -9.672 -20.656 1 87.06 172 ARG B N 1
ATOM 2907 C CA . ARG B 1 172 ? -9.008 -8.562 -21.453 1 87.06 172 ARG B CA 1
ATOM 2908 C C . ARG B 1 172 ? -9.336 -7.363 -20.562 1 87.06 172 ARG B C 1
ATOM 2910 O O . ARG B 1 172 ? -9.25 -6.215 -21.016 1 87.06 172 ARG B O 1
ATOM 2917 N N . GLN B 1 173 ? -9.688 -7.617 -19.359 1 86.81 173 GLN B N 1
ATOM 2918 C CA . GLN B 1 173 ? -10.094 -6.551 -18.453 1 86.81 173 GLN B CA 1
ATOM 2919 C C . GLN B 1 173 ? -8.945 -6.148 -17.531 1 86.81 173 GLN B C 1
ATOM 2921 O O . GLN B 1 173 ? -9.07 -5.195 -16.766 1 86.81 173 GLN B O 1
ATOM 2926 N N . PHE B 1 174 ? -7.828 -6.824 -17.672 1 85.06 174 PHE B N 1
ATOM 2927 C CA . PHE B 1 174 ? -6.789 -6.707 -16.656 1 85.06 174 PHE B CA 1
ATOM 2928 C C . PHE B 1 174 ? -6.203 -5.297 -16.641 1 85.06 174 PHE B C 1
ATOM 2930 O O . PHE B 1 174 ? -5.914 -4.754 -15.578 1 85.06 174 PHE B O 1
ATOM 2937 N N . LYS B 1 175 ? -6.004 -4.703 -17.75 1 77.94 175 LYS B N 1
ATOM 2938 C CA . LYS B 1 175 ? -5.465 -3.346 -17.781 1 77.94 175 LYS B CA 1
ATOM 2939 C C . LYS B 1 175 ? -6.367 -2.381 -17.016 1 77.94 175 LYS B C 1
ATOM 2941 O O . LYS B 1 175 ? -5.891 -1.593 -16.203 1 77.94 175 LYS B O 1
ATOM 2946 N N . SER B 1 176 ? -7.641 -2.453 -17.297 1 81 176 SER B N 1
ATOM 2947 C CA . SER B 1 176 ? -8.602 -1.608 -16.578 1 81 176 SER B CA 1
ATOM 2948 C C . SER B 1 176 ? -8.625 -1.923 -15.094 1 81 176 SER B C 1
ATOM 2950 O O . SER B 1 176 ? -8.719 -1.016 -14.266 1 81 176 SER B O 1
ATOM 2952 N N . ASP B 1 177 ? -8.57 -3.223 -14.711 1 84.06 177 ASP B N 1
ATOM 2953 C CA . ASP B 1 177 ? -8.531 -3.633 -13.312 1 84.06 177 ASP B CA 1
ATOM 2954 C C . ASP B 1 177 ? -7.305 -3.061 -12.609 1 84.06 177 ASP B C 1
ATOM 2956 O O . ASP B 1 177 ? -7.402 -2.578 -11.477 1 84.06 177 ASP B O 1
ATOM 2960 N N . MET B 1 178 ? -6.195 -3.139 -13.289 1 77.44 178 MET B N 1
ATOM 2961 C CA . MET B 1 178 ? -4.957 -2.613 -12.719 1 77.44 178 MET B CA 1
ATOM 2962 C C . MET B 1 178 ? -5.043 -1.101 -12.539 1 77.44 178 MET B C 1
ATOM 2964 O O . MET B 1 178 ? -4.57 -0.562 -11.539 1 77.44 178 MET B O 1
ATOM 2968 N N . GLN B 1 179 ? -5.531 -0.443 -13.492 1 73.5 179 GLN B N 1
ATOM 2969 C CA . GLN B 1 179 ? -5.695 1.003 -13.383 1 73.5 179 GLN B CA 1
ATOM 2970 C C . GLN B 1 179 ? -6.602 1.365 -12.211 1 73.5 179 GLN B C 1
ATOM 2972 O O . GLN B 1 179 ? -6.301 2.287 -11.445 1 73.5 179 GLN B O 1
ATOM 2977 N N . HIS B 1 180 ? -7.723 0.656 -12.117 1 77.88 180 HIS B N 1
ATOM 2978 C CA . HIS B 1 180 ? -8.641 0.881 -11.008 1 77.88 180 HIS B CA 1
ATOM 2979 C C . HIS B 1 180 ? -7.969 0.602 -9.672 1 77.88 180 HIS B C 1
ATOM 2981 O O . HIS B 1 180 ? -8.133 1.368 -8.719 1 77.88 180 HIS B O 1
ATOM 2987 N N . TYR B 1 181 ? -7.234 -0.451 -9.641 1 80.44 181 TYR B N 1
ATOM 2988 C CA . TYR B 1 181 ? -6.492 -0.787 -8.43 1 80.44 181 TYR B CA 1
ATOM 2989 C C . TYR B 1 181 ? -5.504 0.318 -8.078 1 80.44 181 TYR B C 1
ATOM 2991 O O . TYR B 1 181 ? -5.438 0.751 -6.922 1 80.44 181 TYR B O 1
ATOM 2999 N N . ALA B 1 182 ? -4.734 0.681 -9.102 1 70.38 182 ALA B N 1
ATOM 3000 C CA . ALA B 1 182 ? -3.748 1.737 -8.883 1 70.38 182 ALA B CA 1
ATOM 3001 C C . ALA B 1 182 ? -4.414 3.004 -8.352 1 70.38 182 ALA B C 1
ATOM 3003 O O . ALA B 1 182 ? -3.891 3.652 -7.441 1 70.38 182 ALA B O 1
ATOM 3004 N N . GLN B 1 183 ? -5.504 3.338 -8.836 1 70.69 183 GLN B N 1
ATOM 3005 C CA . GLN B 1 183 ? -6.238 4.512 -8.375 1 70.69 183 GLN B CA 1
ATOM 3006 C C . GLN B 1 183 ? -6.688 4.348 -6.93 1 70.69 183 GLN B C 1
ATOM 3008 O O . GLN B 1 183 ? -6.531 5.262 -6.117 1 70.69 183 GLN B O 1
ATOM 3013 N N . LEU B 1 184 ? -7.234 3.203 -6.594 1 71.19 184 LEU B N 1
ATOM 3014 C CA . LEU B 1 184 ? -7.848 2.992 -5.289 1 71.19 184 LEU B CA 1
ATOM 3015 C C . LEU B 1 184 ? -6.789 2.785 -4.215 1 71.19 184 LEU B C 1
ATOM 3017 O O . LEU B 1 184 ? -6.941 3.256 -3.084 1 71.19 184 LEU B O 1
ATOM 3021 N N . PHE B 1 185 ? -5.777 2.098 -4.648 1 71.5 185 PHE B N 1
ATOM 3022 C CA . PHE B 1 185 ? -4.852 1.648 -3.615 1 71.5 185 PHE B CA 1
ATOM 3023 C C . PHE B 1 185 ? -3.576 2.486 -3.631 1 71.5 185 PHE B C 1
ATOM 3025 O O . PHE B 1 185 ? -2.941 2.676 -2.592 1 71.5 185 PHE B O 1
ATOM 3032 N N . TRP B 1 186 ? -3.225 2.852 -4.973 1 62.16 186 TRP B N 1
ATOM 3033 C CA . TRP B 1 186 ? -1.956 3.564 -5.07 1 62.16 186 TRP B CA 1
ATOM 3034 C C . TRP B 1 186 ? -2.186 5.059 -5.289 1 62.16 186 TRP B C 1
ATOM 3036 O O . TRP B 1 186 ? -1.256 5.859 -5.172 1 62.16 186 TRP B O 1
ATOM 3046 N N . HIS B 1 187 ? -3.367 5.359 -5.613 1 60.09 187 HIS B N 1
ATOM 3047 C CA . HIS B 1 187 ? -3.742 6.746 -5.867 1 60.09 187 HIS B CA 1
ATOM 3048 C C . HIS B 1 187 ? -2.955 7.324 -7.035 1 60.09 187 HIS B C 1
ATOM 3050 O O . HIS B 1 187 ? -2.492 8.469 -6.977 1 60.09 187 HIS B O 1
ATOM 3056 N N . CYS B 1 188 ? -2.564 6.473 -7.883 1 59.31 188 CYS B N 1
ATOM 3057 C CA . CYS B 1 188 ? -1.832 6.902 -9.07 1 59.31 188 CYS B CA 1
ATOM 3058 C C . CYS B 1 188 ? -2.543 6.449 -10.344 1 59.31 188 CYS B C 1
ATOM 3060 O O . CYS B 1 188 ? -3.252 5.441 -10.336 1 59.31 188 CYS B O 1
ATOM 3062 N N . SER B 1 189 ? -2.434 7.359 -11.266 1 59.25 189 SER B N 1
ATOM 3063 C CA . SER B 1 189 ? -2.855 6.914 -12.594 1 59.25 189 SER B CA 1
ATOM 3064 C C . SER B 1 189 ? -1.794 6.031 -13.242 1 59.25 189 SER B C 1
ATOM 3066 O O . SER B 1 189 ? -0.603 6.344 -13.195 1 59.25 189 SER B O 1
ATOM 3068 N N . LEU B 1 190 ? -2.145 4.891 -13.539 1 54.81 190 LEU B N 1
ATOM 3069 C CA . LEU B 1 190 ? -1.248 3.977 -14.234 1 54.81 190 LEU B CA 1
ATOM 3070 C C . LEU B 1 190 ? -1.291 4.215 -15.742 1 54.81 190 LEU B C 1
ATOM 3072 O O . LEU B 1 190 ? -2.297 3.926 -16.391 1 54.81 190 LEU B O 1
ATOM 3076 N N . SER B 1 191 ? -0.225 4.93 -16.219 1 60.06 191 SER B N 1
ATOM 3077 C CA . SER B 1 191 ? -0.126 5.141 -17.656 1 60.06 191 SER B CA 1
ATOM 3078 C C . SER B 1 191 ? 0.046 3.822 -18.391 1 60.06 191 SER B C 1
ATOM 3080 O O . SER B 1 191 ? 0.311 2.787 -17.781 1 60.06 191 SER B O 1
ATOM 3082 N N . ASP B 1 192 ? -0.179 3.861 -19.734 1 60.19 192 ASP B N 1
ATOM 3083 C CA . ASP B 1 192 ? 0.084 2.688 -20.562 1 60.19 192 ASP B CA 1
ATOM 3084 C C . ASP B 1 192 ? 1.54 2.244 -20.438 1 60.19 192 ASP B C 1
ATOM 3086 O O . ASP B 1 192 ? 1.828 1.047 -20.406 1 60.19 192 ASP B O 1
ATOM 3090 N N . ALA B 1 193 ? 2.379 3.193 -20.359 1 59.06 193 ALA B N 1
ATOM 3091 C CA . ALA B 1 193 ? 3.803 2.895 -20.234 1 59.06 193 ALA B CA 1
ATOM 3092 C C . ALA B 1 193 ? 4.102 2.213 -18.906 1 59.06 193 ALA B C 1
ATOM 3094 O O . ALA B 1 193 ? 4.859 1.239 -18.859 1 59.06 193 ALA B O 1
ATOM 3095 N N . ASP B 1 194 ? 3.402 2.67 -17.906 1 59.03 194 ASP B N 1
ATOM 3096 C CA . ASP B 1 194 ? 3.6 2.082 -16.578 1 59.03 194 ASP B CA 1
ATOM 3097 C C . ASP B 1 194 ? 3.027 0.667 -16.516 1 59.03 194 ASP B C 1
ATOM 3099 O O . ASP B 1 194 ? 3.635 -0.229 -15.93 1 59.03 194 ASP B O 1
ATOM 3103 N N . TYR B 1 195 ? 1.892 0.527 -17.172 1 57.59 195 TYR B N 1
ATOM 3104 C CA . TYR B 1 195 ? 1.271 -0.792 -17.234 1 57.59 195 TYR B CA 1
ATOM 3105 C C . TYR B 1 195 ? 2.178 -1.79 -17.938 1 57.59 195 TYR B C 1
ATOM 3107 O O . TYR B 1 195 ? 2.381 -2.906 -17.453 1 57.59 195 TYR B O 1
ATOM 3115 N N . GLN B 1 196 ? 2.678 -1.43 -19.109 1 56.41 196 GLN B N 1
ATOM 3116 C CA . GLN B 1 196 ? 3.537 -2.318 -19.891 1 56.41 196 GLN B CA 1
ATOM 3117 C C . GLN B 1 196 ? 4.773 -2.723 -19.078 1 56.41 196 GLN B C 1
ATOM 3119 O O . GLN B 1 196 ? 5.227 -3.867 -19.172 1 56.4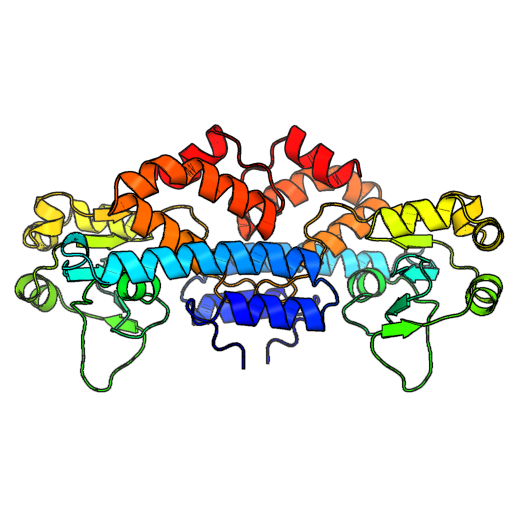1 196 GLN B O 1
ATOM 3124 N N . LYS B 1 197 ? 5.219 -1.863 -18.344 1 57.19 197 LYS B N 1
ATOM 3125 C CA . LYS B 1 197 ? 6.383 -2.16 -17.5 1 57.19 197 LYS B CA 1
ATOM 3126 C C . LYS B 1 197 ? 6.039 -3.189 -16.422 1 57.19 197 LYS B C 1
ATOM 3128 O O . LYS B 1 197 ? 6.859 -4.047 -16.094 1 57.19 197 LYS B O 1
ATOM 3133 N N . LEU B 1 198 ? 4.801 -3.047 -16 1 51.78 198 LEU B N 1
ATOM 3134 C CA . LEU B 1 198 ? 4.371 -3.904 -14.906 1 51.78 198 LEU B CA 1
ATOM 3135 C C . LEU B 1 198 ? 4.047 -5.309 -15.406 1 51.78 198 LEU B C 1
ATOM 3137 O O . LEU B 1 198 ? 4.227 -6.289 -14.688 1 51.78 198 LEU B O 1
ATOM 3141 N N . VAL B 1 199 ? 3.598 -5.387 -16.797 1 52.12 199 VAL B N 1
ATOM 3142 C CA . VAL B 1 199 ? 3.15 -6.699 -17.25 1 52.12 199 VAL B CA 1
ATOM 3143 C C . VAL B 1 199 ? 4.215 -7.332 -18.141 1 52.12 199 VAL B C 1
ATOM 3145 O O . VAL B 1 199 ? 4.16 -8.523 -18.438 1 52.12 199 VAL B O 1
ATOM 3148 N N . ALA B 1 200 ? 4.977 -6.414 -18.922 1 49.59 200 ALA B N 1
ATOM 3149 C CA . ALA B 1 200 ? 5.977 -6.926 -19.844 1 49.59 200 ALA B CA 1
ATOM 3150 C C . ALA B 1 200 ? 6.973 -7.836 -19.141 1 49.59 200 ALA B C 1
ATOM 3152 O O . ALA B 1 200 ? 7.621 -8.672 -19.766 1 49.59 200 ALA B O 1
ATOM 3153 N N . SER B 1 201 ? 7.184 -7.598 -17.812 1 39.69 201 SER B N 1
ATOM 3154 C CA . SER B 1 201 ? 8.273 -8.484 -17.406 1 39.69 201 SER B CA 1
ATOM 3155 C C . SER B 1 201 ? 7.781 -9.914 -17.219 1 39.69 201 SER B C 1
ATOM 3157 O O . SER B 1 201 ? 6.656 -10.125 -16.766 1 39.69 201 SER B O 1
#

Solvent-accessible surface area (backbone atoms only — not comparable to full-atom values): 20630 Å² total; per-residue (Å²): 124,86,78,46,47,72,88,44,41,25,59,48,33,40,51,48,10,56,76,68,69,37,45,70,62,18,45,55,49,16,51,52,41,43,49,53,49,50,54,30,47,55,43,28,73,37,77,85,16,76,40,34,31,39,52,35,29,60,68,80,36,39,30,31,46,19,59,87,13,84,81,38,38,48,54,43,50,31,36,32,40,59,67,49,68,51,88,97,52,69,41,73,44,79,58,53,70,70,54,45,57,68,63,46,38,58,31,36,38,26,58,45,67,63,21,46,54,40,45,72,66,36,71,74,42,48,64,22,56,17,51,62,69,62,36,60,46,52,59,26,59,40,49,42,62,42,74,31,50,57,48,32,54,44,37,54,56,41,33,47,50,53,46,21,73,76,31,69,74,46,39,72,44,38,65,60,51,50,34,53,44,27,41,72,74,55,48,34,64,59,44,72,68,44,47,46,57,35,62,70,67,123,86,76,45,48,73,88,45,41,25,59,47,33,40,51,48,11,57,76,68,68,37,46,69,61,20,44,55,49,15,50,53,42,43,49,53,47,50,52,29,48,55,43,28,74,38,78,87,18,76,38,35,30,39,54,35,28,59,68,81,35,40,30,31,45,19,58,88,13,83,81,39,39,48,53,43,51,31,36,32,39,60,68,49,67,53,88,97,50,70,40,71,44,79,58,53,70,68,54,46,56,70,62,46,37,59,30,36,38,25,56,44,67,63,19,46,53,39,46,72,65,35,69,74,42,48,65,22,57,16,52,61,69,64,35,59,45,52,56,26,60,41,49,43,62,40,73,33,50,57,49,31,52,44,37,54,54,43,32,48,51,54,46,21,74,76,30,68,73,46,39,72,44,38,64,62,51,49,33,52,44,28,40,72,75,56,49,32,65,58,47,71,69,44,45,46,58,35,61,68,69